Protein AF-0000000084641888 (afdb_homodimer)

InterPro domains:
  IPR027948 Protein of unknown function (DUF4436) [PF14494] (32-204)

Sequence (414 aa):
MSAVGQDLADEAGICRAGAFRRGLCRLDTAVRQRRQGPHELTQGRPTADGTTVTISLEEVQSSNTVLSANLAVTPGPGLLDPRTEGLSDDLSVVVTSSVTPTKRTWSKGMLPGVFPVPLAITGNVADWPFDHYRSGPITVELFSGAAKVPQRAKVRFVDSLAGWQIDIPTAGDGTGVTPYRLALQRSPSTAAFALLIIGVLAGLRRCMSAVGQDLADEAGICRAGAFRRGLCRLDTAVRQRRQGPHELTQGRPTADGTTVTISLEEVQSSNTVLSANLAVTPGPGLLDPRTEGLSDDLSVVVTSSVTPTKRTWSKGMLPGVFPVPLAITGNVADWPFDHYRSGPITVELFSGAAKVPQRAKVRFVDSLAGWQIDIPTAGDGTGVTPYRLALQRSPSTAAFALLIIGVLAGLRRC

Foldseek 3Di:
DPDDPPPPPVPPDPPCPPPVVPVVVVVVDCPVPPPVDDDDDDDDDQDPQRKDKDKAFDDQDPVNPDTDIDIDIDDGPVQADPPPRHGPDDDDDDDDDDDPDDDDDDDPPDDDDDDDDDFDKDWDPVPPPFIKIKGDFAFDWDADDPVRHTDDDDDDDDDPDPQKDKDWPDQPPDPDRRTIMIMIHGDPVSRVVVVVVVVVVVVVVVD/DCPPPPPPVVPPDPPCPPPVVPVPVVVPDPPPPPPVDDDDDDDPPQDPQRKDKDKAFDDQDPVNPDTDIDIDIDDGPVQADPPPRHGPDDDDDDDDDDDPDDDDDDDPPDDDDDDDDDFDKDWDPVPPPFIKIKGDFAFDWDADDPVRHTDDDDDDDDDPDPQKDKDWPDQPPDPDRRTIMIMIHGDPVNRVVVVVVVVVVVVVVVD

Secondary structure (DSSP, 8-state):
-----------------STHHHHHHTT-----------EE---PPPPTT--EEEEEEEEE-TTSSEEEEEEEEE--GGGB-TTT-SBSS-EEEEEEEBPPPEEEEE-TT----EEEEEEEEEE-GGGTTS-EEEE--EEEEEEETTTTEEE--EEEEEE--TTEEEE------SSS-PPB--EEEE-HHHHHHHHHHHHHHHHHHT-/-----------------STHHHHHHGGGS---------EE---PPPPTT--EEEEEEEEE-TTSSEEEEEEEEE--GGGB-TTT-SBSS-EEEEEEEBPPPEEEEE-TT----EEEEEEEEEE-GGGTTS-EEEE--EEEEEEETTTTEEE--EEEEEE--TTEEEE------SSS-PPB--EEEE-HHHHHHHHHHHHHHHHHHT-

pLDDT: mean 78.31, std 21.7, range [25.75, 96.62]

Radius of gyration: 30.93 Å; Cα contacts (8 Å, |Δi|>4): 829; chains: 2; bounding box: 108×73×50 Å

Structure (mmCIF, N/CA/C/O backbone):
data_AF-0000000084641888-model_v1
#
loop_
_entity.id
_entity.type
_entity.pdbx_description
1 polymer 'CONSERVED TRANSMEMBRANE domain protein'
#
loop_
_atom_site.group_PDB
_atom_site.id
_atom_site.type_symbol
_atom_site.label_atom_id
_atom_site.label_alt_id
_atom_site.label_comp_id
_atom_site.label_asym_id
_atom_site.label_entity_id
_atom_site.label_seq_id
_atom_site.pdbx_PDB_ins_code
_atom_site.Cartn_x
_atom_site.Cartn_y
_atom_site.Cartn_z
_atom_site.occupancy
_atom_site.B_iso_or_equiv
_atom_site.auth_seq_id
_atom_site.auth_comp_id
_atom_site.auth_asym_id
_atom_site.auth_atom_id
_atom_site.pdbx_PDB_model_num
ATOM 1 N N . MET A 1 1 ? 79.875 36 -16.406 1 26.12 1 MET A N 1
ATOM 2 C CA . MET A 1 1 ? 78.938 35.5 -17.453 1 26.12 1 MET A CA 1
ATOM 3 C C . MET A 1 1 ? 77.625 35.062 -16.844 1 26.12 1 MET A C 1
ATOM 5 O O . MET A 1 1 ? 77.5 33.969 -16.266 1 26.12 1 MET A O 1
ATOM 9 N N . SER A 1 2 ? 76.875 35.969 -16.125 1 28.52 2 SER A N 1
ATOM 10 C CA . SER A 1 2 ? 75.875 36.156 -15.125 1 28.52 2 SER A CA 1
ATOM 11 C C . SER A 1 2 ? 74.5 36.062 -15.734 1 28.52 2 SER A C 1
ATOM 13 O O . SER A 1 2 ? 73.875 37.062 -16.141 1 28.52 2 SER A O 1
ATOM 15 N N . ALA A 1 3 ? 74.375 35.062 -16.688 1 28.08 3 ALA A N 1
ATOM 16 C CA . ALA A 1 3 ? 73.188 35.094 -17.469 1 28.08 3 ALA A CA 1
ATOM 17 C C . ALA A 1 3 ? 71.938 35.125 -16.547 1 28.08 3 ALA A C 1
ATOM 19 O O . ALA A 1 3 ? 72 34.688 -15.398 1 28.08 3 ALA A O 1
ATOM 20 N N . VAL A 1 4 ? 70.875 35.906 -16.984 1 33.06 4 VAL A N 1
ATOM 21 C CA . VAL A 1 4 ? 69.562 36.562 -16.859 1 33.06 4 VAL A CA 1
ATOM 22 C C . VAL A 1 4 ? 68.5 35.5 -16.688 1 33.06 4 VAL A C 1
ATOM 24 O O . VAL A 1 4 ? 68.312 34.625 -17.547 1 33.06 4 VAL A O 1
ATOM 27 N N . GLY A 1 5 ? 68.438 34.906 -15.477 1 28.75 5 GLY A N 1
ATOM 28 C CA . GLY A 1 5 ? 67.375 33.969 -15.07 1 28.75 5 GLY A CA 1
ATOM 29 C C . GLY A 1 5 ? 66 34.469 -15.359 1 28.75 5 GLY A C 1
ATOM 30 O O . GLY A 1 5 ? 65.562 35.531 -14.891 1 28.75 5 GLY A O 1
ATOM 31 N N . GLN A 1 6 ? 65.562 34.344 -16.688 1 27.45 6 GLN A N 1
ATOM 32 C CA . GLN A 1 6 ? 64.25 34.75 -17.219 1 27.45 6 GLN A CA 1
ATOM 33 C C . GLN A 1 6 ? 63.094 34.188 -16.391 1 27.45 6 GLN A C 1
ATOM 35 O O . GLN A 1 6 ? 63.062 33 -16.094 1 27.45 6 GLN A O 1
ATOM 40 N N . ASP A 1 7 ? 62.594 35.031 -15.43 1 27.41 7 ASP A N 1
ATOM 41 C CA . ASP A 1 7 ? 61.406 34.906 -14.578 1 27.41 7 ASP A CA 1
ATOM 42 C C . ASP A 1 7 ? 60.156 34.656 -15.422 1 27.41 7 ASP A C 1
ATOM 44 O O . ASP A 1 7 ? 59.812 35.469 -16.281 1 27.41 7 ASP A O 1
ATOM 48 N N . LEU A 1 8 ? 59.938 33.469 -16.016 1 28.86 8 LEU A N 1
ATOM 49 C CA . LEU A 1 8 ? 58.719 33.094 -16.75 1 28.86 8 LEU A CA 1
ATOM 50 C C . LEU A 1 8 ? 57.469 33.25 -15.867 1 28.86 8 LEU A C 1
ATOM 52 O O . LEU A 1 8 ? 57.312 32.469 -14.922 1 28.86 8 LEU A O 1
ATOM 56 N N . ALA A 1 9 ? 57.156 34.531 -15.422 1 27.39 9 ALA A N 1
ATOM 57 C CA . ALA A 1 9 ? 55.906 34.812 -14.742 1 27.39 9 ALA A CA 1
ATOM 58 C C . ALA A 1 9 ? 54.719 34.344 -15.57 1 27.39 9 ALA A C 1
ATOM 60 O O . ALA A 1 9 ? 54.5 34.812 -16.688 1 27.39 9 ALA A O 1
ATOM 61 N N . ASP A 1 10 ? 54.531 33.031 -15.742 1 26.86 10 ASP A N 1
ATOM 62 C CA . ASP A 1 10 ? 53.344 32.562 -16.438 1 26.86 10 ASP A CA 1
ATOM 63 C C . ASP A 1 10 ? 52.062 33.125 -15.836 1 26.86 10 ASP A C 1
ATOM 65 O O . ASP A 1 10 ? 51.844 33.031 -14.625 1 26.86 10 ASP A O 1
ATOM 69 N N . GLU A 1 11 ? 51.594 34.344 -16.297 1 32.84 11 GLU A N 1
ATOM 70 C CA . GLU A 1 11 ? 50.312 35 -16.062 1 32.84 11 GLU A CA 1
ATOM 71 C C . GLU A 1 11 ? 49.156 34.031 -16.312 1 32.84 11 GLU A C 1
ATOM 73 O O . GLU A 1 11 ? 48.969 33.562 -17.438 1 32.84 11 GLU A O 1
ATOM 78 N N . ALA A 1 12 ? 49.031 32.969 -15.531 1 30.16 12 ALA A N 1
ATOM 79 C CA . ALA A 1 12 ? 47.844 32.094 -15.562 1 30.16 12 ALA A CA 1
ATOM 80 C C . ALA A 1 12 ? 46.562 32.906 -15.648 1 30.16 12 ALA A C 1
ATOM 82 O O . ALA A 1 12 ? 46.531 34.062 -15.234 1 30.16 12 ALA A O 1
ATOM 83 N N . GLY A 1 13 ? 45.656 32.562 -16.719 1 28.83 13 GLY A N 1
ATOM 84 C CA . GLY A 1 13 ? 44.344 32.906 -17.219 1 28.83 13 GLY A CA 1
ATOM 85 C C . GLY A 1 13 ? 43.281 33 -16.109 1 28.83 13 GLY A C 1
ATOM 86 O O . GLY A 1 13 ? 42.969 32.031 -15.453 1 28.83 13 GLY A O 1
ATOM 87 N N . ILE A 1 14 ? 43.281 34.094 -15.398 1 32.84 14 ILE A N 1
ATOM 88 C CA . ILE A 1 14 ? 42.094 34.438 -14.594 1 32.84 14 ILE A CA 1
ATOM 89 C C . ILE A 1 14 ? 40.844 34.219 -15.406 1 32.84 14 ILE A C 1
ATOM 91 O O . ILE A 1 14 ? 40.656 34.781 -16.5 1 32.84 14 ILE A O 1
ATOM 95 N N . CYS A 1 15 ? 40.25 32.938 -15.406 1 33.72 15 CYS A N 1
ATOM 96 C CA . CYS A 1 15 ? 38.875 32.688 -15.828 1 33.72 15 CYS A CA 1
ATOM 97 C C . CYS A 1 15 ? 37.969 33.844 -15.43 1 33.72 15 CYS A C 1
ATOM 99 O O . CYS A 1 15 ? 37.938 34.25 -14.266 1 33.72 15 CYS A O 1
ATOM 101 N N . ARG A 1 16 ? 37.75 34.844 -16.359 1 35.75 16 ARG A N 1
ATOM 102 C CA . ARG A 1 16 ? 36.75 35.906 -16.297 1 35.75 16 ARG A CA 1
ATOM 103 C C . ARG A 1 16 ? 35.438 35.375 -15.742 1 35.75 16 ARG A C 1
ATOM 105 O O . ARG A 1 16 ? 34.656 34.75 -16.453 1 35.75 16 ARG A O 1
ATOM 112 N N . ALA A 1 17 ? 35.375 34.969 -14.5 1 41.72 17 ALA A N 1
ATOM 113 C CA . ALA A 1 17 ? 34.156 34.656 -13.758 1 41.72 17 ALA A CA 1
ATOM 114 C C . ALA A 1 17 ? 33.188 35.844 -13.742 1 41.72 17 ALA A C 1
ATOM 116 O O . ALA A 1 17 ? 32.156 35.812 -13.094 1 41.72 17 ALA A O 1
ATOM 117 N N . GLY A 1 18 ? 33.562 37.062 -14.242 1 36.09 18 GLY A N 1
ATOM 118 C CA . GLY A 1 18 ? 32.781 38.219 -13.82 1 36.09 18 GLY A CA 1
ATOM 119 C C . GLY A 1 18 ? 31.406 38.312 -14.492 1 36.09 18 GLY A C 1
ATOM 120 O O . GLY A 1 18 ? 30.484 38.906 -13.945 1 36.09 18 GLY A O 1
ATOM 121 N N . ALA A 1 19 ? 31.375 38.031 -15.766 1 41.62 19 ALA A N 1
ATOM 122 C CA . ALA A 1 19 ? 30.156 38.406 -16.469 1 41.62 19 ALA A CA 1
ATOM 123 C C . ALA A 1 19 ? 29 37.469 -16.094 1 41.62 19 ALA A C 1
ATOM 125 O O . ALA A 1 19 ? 27.828 37.75 -16.391 1 41.62 19 ALA A O 1
ATOM 126 N N . PHE A 1 20 ? 29.297 36.281 -15.633 1 44.56 20 PHE A N 1
ATOM 127 C CA . PHE A 1 20 ? 28.203 35.344 -15.453 1 44.56 20 PHE A CA 1
ATOM 128 C C . PHE A 1 20 ? 27.422 35.688 -14.188 1 44.56 20 PHE A C 1
ATOM 130 O O . PHE A 1 20 ? 26.359 35.094 -13.938 1 44.56 20 PHE A O 1
ATOM 137 N N . ARG A 1 21 ? 27.844 36.688 -13.359 1 42.25 21 ARG A N 1
ATOM 138 C CA . ARG A 1 21 ? 27.125 36.969 -12.133 1 42.25 21 ARG A CA 1
ATOM 139 C C . ARG A 1 21 ? 25.875 37.812 -12.422 1 42.25 21 ARG A C 1
ATOM 141 O O . ARG A 1 21 ? 24.953 37.875 -11.609 1 42.25 21 ARG A O 1
ATOM 148 N N . ARG A 1 22 ? 25.906 38.656 -13.516 1 45.03 22 ARG A N 1
ATOM 149 C CA . ARG A 1 22 ? 24.781 39.594 -13.594 1 45.03 22 ARG A CA 1
ATOM 150 C C . ARG A 1 22 ? 23.516 38.906 -14.047 1 45.03 22 ARG A C 1
ATOM 152 O O . ARG A 1 22 ? 22.406 39.375 -13.812 1 45.03 22 ARG A O 1
ATOM 159 N N . GLY A 1 23 ? 23.656 37.906 -14.953 1 41.94 23 GLY A N 1
ATOM 160 C CA . GLY A 1 23 ? 22.453 37.344 -15.523 1 41.94 23 GLY A CA 1
ATOM 161 C C . GLY A 1 23 ? 21.688 36.438 -14.562 1 41.94 23 GLY A C 1
ATOM 162 O O . GLY A 1 23 ? 20.5 36.188 -14.766 1 41.94 23 GLY A O 1
ATOM 163 N N . LEU A 1 24 ? 22.422 35.906 -13.609 1 48.91 24 LEU A N 1
ATOM 164 C CA . LEU A 1 24 ? 2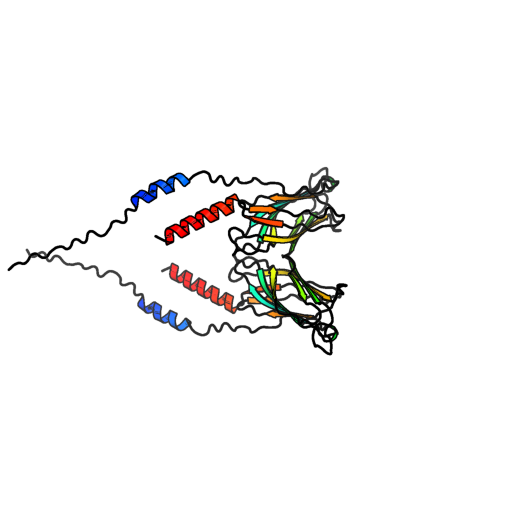1.75 34.906 -12.781 1 48.91 24 LEU A CA 1
ATOM 165 C C . LEU A 1 24 ? 20.953 35.594 -11.664 1 48.91 24 LEU A C 1
ATOM 167 O O . LEU A 1 24 ? 20.188 34.938 -10.961 1 48.91 24 LEU A O 1
ATOM 171 N N . CYS A 1 25 ? 21.312 36.906 -11.391 1 42.62 25 CYS A N 1
ATOM 172 C CA . CYS A 1 25 ? 20.703 37.469 -10.195 1 42.62 25 CYS A CA 1
ATOM 173 C C . CYS A 1 25 ? 19.219 37.719 -10.43 1 42.62 25 CYS A C 1
ATOM 175 O O . CYS A 1 25 ? 18.453 37.875 -9.469 1 42.62 25 CYS A O 1
ATOM 177 N N . ARG A 1 26 ? 18.938 38.188 -11.672 1 42.78 26 ARG A N 1
ATOM 178 C CA . ARG A 1 26 ? 17.562 38.656 -11.773 1 42.78 26 ARG A CA 1
ATOM 179 C C . ARG A 1 26 ? 16.578 37.469 -11.75 1 42.78 26 ARG A C 1
ATOM 181 O O . ARG A 1 26 ? 15.375 37.688 -11.859 1 42.78 26 ARG A O 1
ATOM 188 N N . LEU A 1 27 ? 17 36.312 -11.977 1 45.59 27 LEU A N 1
ATOM 189 C CA . LEU A 1 27 ? 15.984 35.25 -12.062 1 45.59 27 LEU A CA 1
ATOM 190 C C . LEU A 1 27 ? 15.438 34.906 -10.68 1 45.59 27 LEU A C 1
ATOM 192 O O . LEU A 1 27 ? 15.102 33.75 -10.414 1 45.59 27 LEU A O 1
ATOM 196 N N . ASP A 1 28 ? 15.812 35.781 -9.719 1 41.06 28 ASP A N 1
ATOM 197 C CA . ASP A 1 28 ? 15.141 35.438 -8.469 1 41.06 28 ASP A CA 1
ATOM 198 C C . ASP A 1 28 ? 13.625 35.5 -8.625 1 41.06 28 ASP A C 1
ATOM 200 O O . ASP A 1 28 ? 12.914 35.938 -7.707 1 41.06 28 ASP A O 1
ATOM 204 N N . THR A 1 29 ? 13.117 35.906 -9.812 1 40.56 29 THR A N 1
ATOM 205 C CA . THR A 1 29 ? 11.695 36.219 -9.742 1 40.56 29 THR A CA 1
ATOM 206 C C . THR A 1 29 ? 10.953 35.125 -8.977 1 40.56 29 THR A C 1
ATOM 208 O O . THR A 1 29 ? 11.422 34 -8.891 1 40.56 29 THR A O 1
ATOM 211 N N . ALA A 1 30 ? 9.648 35.469 -8.547 1 39.53 30 ALA A N 1
ATOM 212 C CA . ALA A 1 30 ? 8.461 35.062 -7.793 1 39.53 30 ALA A CA 1
ATOM 213 C C . ALA A 1 30 ? 7.949 33.719 -8.289 1 39.53 30 ALA A C 1
ATOM 215 O O . ALA A 1 30 ? 7.188 33.656 -9.25 1 39.53 30 ALA A O 1
ATOM 216 N N . VAL A 1 31 ? 8.766 32.75 -8.516 1 45.72 31 VAL A N 1
ATOM 217 C CA . VAL A 1 31 ? 8.016 31.516 -8.617 1 45.72 31 VAL A CA 1
ATOM 218 C C . VAL A 1 31 ? 7.031 31.406 -7.457 1 45.72 31 VAL A C 1
ATOM 220 O O . VAL A 1 31 ? 7.41 31.016 -6.352 1 45.72 31 VAL A O 1
ATOM 223 N N . ARG A 1 32 ? 6.121 32.344 -7.355 1 35.94 32 ARG A N 1
ATOM 224 C CA . ARG A 1 32 ? 4.996 32.094 -6.457 1 35.94 32 ARG A CA 1
ATOM 225 C C . ARG A 1 32 ? 4.473 30.672 -6.598 1 35.94 32 ARG A C 1
ATOM 227 O O . AR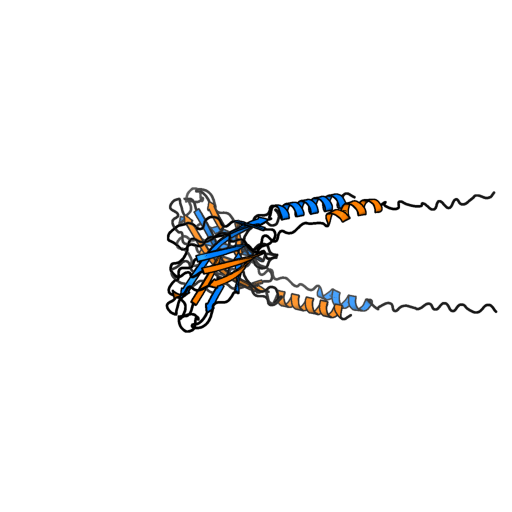G A 1 32 ? 3.842 30.328 -7.602 1 35.94 32 ARG A O 1
ATOM 234 N N . GLN A 1 33 ? 5.242 29.688 -6.004 1 45.38 33 GLN A N 1
ATOM 235 C CA . GLN A 1 33 ? 4.48 28.469 -5.773 1 45.38 33 GLN A CA 1
ATOM 236 C C . GLN A 1 33 ? 3.021 28.781 -5.453 1 45.38 33 GLN A C 1
ATOM 238 O O . GLN A 1 33 ? 2.707 29.234 -4.352 1 45.38 33 GLN A O 1
ATOM 243 N N . ARG A 1 34 ? 2.311 29.297 -6.359 1 45.09 34 ARG A N 1
ATOM 244 C CA . ARG A 1 34 ? 0.886 29.328 -6.043 1 45.09 34 ARG A CA 1
ATOM 245 C C . ARG A 1 34 ? 0.498 28.125 -5.195 1 45.09 34 ARG A C 1
ATOM 247 O O . ARG A 1 34 ? 0.488 26.984 -5.684 1 45.09 34 ARG A O 1
ATOM 254 N N . ARG A 1 35 ? 0.918 28.266 -3.93 1 49.12 35 ARG A N 1
ATOM 255 C CA . ARG A 1 35 ? 0.232 27.359 -3.027 1 49.12 35 ARG A CA 1
ATOM 256 C C . ARG A 1 35 ? -1.224 27.172 -3.439 1 49.12 35 ARG A C 1
ATOM 258 O O . ARG A 1 35 ? -2.043 28.078 -3.279 1 49.12 35 ARG A O 1
ATOM 265 N N . GLN A 1 36 ? -1.38 26.438 -4.621 1 55.31 36 GLN A N 1
ATOM 266 C CA . GLN A 1 36 ? -2.801 26.156 -4.785 1 55.31 36 GLN A CA 1
ATOM 267 C C . GLN A 1 36 ? -3.445 25.781 -3.451 1 55.31 36 GLN A C 1
ATOM 269 O O . GLN A 1 36 ? -2.99 24.859 -2.773 1 55.31 36 GLN A O 1
ATOM 274 N N . GLY A 1 37 ? -3.842 26.828 -2.812 1 61.31 37 GLY A N 1
ATOM 275 C CA . GLY A 1 37 ? -4.605 26.531 -1.612 1 61.31 37 GLY A CA 1
ATOM 276 C C . GLY A 1 37 ? -5.363 25.219 -1.702 1 61.31 37 GLY A C 1
ATOM 277 O O . GLY A 1 37 ? -5.406 24.594 -2.764 1 61.31 37 GLY A O 1
ATOM 278 N N . PRO A 1 38 ? -5.672 24.688 -0.586 1 73.12 38 PRO A N 1
ATOM 279 C CA . PRO A 1 38 ? -6.484 23.469 -0.592 1 73.12 38 PRO A CA 1
ATOM 280 C C . PRO A 1 38 ? -7.688 23.562 -1.529 1 73.12 38 PRO A C 1
ATOM 282 O O . PRO A 1 38 ? -8.406 24.562 -1.515 1 73.12 38 PRO A O 1
ATOM 285 N N . HIS A 1 39 ? -7.629 22.766 -2.588 1 78.88 39 HIS A N 1
ATOM 286 C CA . HIS A 1 39 ? -8.789 22.734 -3.475 1 78.88 39 HIS A CA 1
ATOM 287 C C . HIS A 1 39 ? -9.531 21.406 -3.346 1 78.88 39 HIS A C 1
ATOM 289 O O . HIS A 1 39 ? -8.914 20.359 -3.182 1 78.88 39 HIS A O 1
ATOM 295 N N . GLU A 1 40 ? -10.82 21.562 -3.24 1 77.38 40 GLU A N 1
ATOM 296 C CA . GLU A 1 40 ? -11.68 20.391 -3.123 1 77.38 40 GLU A CA 1
ATOM 297 C C . GLU A 1 40 ? -11.711 19.594 -4.426 1 77.38 40 GLU A C 1
ATOM 299 O O . GLU A 1 40 ? -11.945 20.156 -5.496 1 77.38 40 GLU A O 1
ATOM 304 N N . LEU A 1 41 ? -11.383 18.359 -4.285 1 77.56 41 LEU A N 1
ATOM 305 C CA . LEU A 1 41 ? -11.273 17.516 -5.469 1 77.56 41 LEU A CA 1
ATOM 306 C C . LEU A 1 41 ? -12.578 16.766 -5.73 1 77.56 41 LEU A C 1
ATOM 308 O O . LEU A 1 41 ? -12.859 16.391 -6.867 1 77.56 41 LEU A O 1
ATOM 312 N N . THR A 1 42 ? -13.25 16.453 -4.684 1 74.19 42 THR A N 1
ATOM 313 C CA . THR A 1 42 ? -14.5 15.727 -4.867 1 74.19 42 THR A CA 1
ATOM 314 C C . THR A 1 42 ? -15.633 16.406 -4.113 1 74.19 42 THR A C 1
ATOM 316 O O . THR A 1 42 ? -15.414 17.031 -3.078 1 74.19 42 THR A O 1
ATOM 319 N N . GLN A 1 43 ? -16.812 16.391 -4.82 1 64.31 43 GLN A N 1
ATOM 320 C CA . GLN A 1 43 ? -18.047 16.75 -4.113 1 64.31 43 GLN A CA 1
ATOM 321 C C . GLN A 1 43 ? -18.781 15.508 -3.639 1 64.31 43 GLN A C 1
ATOM 323 O O . GLN A 1 43 ? -19.203 14.68 -4.453 1 64.31 43 GLN A O 1
ATOM 328 N N . GLY A 1 44 ? -18.344 15.055 -2.461 1 60.88 44 GLY A N 1
ATOM 329 C CA . GLY A 1 44 ? -19 13.852 -1.97 1 60.88 44 GLY A CA 1
ATOM 330 C C . GLY A 1 44 ? -20.5 13.93 -2.014 1 60.88 44 GLY A C 1
ATOM 331 O O . GLY A 1 44 ? -21.078 15.023 -2.139 1 60.88 44 GLY A O 1
ATOM 332 N N . ARG A 1 45 ? -21.203 12.844 -2.178 1 61.41 45 ARG A N 1
ATOM 333 C CA . ARG A 1 45 ? -22.656 12.781 -2.148 1 61.41 45 ARG A CA 1
ATOM 334 C C . ARG A 1 45 ? -23.188 13.18 -0.777 1 61.41 45 ARG A C 1
ATOM 336 O O . ARG A 1 45 ? -22.734 12.672 0.247 1 61.41 45 ARG A O 1
ATOM 343 N N . PRO A 1 46 ? -24 14.234 -0.893 1 62.78 46 PRO A N 1
ATOM 344 C CA . PRO A 1 46 ? -24.547 14.648 0.401 1 62.78 46 PRO A CA 1
ATOM 345 C C . PRO A 1 46 ? -25.281 13.516 1.12 1 62.78 46 PRO A C 1
ATOM 347 O O . PRO A 1 46 ? -25.891 12.664 0.473 1 62.78 46 PRO A O 1
ATOM 350 N N . THR A 1 47 ? -24.812 13.266 2.326 1 67.69 47 THR A N 1
ATOM 351 C CA . THR A 1 47 ? -25.547 12.297 3.115 1 67.69 47 THR A CA 1
ATOM 352 C C . THR A 1 47 ? -26.703 12.961 3.852 1 67.69 47 THR A C 1
ATOM 354 O O . THR A 1 47 ? -26.734 14.188 3.984 1 67.69 47 THR A O 1
ATOM 357 N N . ALA A 1 48 ? -27.797 12.203 4.098 1 68.06 48 ALA A N 1
ATOM 358 C CA . ALA A 1 48 ? -29.016 12.68 4.734 1 68.06 48 ALA A CA 1
ATOM 359 C C . ALA A 1 48 ? -28.703 13.445 6.016 1 68.06 48 ALA A C 1
ATOM 361 O O . ALA A 1 48 ? -29.359 14.453 6.32 1 68.06 48 ALA A O 1
ATOM 362 N N . ASP A 1 49 ? -27.688 13.047 6.781 1 78.25 49 ASP A N 1
ATOM 363 C CA . ASP A 1 49 ? -27.484 13.688 8.078 1 78.25 49 ASP A CA 1
ATOM 364 C C . ASP A 1 49 ? -26.281 14.625 8.047 1 78.25 49 ASP A C 1
ATOM 366 O O . ASP A 1 49 ? -25.906 15.188 9.078 1 78.25 49 ASP A O 1
ATOM 370 N N . GLY A 1 50 ? -25.609 14.844 6.945 1 84.44 50 GLY A N 1
ATOM 371 C CA . GLY A 1 50 ? -24.547 15.828 6.812 1 84.44 50 GLY A CA 1
ATOM 372 C C . GLY A 1 50 ? -23.188 15.312 7.258 1 84.44 50 GLY A C 1
ATOM 373 O O . GLY A 1 50 ? -22.234 16.078 7.359 1 84.44 50 GLY A O 1
ATOM 374 N N . THR A 1 51 ? -23.047 14.055 7.664 1 89.94 51 THR A N 1
ATOM 375 C CA . THR A 1 51 ? -21.75 13.484 8.055 1 89.94 51 THR A CA 1
ATOM 376 C C . THR A 1 51 ? -20.766 13.531 6.895 1 89.94 51 THR A C 1
ATOM 378 O O . THR A 1 51 ? -21.094 13.117 5.781 1 89.94 51 THR A O 1
ATOM 381 N N . THR A 1 52 ? -19.562 14.117 7.184 1 91.25 52 THR A N 1
ATOM 382 C CA . THR A 1 52 ? -18.547 14.242 6.137 1 91.25 52 THR A CA 1
ATOM 383 C C . THR A 1 52 ? -17.203 13.703 6.609 1 91.25 52 THR A C 1
ATOM 385 O O . THR A 1 52 ? -16.844 13.836 7.785 1 91.25 52 THR A O 1
ATOM 388 N N . VAL A 1 53 ? -16.562 13.039 5.766 1 92.38 53 VAL A N 1
ATOM 389 C CA . VAL A 1 53 ? -15.172 12.633 5.953 1 92.38 53 VAL A CA 1
ATOM 390 C C . VAL A 1 53 ? -14.273 13.406 4.992 1 92.38 53 VAL A C 1
ATOM 392 O O . VAL A 1 53 ? -14.43 13.305 3.773 1 92.38 53 VAL A O 1
ATOM 395 N N . THR A 1 54 ? -13.375 14.195 5.562 1 92.75 54 THR A N 1
ATOM 396 C CA . THR A 1 54 ? -12.461 15 4.75 1 92.75 54 THR A CA 1
ATOM 397 C C . THR A 1 54 ? -11.062 14.398 4.77 1 92.75 54 THR A C 1
ATOM 399 O O . THR A 1 54 ? -10.477 14.203 5.836 1 92.75 54 THR A O 1
ATOM 402 N N . ILE A 1 55 ? -10.555 14.062 3.611 1 93.62 55 ILE A N 1
ATOM 403 C CA . ILE A 1 55 ? -9.188 13.578 3.443 1 93.62 55 ILE A CA 1
ATOM 404 C C . ILE A 1 55 ? -8.336 14.672 2.795 1 93.62 55 ILE A C 1
ATOM 406 O O . ILE A 1 55 ? -8.523 15 1.622 1 93.62 55 ILE A O 1
ATOM 410 N N . SER A 1 56 ? -7.461 15.242 3.539 1 94.62 56 SER A N 1
ATOM 411 C CA . SER A 1 56 ? -6.535 16.25 3.043 1 94.62 56 SER A CA 1
ATOM 412 C C . SER A 1 56 ? -5.215 15.625 2.604 1 94.62 56 SER A C 1
ATOM 414 O O . SER A 1 56 ? -4.488 15.062 3.424 1 94.62 56 SER A O 1
ATOM 416 N N . LEU A 1 57 ? -4.918 15.742 1.338 1 95.62 57 LEU A N 1
ATOM 417 C CA . LEU A 1 57 ? -3.678 15.203 0.791 1 95.62 57 LEU A CA 1
ATOM 418 C C . LEU A 1 57 ? -2.504 16.125 1.094 1 95.62 57 LEU A C 1
ATOM 420 O O . LEU A 1 57 ? -2.475 17.266 0.635 1 95.62 57 LEU A O 1
ATOM 424 N N . GLU A 1 58 ? -1.572 15.641 1.882 1 93.62 58 GLU A N 1
ATOM 425 C CA . GLU A 1 58 ? -0.592 16.531 2.496 1 93.62 58 GLU A CA 1
ATOM 426 C C . GLU A 1 58 ? 0.766 16.422 1.812 1 93.62 58 GLU A C 1
ATOM 428 O O . GLU A 1 58 ? 1.382 17.422 1.465 1 93.62 58 GLU A O 1
ATOM 433 N N . GLU A 1 59 ? 1.21 15.211 1.666 1 92.44 59 GLU A N 1
ATOM 434 C CA . GLU A 1 59 ? 2.592 15.07 1.215 1 92.44 59 GLU A CA 1
ATOM 435 C C . GLU A 1 59 ? 2.832 13.703 0.587 1 92.44 59 GLU A C 1
ATOM 437 O O . GLU A 1 59 ? 2.381 12.688 1.113 1 92.44 59 GLU A O 1
ATOM 442 N N . VAL A 1 60 ? 3.529 13.719 -0.552 1 90.38 60 VAL A N 1
ATOM 443 C CA . VAL A 1 60 ? 4.117 12.477 -1.056 1 90.38 60 VAL A CA 1
ATOM 444 C C . VAL A 1 60 ? 5.426 12.195 -0.321 1 90.38 60 VAL A C 1
ATOM 446 O O . VAL A 1 60 ? 6.367 12.984 -0.387 1 90.38 60 VAL A O 1
ATOM 449 N N . GLN A 1 61 ? 5.457 11.102 0.367 1 84.75 61 GLN A N 1
ATOM 450 C CA . GLN A 1 61 ? 6.656 10.758 1.12 1 84.75 61 GLN A CA 1
ATOM 451 C C . GLN A 1 61 ? 7.848 10.547 0.189 1 84.75 61 GLN A C 1
ATOM 453 O O . GLN A 1 61 ? 7.672 10.344 -1.014 1 84.75 61 GLN A O 1
ATOM 458 N N . SER A 1 62 ? 9.008 10.633 0.721 1 80.06 62 SER A N 1
ATOM 459 C CA . SER A 1 62 ? 10.25 10.633 -0.048 1 80.06 62 SER A CA 1
ATOM 460 C C . SER A 1 62 ? 10.391 9.344 -0.86 1 80.06 62 SER A C 1
ATOM 462 O O . SER A 1 62 ? 11.094 9.32 -1.875 1 80.06 62 SER A O 1
ATOM 464 N N . SER A 1 63 ? 9.789 8.305 -0.443 1 77.62 63 SER A N 1
ATOM 465 C CA . SER A 1 63 ? 9.828 7.027 -1.153 1 77.62 63 SER A CA 1
ATOM 466 C C . SER A 1 63 ? 9.023 7.082 -2.443 1 77.62 63 SER A C 1
ATOM 468 O O . SER A 1 63 ? 9.195 6.246 -3.33 1 77.62 63 SER A O 1
ATOM 470 N N . ASN A 1 64 ? 8.078 8.078 -2.619 1 84.25 64 ASN A N 1
ATOM 471 C CA . ASN A 1 64 ? 7.152 8.234 -3.736 1 84.25 64 ASN A CA 1
ATOM 472 C C . ASN A 1 64 ? 6.219 7.031 -3.865 1 84.25 64 ASN A C 1
ATOM 474 O O . ASN A 1 64 ? 5.805 6.68 -4.973 1 84.25 64 ASN A O 1
ATOM 478 N N . THR A 1 65 ? 6.055 6.312 -2.754 1 83.5 65 THR A N 1
ATOM 479 C CA . THR A 1 65 ? 5.164 5.156 -2.768 1 83.5 65 THR A CA 1
ATOM 480 C C . THR A 1 65 ? 4.039 5.324 -1.75 1 83.5 65 THR A C 1
ATOM 482 O O . THR A 1 65 ? 3.172 4.461 -1.626 1 83.5 65 THR A O 1
ATOM 485 N N . VAL A 1 66 ? 4.168 6.367 -0.97 1 86.19 66 VAL A N 1
ATOM 486 C CA . VAL A 1 66 ? 3.156 6.668 0.038 1 86.19 66 VAL A CA 1
ATOM 487 C C . VAL A 1 66 ? 2.775 8.141 -0.035 1 86.19 66 VAL A C 1
ATOM 489 O O . VAL A 1 66 ? 3.646 9.016 -0.057 1 86.19 66 VAL A O 1
ATOM 492 N N . LEU A 1 67 ? 1.517 8.375 -0.136 1 90.69 67 LEU A N 1
ATOM 493 C CA . LEU A 1 67 ? 0.938 9.703 0.023 1 90.69 67 LEU A CA 1
ATOM 494 C C . LEU A 1 67 ? 0.375 9.891 1.429 1 90.69 67 LEU A C 1
ATOM 496 O O . LEU A 1 67 ? -0.556 9.188 1.827 1 90.69 67 LEU A O 1
ATOM 500 N N . SER A 1 68 ? 0.978 10.773 2.174 1 91.12 68 SER A N 1
ATOM 501 C CA . SER A 1 68 ? 0.466 11.078 3.508 1 91.12 68 SER A CA 1
ATOM 502 C C . SER A 1 68 ? -0.751 11.992 3.438 1 91.12 68 SER A C 1
ATOM 504 O O . SER A 1 68 ? -0.71 13.039 2.793 1 91.12 68 SER A O 1
ATOM 506 N N . ALA A 1 69 ? -1.821 11.5 4.094 1 94.5 69 ALA A N 1
ATOM 507 C CA . ALA A 1 69 ? -3.045 12.297 4.152 1 94.5 69 ALA A CA 1
ATOM 508 C C . ALA A 1 69 ? -3.527 12.453 5.594 1 94.5 69 ALA A C 1
ATOM 510 O O . ALA A 1 69 ? -3.125 11.695 6.477 1 94.5 69 ALA A O 1
ATOM 511 N N . ASN A 1 70 ? -4.215 13.516 5.832 1 95.44 70 ASN A N 1
ATOM 512 C CA . ASN A 1 70 ? -4.918 13.711 7.094 1 95.44 70 ASN A CA 1
ATOM 513 C C . ASN A 1 70 ? -6.426 13.516 6.938 1 95.44 70 ASN A C 1
ATOM 515 O O . ASN A 1 70 ? -7.027 14.055 6.008 1 95.44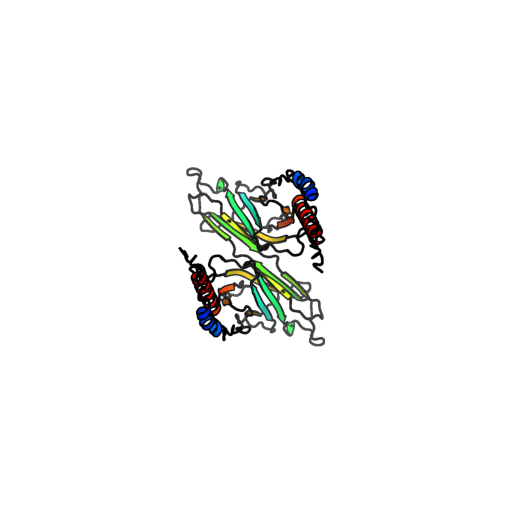 70 ASN A O 1
ATOM 519 N N . LEU A 1 71 ? -6.988 12.703 7.844 1 95.69 71 LEU A N 1
ATOM 520 C CA . LEU A 1 71 ? -8.422 12.438 7.781 1 95.69 71 LEU A CA 1
ATOM 521 C C . LEU A 1 71 ? -9.141 13.062 8.969 1 95.69 71 LEU A C 1
ATOM 523 O O . LEU A 1 71 ? -8.703 12.93 10.109 1 95.69 71 LEU A O 1
ATOM 527 N N . ALA A 1 72 ? -10.164 13.812 8.617 1 95.56 72 ALA A N 1
ATOM 528 C CA . ALA A 1 72 ? -11.047 14.422 9.602 1 95.56 72 ALA A CA 1
ATOM 529 C C . ALA A 1 72 ? -12.492 13.977 9.391 1 95.56 72 ALA A C 1
ATOM 531 O O . ALA A 1 72 ? -13 14.016 8.266 1 95.56 72 ALA A O 1
ATOM 532 N N . VAL A 1 73 ? -13.141 13.531 10.492 1 94.5 73 VAL A N 1
ATOM 533 C CA . VAL A 1 73 ? -14.555 13.188 10.43 1 94.5 73 VAL A CA 1
ATOM 534 C C . VAL A 1 73 ? -15.391 14.289 11.078 1 94.5 73 VAL A C 1
ATOM 536 O O . VAL A 1 73 ? -15.109 14.711 12.195 1 94.5 73 VAL A O 1
ATOM 539 N N . THR A 1 74 ? -16.328 14.766 10.383 1 93.31 74 THR A N 1
ATOM 540 C CA . THR A 1 74 ? -17.328 15.711 10.891 1 93.31 74 THR A CA 1
ATOM 541 C C . THR A 1 74 ? -18.703 15.055 10.977 1 93.31 74 THR A C 1
ATOM 543 O O . THR A 1 74 ? -19.422 14.977 9.984 1 93.31 74 THR A O 1
ATOM 546 N N . PRO A 1 75 ? -19.078 14.695 12.141 1 93.19 75 PRO A N 1
ATOM 547 C CA . PRO A 1 75 ? -20.359 14.008 12.297 1 93.19 75 PRO A CA 1
ATOM 548 C C . PRO A 1 75 ? -21.562 14.938 12.078 1 93.19 75 PRO A C 1
ATOM 550 O O . PRO A 1 75 ? -21.5 16.109 12.453 1 93.19 75 PRO A O 1
ATOM 553 N N . GLY A 1 76 ? -22.547 14.375 11.398 1 91.44 76 GLY A N 1
ATOM 554 C CA . GLY A 1 76 ? -23.812 15.086 11.297 1 91.44 76 GLY A CA 1
ATOM 555 C C . GLY A 1 76 ? -24.609 15.078 12.586 1 91.44 76 GLY A C 1
ATOM 556 O O . GLY A 1 76 ? -24.219 14.422 13.555 1 91.44 76 GLY A O 1
ATOM 557 N N . PRO A 1 77 ? -25.688 15.836 12.586 1 90.69 77 PRO A N 1
ATOM 558 C CA . PRO A 1 77 ? -26.5 15.938 13.805 1 90.69 77 PRO A CA 1
ATOM 559 C C . PRO A 1 77 ? -27.062 14.594 14.25 1 90.69 77 PRO A C 1
ATOM 561 O O . PRO A 1 77 ? -27.297 14.383 15.438 1 90.69 77 PRO A O 1
ATOM 564 N N . GLY A 1 78 ? -27.281 13.688 13.258 1 89.69 78 GLY A N 1
ATOM 565 C CA . GLY A 1 78 ? -27.828 12.383 13.602 1 89.69 78 GLY A CA 1
ATOM 566 C C . GLY A 1 78 ? -26.891 11.531 14.422 1 89.69 78 GLY A C 1
ATOM 567 O O . GLY A 1 78 ? -27.297 10.555 15.055 1 89.69 78 GLY A O 1
ATOM 568 N N . LEU A 1 79 ? -25.688 11.906 14.438 1 92.25 79 LEU A N 1
ATOM 569 C CA . LEU A 1 79 ? -24.688 11.133 15.164 1 92.25 79 LEU A CA 1
ATOM 570 C C . LEU A 1 79 ? -24.266 11.852 16.453 1 92.25 79 LEU A C 1
ATOM 572 O O . LEU A 1 79 ? -23.453 11.336 17.219 1 92.25 79 LEU A O 1
ATOM 576 N N . LEU A 1 80 ? -24.844 12.977 16.703 1 93.06 80 LEU A N 1
ATOM 577 C CA . LEU A 1 80 ? -24.484 13.781 17.875 1 93.06 80 LEU A CA 1
ATOM 578 C C . LEU A 1 80 ? -25.609 13.82 18.891 1 93.06 80 LEU A C 1
ATOM 580 O 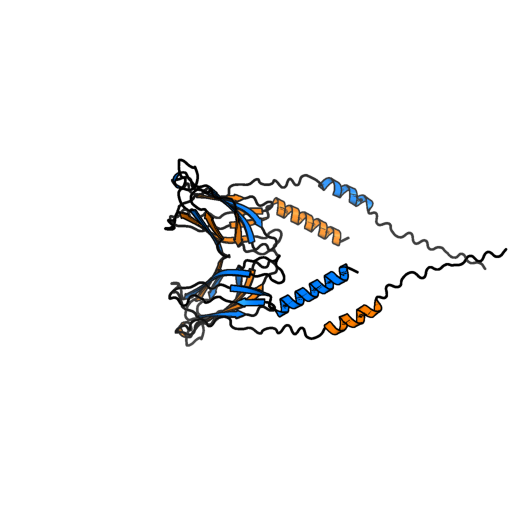O . LEU A 1 80 ? -26.797 13.828 18.5 1 93.06 80 LEU A O 1
ATOM 584 N N . ASP A 1 81 ? -25.203 13.82 20.109 1 92.44 81 ASP A N 1
ATOM 585 C CA . ASP A 1 81 ? -26.172 14.086 21.172 1 92.44 81 ASP A CA 1
ATOM 586 C C . ASP A 1 81 ? -26.594 15.555 21.172 1 92.44 81 ASP A C 1
ATOM 588 O O . ASP A 1 81 ? -25.766 16.453 21.266 1 92.44 81 ASP A O 1
ATOM 592 N N . PRO A 1 82 ? -27.844 15.836 21.062 1 89.12 82 PRO A N 1
ATOM 593 C CA . PRO A 1 82 ? -28.297 17.234 20.969 1 89.12 82 PRO A CA 1
ATOM 594 C C . PRO A 1 82 ? -27.969 18.047 22.219 1 89.12 82 PRO A C 1
ATOM 596 O O . PRO A 1 82 ? -27.875 19.266 22.156 1 89.12 82 PRO A O 1
ATOM 599 N N . ARG A 1 83 ? -27.781 17.453 23.359 1 91.25 83 ARG A N 1
ATOM 600 C CA . ARG A 1 83 ? -27.531 18.172 2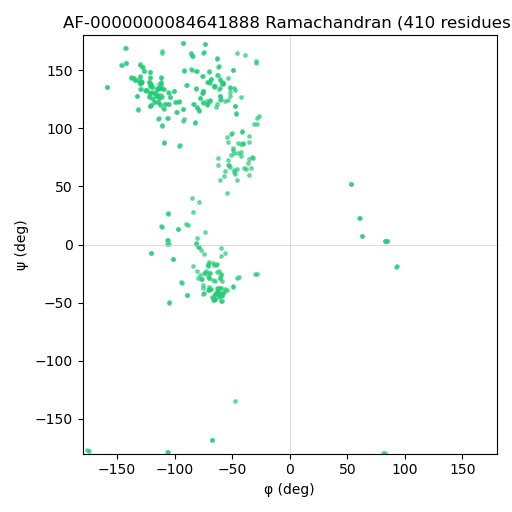4.609 1 91.25 83 ARG A CA 1
ATOM 601 C C . ARG A 1 83 ? -26.047 18.422 24.812 1 91.25 83 ARG A C 1
ATOM 603 O O . ARG A 1 83 ? -25.641 19.531 25.156 1 91.25 83 ARG A O 1
ATOM 610 N N . THR A 1 84 ? -25.172 17.438 24.547 1 90.81 84 THR A N 1
ATOM 611 C CA . THR A 1 84 ? -23.75 17.531 24.859 1 90.81 84 THR A CA 1
ATOM 612 C C . THR A 1 84 ? -22.938 17.859 23.609 1 90.81 84 THR A C 1
ATOM 614 O O . THR A 1 84 ? -21.766 18.234 23.719 1 90.81 84 THR A O 1
ATOM 617 N N . GLU A 1 85 ? -23.469 17.781 22.422 1 89.69 85 GLU A N 1
ATOM 618 C CA . GLU A 1 85 ? -22.828 18.047 21.141 1 89.69 85 GLU A CA 1
ATOM 619 C C . GLU A 1 85 ? -21.688 17.078 20.875 1 89.69 85 GLU A C 1
ATOM 621 O O . GLU A 1 85 ? -20.828 17.328 20.031 1 89.69 85 GLU A O 1
ATOM 626 N N . GLY A 1 86 ? -21.578 16.094 21.766 1 92.31 86 GLY A N 1
ATOM 627 C CA . GLY A 1 86 ? -20.656 14.984 21.516 1 92.31 86 GLY A CA 1
ATOM 628 C C . GLY A 1 86 ? -21.312 13.805 20.828 1 92.31 86 GLY A C 1
ATOM 629 O O . GLY A 1 86 ? -22.516 13.828 20.562 1 92.31 86 GLY A O 1
ATOM 630 N N . LEU A 1 87 ? -20.516 12.844 20.453 1 94.94 87 LEU A N 1
ATOM 631 C CA . LEU A 1 87 ? -21.062 11.672 19.781 1 94.94 87 LEU A CA 1
ATOM 632 C C . LEU A 1 87 ? -22.109 10.977 20.641 1 94.94 87 LEU A C 1
ATOM 634 O O . LEU A 1 87 ? -21.938 10.836 21.844 1 94.94 87 LEU A O 1
ATOM 638 N N . SER A 1 88 ? -23.188 10.531 20.047 1 94.25 88 SER A N 1
ATOM 639 C CA . SER A 1 88 ? -24.234 9.805 20.75 1 94.25 88 SER A CA 1
ATOM 640 C C . SER A 1 88 ? -23.844 8.367 21.031 1 94.25 88 SER A C 1
ATOM 642 O O . SER A 1 88 ? -24.312 7.754 21.984 1 94.25 88 SER A O 1
ATOM 644 N N . ASP A 1 89 ? -23.047 7.883 20.172 1 94.06 89 ASP A N 1
ATOM 645 C CA . ASP A 1 89 ? -22.516 6.535 20.281 1 94.06 89 ASP A CA 1
ATOM 646 C C . ASP A 1 89 ? -21.062 6.484 19.797 1 94.06 89 ASP A C 1
ATOM 648 O O . ASP A 1 89 ? -20.562 7.453 19.219 1 94.06 89 ASP A O 1
ATOM 652 N N . ASP A 1 90 ? -20.453 5.336 20.094 1 94.81 90 ASP A N 1
ATOM 653 C CA . ASP A 1 90 ? -19.109 5.168 19.547 1 94.81 90 ASP A CA 1
ATOM 654 C C . ASP A 1 90 ? -19.125 5.285 18.016 1 94.81 90 ASP A C 1
ATOM 656 O O . ASP A 1 90 ? -20.078 4.871 17.359 1 94.81 90 ASP A O 1
ATOM 660 N N . LEU A 1 91 ? -18.141 5.961 17.5 1 94.44 91 LEU A N 1
ATOM 661 C CA . LEU A 1 91 ? -17.969 6.102 16.062 1 94.44 91 LEU A CA 1
ATOM 662 C C . LEU A 1 91 ? -16.609 5.57 15.625 1 94.44 91 LEU A C 1
ATOM 664 O O . LEU A 1 91 ? -15.586 5.887 16.234 1 94.44 91 LEU A O 1
ATOM 668 N N . SER A 1 92 ? -16.641 4.703 14.672 1 94.88 92 SER A N 1
ATOM 669 C CA . SER A 1 92 ? -15.391 4.145 14.148 1 94.88 92 SER A CA 1
ATOM 670 C C . SER A 1 92 ? -15.258 4.402 12.648 1 94.88 92 SER A C 1
ATOM 672 O O . SER A 1 92 ? -16.25 4.371 11.914 1 94.88 92 SER A O 1
ATOM 674 N N . VAL A 1 93 ? -14.047 4.723 12.258 1 93.56 93 VAL A N 1
ATOM 675 C CA . VAL A 1 93 ? -13.75 4.863 10.836 1 93.56 93 VAL A CA 1
ATOM 676 C C . VAL A 1 93 ? -12.648 3.891 10.438 1 93.56 93 VAL A C 1
ATOM 678 O O . VAL A 1 93 ? -11.703 3.662 11.203 1 93.56 93 VAL A O 1
ATOM 681 N N . VAL A 1 94 ? -12.773 3.244 9.359 1 90.31 94 VAL A N 1
ATOM 682 C CA . VAL A 1 94 ? -11.773 2.361 8.781 1 90.31 94 VAL A CA 1
ATOM 683 C C . VAL A 1 94 ? -11.406 2.846 7.375 1 90.31 94 VAL A C 1
ATOM 685 O O . VAL A 1 94 ? -12.281 2.984 6.516 1 90.31 94 VAL A O 1
ATOM 688 N N . VAL A 1 95 ? -10.133 3.188 7.164 1 90.75 95 VAL A N 1
ATOM 689 C CA . VAL A 1 95 ? -9.625 3.572 5.852 1 90.75 95 VAL A CA 1
ATOM 690 C C . VAL A 1 95 ? -8.727 2.473 5.301 1 90.75 95 VAL A C 1
ATOM 692 O O . VAL A 1 95 ? -7.77 2.055 5.965 1 90.75 95 VAL A O 1
ATOM 695 N N . THR A 1 96 ? -9.078 1.963 4.18 1 86.5 96 THR A N 1
ATOM 696 C CA . THR A 1 96 ? -8.273 0.949 3.506 1 86.5 96 THR A CA 1
ATOM 697 C C . THR A 1 96 ? -7.684 1.5 2.213 1 86.5 96 THR A C 1
ATOM 699 O O . THR A 1 96 ? -8.398 2.1 1.404 1 86.5 96 THR A O 1
ATOM 702 N N . SER A 1 97 ? -6.43 1.49 2.146 1 88.75 97 SER A N 1
ATOM 703 C CA . SER A 1 97 ? -5.695 1.836 0.933 1 88.75 97 SER A CA 1
ATOM 704 C C . SER A 1 97 ? -4.883 0.65 0.42 1 88.75 97 SER A C 1
ATOM 706 O O . SER A 1 97 ? -4.242 -0.054 1.201 1 88.75 97 SER A O 1
ATOM 708 N N . SER A 1 98 ? -5.027 0.37 -0.833 1 84.12 98 SER A N 1
ATOM 709 C CA . SER A 1 98 ? -4.285 -0.747 -1.411 1 84.12 98 SER A CA 1
ATOM 710 C C . SER A 1 98 ? -3.402 -0.285 -2.564 1 84.12 98 SER A C 1
ATOM 712 O O . SER A 1 98 ? -3.629 0.782 -3.139 1 84.12 98 SER A O 1
ATOM 714 N N . VAL A 1 99 ? -2.279 -0.981 -2.705 1 80.06 99 VAL A N 1
ATOM 715 C CA . VAL A 1 99 ? -1.549 -0.819 -3.959 1 80.06 99 VAL A CA 1
ATOM 716 C C . VAL A 1 99 ? -2.41 -1.3 -5.125 1 80.06 99 VAL A C 1
ATOM 718 O O . VAL A 1 99 ? -3.334 -2.094 -4.934 1 80.06 99 VAL A O 1
ATOM 721 N N . THR A 1 100 ? -2.26 -0.636 -6.266 1 77.06 100 THR A N 1
ATOM 722 C CA . THR A 1 100 ? -2.947 -1.139 -7.449 1 77.06 100 THR A CA 1
ATOM 723 C C . THR A 1 100 ? -2.721 -2.639 -7.609 1 77.06 100 THR A C 1
ATOM 725 O O . THR A 1 100 ? -1.579 -3.104 -7.613 1 77.06 100 THR A O 1
ATOM 728 N N . PRO A 1 101 ? -3.828 -3.336 -7.574 1 83.81 101 PRO A N 1
ATOM 729 C CA . PRO A 1 101 ? -3.656 -4.781 -7.754 1 83.81 101 PRO A CA 1
ATOM 730 C C . PRO A 1 101 ? -2.842 -5.129 -9 1 83.81 101 PRO A C 1
ATOM 732 O O . PRO A 1 101 ? -2.982 -4.473 -10.031 1 83.81 101 PRO A O 1
ATOM 735 N N . THR A 1 102 ? -1.93 -6.031 -8.828 1 87.56 102 THR A N 1
ATOM 736 C CA . THR A 1 102 ? -1.182 -6.547 -9.969 1 87.56 102 THR A CA 1
ATOM 737 C C . THR A 1 102 ? -1.961 -7.656 -10.664 1 87.56 102 THR A C 1
ATOM 739 O O . THR A 1 102 ? -2.354 -8.641 -10.039 1 87.56 102 THR A O 1
ATOM 742 N N . LYS A 1 103 ? -2.256 -7.445 -11.977 1 90.12 103 LYS A N 1
ATOM 743 C CA . LYS A 1 103 ? -2.959 -8.445 -12.781 1 90.12 103 LYS A CA 1
ATOM 744 C C . LYS A 1 103 ? -2.076 -8.961 -13.914 1 90.12 103 LYS A C 1
ATOM 746 O O . LYS A 1 103 ? -1.401 -8.172 -14.586 1 90.12 103 LYS A O 1
ATOM 751 N N . ARG A 1 104 ? -1.987 -10.273 -13.953 1 93.56 104 ARG A N 1
ATOM 752 C CA . ARG A 1 104 ? -1.292 -10.93 -15.062 1 93.56 104 ARG A CA 1
ATOM 753 C C . ARG A 1 104 ? -2.15 -12.023 -15.672 1 93.56 104 ARG A C 1
ATOM 755 O O . ARG A 1 104 ? -2.795 -12.789 -14.953 1 93.56 104 ARG A O 1
ATOM 762 N N . THR A 1 105 ? -2.225 -12.047 -17.047 1 94.5 105 THR A N 1
ATOM 763 C CA . THR A 1 105 ? -2.973 -13.07 -17.781 1 94.5 105 THR A CA 1
ATOM 764 C C . THR A 1 105 ? -2.08 -13.766 -18.797 1 94.5 105 THR A C 1
ATOM 766 O O . THR A 1 105 ? -1.285 -13.117 -19.484 1 94.5 105 THR A O 1
ATOM 769 N N . TRP A 1 106 ? -2.166 -14.984 -18.75 1 95.31 106 TRP A N 1
ATOM 770 C CA . TRP A 1 106 ? -1.522 -15.805 -19.766 1 95.31 106 TRP A CA 1
ATOM 771 C C . TRP A 1 106 ? -2.562 -16.5 -20.641 1 95.31 106 TRP A C 1
ATOM 773 O O . TRP A 1 106 ? -3.551 -17.031 -20.141 1 95.31 106 TRP A O 1
ATOM 783 N N . SER A 1 107 ? -2.33 -16.516 -21.891 1 94.69 107 SER A N 1
ATOM 784 C CA . SER A 1 107 ? -3.285 -17.094 -22.828 1 94.69 107 SER A CA 1
ATOM 785 C C . SER A 1 107 ? -3.107 -18.594 -22.938 1 94.69 107 SER A C 1
ATOM 787 O O . SER A 1 107 ? -2.068 -19.141 -22.562 1 94.69 107 SER A O 1
ATOM 789 N N . LYS A 1 108 ? -4.184 -19.203 -23.469 1 93.62 108 LYS A N 1
ATOM 790 C CA . LYS A 1 108 ? -4.137 -20.625 -23.766 1 93.62 108 LYS A CA 1
ATOM 791 C C . LYS A 1 108 ? -2.861 -21 -24.531 1 93.62 108 LYS A C 1
ATOM 793 O O . LYS A 1 108 ? -2.449 -20.281 -25.438 1 93.62 108 LYS A O 1
ATOM 798 N N . GLY A 1 109 ? -2.221 -22.047 -24.094 1 93.44 109 GLY A N 1
ATOM 799 C CA . GLY A 1 109 ? -1.031 -22.547 -24.766 1 93.44 109 GLY A CA 1
ATOM 800 C C . GLY A 1 109 ? 0.256 -21.984 -24.188 1 93.44 109 GLY A C 1
ATOM 801 O O . GLY A 1 109 ? 1.338 -22.516 -24.438 1 93.44 109 GLY A O 1
ATOM 802 N N . MET A 1 110 ? 0.161 -20.922 -23.484 1 93.31 110 MET A N 1
ATOM 803 C CA . MET A 1 110 ? 1.331 -20.297 -22.875 1 93.31 110 MET A CA 1
ATOM 804 C C . MET A 1 110 ? 1.625 -20.938 -21.516 1 93.31 110 MET A C 1
ATOM 806 O O . MET A 1 110 ? 0.8 -21.672 -20.969 1 93.31 110 MET A O 1
ATOM 810 N N . LEU A 1 111 ? 2.824 -20.688 -21.016 1 93.06 111 LEU A N 1
ATOM 811 C CA . LEU A 1 111 ? 3.162 -21.031 -19.625 1 93.06 111 LEU A CA 1
ATOM 812 C C . LEU A 1 111 ? 3.385 -19.766 -18.797 1 93.06 111 LEU A C 1
ATOM 814 O O . LEU A 1 111 ? 4.016 -18.812 -19.266 1 93.06 111 LEU A O 1
ATOM 818 N N . PRO A 1 112 ? 2.807 -19.812 -17.641 1 92.38 112 PRO A N 1
ATOM 819 C CA . PRO A 1 112 ? 3.018 -18.641 -16.781 1 92.38 112 PRO A CA 1
ATOM 820 C C . PRO A 1 112 ? 4.492 -18.391 -16.484 1 92.38 112 PRO A C 1
ATOM 822 O O . PRO A 1 112 ? 5.262 -19.344 -16.312 1 92.38 112 PRO A O 1
ATOM 825 N N . GLY A 1 113 ? 4.926 -17.172 -16.484 1 88.75 113 GLY A N 1
ATOM 826 C CA . GLY A 1 113 ? 6.266 -16.75 -16.109 1 88.75 113 GLY A CA 1
ATOM 827 C C . GLY A 1 113 ? 6.324 -16.062 -14.758 1 88.75 113 GLY A C 1
ATOM 828 O O . GLY A 1 113 ? 5.363 -16.125 -13.992 1 88.75 113 GLY A O 1
ATOM 829 N N . VAL A 1 114 ? 7.539 -15.641 -14.398 1 93.81 114 VAL A N 1
ATOM 830 C CA . VAL A 1 114 ? 7.781 -14.914 -13.156 1 93.81 114 VAL A CA 1
ATOM 831 C C . VAL A 1 114 ? 7.648 -13.414 -13.406 1 93.81 114 VAL A C 1
ATOM 833 O O . VAL A 1 114 ? 8.117 -12.898 -14.43 1 93.81 114 VAL A O 1
ATOM 836 N N . PHE A 1 115 ? 7.02 -12.742 -12.531 1 92.25 115 PHE A N 1
ATOM 837 C CA . PHE A 1 115 ? 6.883 -11.297 -12.664 1 92.25 115 PHE A CA 1
ATOM 838 C C . PHE A 1 115 ? 6.898 -10.625 -11.297 1 92.25 115 PHE A C 1
ATOM 840 O O . PHE A 1 115 ? 6.57 -11.25 -10.289 1 92.25 115 PHE A O 1
ATOM 847 N N . PRO A 1 116 ? 7.301 -9.359 -11.227 1 91.94 116 PRO A N 1
ATOM 848 C CA . PRO A 1 116 ? 7.398 -8.648 -9.945 1 91.94 116 PRO A CA 1
ATOM 849 C C . PRO A 1 116 ? 6.035 -8.219 -9.406 1 91.94 116 PRO A C 1
ATOM 851 O O . PRO A 1 116 ? 5.148 -7.844 -10.172 1 91.94 116 PRO A O 1
ATOM 854 N N . VAL A 1 117 ? 5.871 -8.25 -8.125 1 91.56 117 VAL A N 1
ATOM 855 C CA . VAL A 1 117 ? 4.691 -7.801 -7.387 1 91.56 117 VAL A CA 1
ATOM 856 C C . VAL A 1 117 ? 5.117 -6.902 -6.227 1 91.56 117 VAL A C 1
ATOM 858 O O . VAL A 1 117 ? 5.84 -7.336 -5.328 1 91.56 117 VAL A O 1
ATOM 861 N N . PRO A 1 118 ? 4.711 -5.68 -6.285 1 87.94 118 PRO A N 1
ATOM 862 C CA . PRO A 1 118 ? 4.961 -4.832 -5.117 1 87.94 118 PRO A CA 1
ATOM 863 C C . PRO A 1 118 ? 4.008 -5.125 -3.961 1 87.94 118 PRO A C 1
ATOM 865 O O . PRO A 1 118 ? 2.799 -5.258 -4.172 1 87.94 118 PRO A O 1
ATOM 868 N N . LEU A 1 119 ? 4.516 -5.305 -2.762 1 90.12 119 LEU A N 1
ATOM 869 C CA . LEU A 1 119 ? 3.736 -5.512 -1.546 1 90.12 119 LEU A CA 1
ATOM 870 C C . LEU A 1 119 ? 3.898 -4.336 -0.59 1 90.12 119 LEU A C 1
ATOM 872 O O . LEU A 1 119 ? 5.02 -3.939 -0.268 1 90.12 119 LEU A O 1
ATOM 876 N N . ALA A 1 120 ? 2.791 -3.812 -0.205 1 88.19 120 ALA A N 1
ATOM 877 C CA . ALA A 1 120 ? 2.832 -2.666 0.701 1 88.19 120 ALA A CA 1
ATOM 878 C C . ALA A 1 120 ? 3.174 -3.104 2.123 1 88.19 120 ALA A C 1
ATOM 880 O O . ALA A 1 120 ? 2.551 -4.023 2.662 1 88.19 120 ALA A O 1
ATOM 881 N N . ILE A 1 121 ? 4.109 -2.42 2.723 1 88.19 121 ILE A N 1
ATOM 882 C CA . ILE A 1 121 ? 4.445 -2.65 4.125 1 88.19 121 ILE A CA 1
ATOM 883 C C . ILE A 1 121 ? 4.469 -1.322 4.875 1 88.19 121 ILE A C 1
ATOM 885 O O . ILE A 1 121 ? 4.625 -0.261 4.266 1 88.19 121 ILE A O 1
ATOM 889 N N . THR A 1 122 ? 4.27 -1.362 6.117 1 85.25 122 THR A N 1
ATOM 890 C CA . THR A 1 122 ? 4.316 -0.184 6.977 1 85.25 122 THR A CA 1
ATOM 891 C C . THR A 1 122 ? 5.168 -0.451 8.219 1 85.25 122 THR A C 1
ATOM 893 O O . THR A 1 122 ? 5.18 -1.566 8.742 1 85.25 122 THR A O 1
ATOM 896 N N . GLY A 1 123 ? 5.879 0.535 8.57 1 84.62 123 GLY A N 1
ATOM 897 C CA . GLY A 1 123 ? 6.734 0.494 9.742 1 84.62 123 GLY A CA 1
ATOM 898 C C . GLY A 1 123 ? 7.422 1.816 10.031 1 84.62 123 GLY A C 1
ATOM 899 O O . GLY A 1 123 ? 7.102 2.834 9.414 1 84.62 123 GLY A O 1
ATOM 900 N N . ASN A 1 124 ? 8.273 1.75 11.102 1 86.5 124 ASN A N 1
ATOM 901 C CA . ASN A 1 124 ? 9.008 2.941 11.516 1 86.5 124 ASN A CA 1
ATOM 902 C C . ASN A 1 124 ? 10.508 2.771 11.312 1 86.5 124 ASN A C 1
ATOM 904 O O . ASN A 1 124 ? 11.188 2.131 12.117 1 86.5 124 ASN A O 1
ATOM 908 N N . VAL A 1 125 ? 10.992 3.5 10.305 1 85.88 125 VAL A N 1
ATOM 909 C CA . VAL A 1 125 ? 12.406 3.391 9.961 1 85.88 125 VAL A CA 1
ATOM 910 C C . VAL A 1 125 ? 13.258 4.016 11.07 1 85.88 125 VAL A C 1
ATOM 912 O O . VAL A 1 125 ? 14.406 3.629 11.266 1 85.88 125 VAL A O 1
ATOM 915 N N . ALA A 1 126 ? 12.727 4.926 11.828 1 86.56 126 ALA A N 1
ATOM 916 C CA . ALA A 1 126 ? 13.445 5.617 12.891 1 86.56 126 ALA A CA 1
ATOM 917 C C . ALA A 1 126 ? 13.867 4.645 13.984 1 86.56 126 ALA A C 1
ATOM 919 O O . ALA A 1 126 ? 14.781 4.934 14.766 1 86.56 126 ALA A O 1
ATOM 920 N N . ASP A 1 127 ? 13.297 3.525 14.047 1 92.19 127 ASP A N 1
ATOM 921 C CA . ASP A 1 127 ? 13.602 2.527 15.07 1 92.19 127 ASP A CA 1
ATOM 922 C C . ASP A 1 127 ? 14.742 1.617 14.617 1 92.19 127 ASP A C 1
ATOM 924 O O . ASP A 1 127 ? 14.992 0.578 15.234 1 92.19 127 ASP A O 1
ATOM 928 N N . TRP A 1 128 ? 15.461 2.07 13.609 1 91.56 128 TRP A N 1
ATOM 929 C CA . TRP A 1 128 ? 16.578 1.274 13.125 1 91.56 128 TRP A CA 1
ATOM 930 C C . TRP A 1 128 ? 17.672 1.157 14.18 1 91.56 128 TRP A C 1
ATOM 932 O O . TRP A 1 128 ? 18 2.137 14.859 1 91.56 128 TRP A O 1
ATOM 942 N N . PRO A 1 129 ? 18.25 -0.038 14.391 1 93.56 129 PRO A N 1
ATOM 943 C CA . PRO A 1 129 ? 18.188 -1.294 13.641 1 93.56 129 PRO A CA 1
ATOM 944 C C . PRO A 1 129 ? 17.156 -2.271 14.211 1 93.56 129 PRO A C 1
ATOM 946 O O . PRO A 1 129 ? 17.172 -3.459 13.867 1 93.56 129 PRO A O 1
ATOM 949 N N . PHE A 1 130 ? 16.172 -1.831 15.172 1 95.5 130 PHE A N 1
ATOM 950 C CA . PHE A 1 130 ? 15.156 -2.689 15.758 1 95.5 130 PHE A CA 1
ATOM 951 C C . PHE A 1 130 ? 13.789 -2.385 15.148 1 95.5 130 PHE A C 1
ATOM 953 O O . PHE A 1 130 ? 12.766 -2.455 15.844 1 95.5 130 PHE A O 1
ATOM 960 N N . ASP A 1 131 ? 13.906 -1.889 13.906 1 93.75 131 ASP A N 1
ATOM 961 C CA . ASP A 1 131 ? 12.68 -1.535 13.195 1 93.75 131 ASP A CA 1
ATOM 962 C C . ASP A 1 131 ? 11.891 -2.783 12.805 1 93.75 131 ASP A C 1
ATOM 964 O O . ASP A 1 131 ? 12.469 -3.861 12.633 1 93.75 131 ASP A O 1
ATOM 968 N N . HIS A 1 132 ? 10.609 -2.602 12.773 1 93.62 132 HIS A N 1
ATOM 969 C CA . HIS A 1 132 ? 9.656 -3.645 12.406 1 93.62 132 HIS A CA 1
ATOM 970 C C . HIS A 1 132 ? 8.695 -3.16 11.336 1 93.62 132 HIS A C 1
ATOM 972 O O . HIS A 1 132 ? 8.273 -2.002 11.352 1 93.62 132 HIS A O 1
ATOM 978 N N . TYR A 1 133 ? 8.438 -4.039 10.438 1 91 133 TYR A N 1
ATOM 979 C CA . TYR A 1 133 ? 7.5 -3.723 9.367 1 91 133 TYR A CA 1
ATOM 980 C C . TYR A 1 133 ? 6.406 -4.781 9.273 1 91 133 TYR A C 1
ATOM 982 O O . TYR A 1 133 ? 6.629 -5.945 9.617 1 91 133 TYR A O 1
ATOM 990 N N . ARG A 1 134 ? 5.266 -4.32 8.844 1 90 134 ARG A N 1
ATOM 991 C CA . ARG A 1 134 ? 4.125 -5.207 8.648 1 90 134 ARG A CA 1
ATOM 992 C C . ARG A 1 134 ? 3.416 -4.906 7.332 1 90 134 ARG A C 1
ATOM 994 O O . ARG A 1 134 ? 3.35 -3.754 6.902 1 90 134 ARG A O 1
ATOM 1001 N N . SER A 1 135 ? 2.977 -5.973 6.75 1 89.44 135 SER A N 1
ATOM 1002 C CA . SER A 1 135 ? 2.133 -5.766 5.578 1 89.44 135 SER A CA 1
ATOM 1003 C C . SER A 1 135 ? 0.657 -5.715 5.961 1 89.44 135 SER A C 1
ATOM 1005 O O . SER A 1 135 ? 0.27 -6.199 7.027 1 89.44 135 SER A O 1
ATOM 1007 N N . GLY A 1 136 ? -0.162 -4.965 5.223 1 84 136 GLY A N 1
ATOM 1008 C CA . GLY A 1 136 ? -1.586 -5.254 5.27 1 84 136 GLY A CA 1
ATOM 1009 C C . GLY A 1 136 ? -1.945 -6.594 4.656 1 84 136 GLY A C 1
ATOM 1010 O O . GLY A 1 136 ? -1.072 -7.438 4.441 1 84 136 GLY A O 1
ATOM 1011 N N . PRO A 1 137 ? -3.215 -6.789 4.457 1 86.5 137 PRO A N 1
ATOM 1012 C CA . PRO A 1 137 ? -3.637 -8.062 3.873 1 86.5 137 PRO A CA 1
ATOM 1013 C C . PRO A 1 137 ? -3.145 -8.25 2.438 1 86.5 137 PRO A C 1
ATOM 1015 O O . PRO A 1 137 ? -3.133 -7.289 1.659 1 86.5 137 PRO A O 1
ATOM 1018 N N . ILE A 1 138 ? -2.678 -9.391 2.15 1 88.88 138 ILE A N 1
ATOM 1019 C CA . ILE A 1 138 ? -2.279 -9.82 0.814 1 88.88 138 ILE A CA 1
ATOM 1020 C C . ILE A 1 138 ? -3.195 -10.945 0.337 1 88.88 138 ILE A C 1
ATOM 1022 O O . ILE A 1 138 ? -3.363 -11.953 1.026 1 88.88 138 ILE A O 1
ATOM 1026 N N . THR A 1 139 ? -3.832 -10.766 -0.759 1 88 139 THR A N 1
ATOM 1027 C CA . THR A 1 139 ? -4.691 -11.797 -1.333 1 88 139 THR A CA 1
ATOM 1028 C C . THR A 1 139 ? -4.227 -12.172 -2.738 1 88 139 THR A C 1
ATOM 1030 O O . THR A 1 139 ? -3.783 -11.305 -3.5 1 88 139 THR A O 1
ATOM 1033 N N . VAL A 1 140 ? -4.273 -13.414 -2.965 1 89.81 140 VAL A N 1
ATOM 1034 C CA . VAL A 1 140 ? -3.928 -13.953 -4.273 1 89.81 140 VAL A CA 1
ATOM 1035 C C . VAL A 1 140 ? -5.125 -14.711 -4.852 1 89.81 140 VAL A C 1
ATOM 1037 O O . VAL A 1 140 ? -5.621 -15.664 -4.242 1 89.81 140 VAL A O 1
ATOM 1040 N N . GLU A 1 141 ? -5.574 -14.227 -6.027 1 90.81 141 GLU A N 1
ATOM 1041 C CA . GLU A 1 141 ? -6.703 -14.867 -6.691 1 90.81 141 GLU A CA 1
ATOM 1042 C C . GLU A 1 141 ? -6.32 -15.359 -8.086 1 90.81 141 GLU A C 1
ATOM 1044 O O . GLU A 1 141 ? -5.691 -14.633 -8.852 1 90.81 141 GLU A O 1
ATOM 1049 N N . LEU A 1 142 ? -6.66 -16.594 -8.312 1 91.44 142 LEU A N 1
ATOM 1050 C CA . LEU A 1 142 ? -6.402 -17.203 -9.609 1 91.44 142 LEU A CA 1
ATOM 1051 C C . LEU A 1 142 ? -7.707 -17.516 -10.336 1 91.44 142 LEU A C 1
ATOM 1053 O O . LEU A 1 142 ? -8.656 -18.016 -9.719 1 91.44 142 LEU A O 1
ATOM 1057 N N . PHE A 1 143 ? -7.746 -17.172 -11.641 1 93.5 143 PHE A N 1
ATOM 1058 C CA . PHE A 1 143 ? -8.93 -17.422 -12.453 1 93.5 143 PHE A CA 1
ATOM 1059 C C . PHE A 1 143 ? -8.555 -18.125 -13.75 1 93.5 143 PHE A C 1
ATOM 1061 O O . PHE A 1 143 ? -7.496 -17.859 -14.32 1 93.5 143 PHE A O 1
ATOM 1068 N N . SER A 1 144 ? -9.461 -18.984 -14.102 1 92.31 144 SER A N 1
ATOM 1069 C CA . SER A 1 144 ? -9.234 -19.672 -15.367 1 92.31 144 SER A CA 1
ATOM 1070 C C . SER A 1 144 ? -10.352 -19.391 -16.359 1 92.31 144 SER A C 1
ATOM 1072 O O . SER A 1 144 ? -11.531 -19.328 -15.992 1 92.31 144 SER A O 1
ATOM 1074 N N . GLY A 1 145 ? -9.914 -19.109 -17.641 1 90.94 145 GLY A N 1
ATOM 1075 C CA . GLY A 1 145 ? -10.852 -19.016 -18.75 1 90.94 145 GLY A CA 1
ATOM 1076 C C . GLY A 1 145 ? -11.523 -17.656 -18.844 1 90.94 145 GLY A C 1
ATOM 1077 O O . GLY A 1 145 ? -11.281 -16.781 -18.016 1 90.94 145 GLY A O 1
ATOM 1078 N N . ALA A 1 146 ? -12.391 -17.578 -19.859 1 86.94 146 ALA A N 1
ATOM 1079 C CA . ALA A 1 146 ? -13.102 -16.344 -20.125 1 86.94 146 ALA A CA 1
ATOM 1080 C C . ALA A 1 146 ? -14.141 -16.062 -19.031 1 86.94 146 ALA A C 1
ATOM 1082 O O . ALA A 1 146 ? -14.445 -14.906 -18.734 1 86.94 146 ALA A O 1
ATOM 1083 N N . ALA A 1 147 ? -14.633 -17.156 -18.438 1 89.31 147 ALA A N 1
ATOM 1084 C CA . ALA A 1 147 ? -15.656 -17.031 -17.406 1 89.31 147 ALA A CA 1
ATOM 1085 C C . ALA A 1 147 ? -15.039 -16.656 -16.062 1 89.31 147 ALA A C 1
ATOM 1087 O O . ALA A 1 147 ? -15.758 -16.438 -15.086 1 89.31 147 ALA A O 1
ATOM 1088 N N . LYS A 1 148 ? -13.797 -16.562 -16.062 1 89.31 148 LYS A N 1
ATOM 1089 C CA . LYS A 1 148 ? -13.086 -16.203 -14.844 1 89.31 148 LYS A CA 1
ATOM 1090 C C . LYS A 1 148 ? -13.469 -17.125 -13.688 1 89.31 148 LYS A C 1
ATOM 1092 O O . LYS A 1 148 ? -13.844 -16.656 -12.609 1 89.31 148 LYS A O 1
ATOM 1097 N N . VAL A 1 149 ? -13.391 -18.438 -13.875 1 90.75 149 VAL A N 1
ATOM 1098 C CA . VAL A 1 149 ? -13.68 -19.453 -12.852 1 90.75 149 VAL A CA 1
ATOM 1099 C C . VAL A 1 149 ? -12.562 -19.453 -11.805 1 90.75 149 VAL A C 1
ATOM 1101 O O . VAL A 1 149 ? -11.398 -19.672 -12.141 1 90.75 149 VAL A O 1
ATOM 1104 N N . PRO A 1 150 ? -12.953 -19.188 -10.594 1 91 150 PRO A N 1
ATOM 1105 C CA . PRO A 1 150 ? -11.922 -19.188 -9.555 1 91 150 PRO A CA 1
ATOM 1106 C C . PRO A 1 150 ? -11.227 -20.531 -9.406 1 91 150 PRO A C 1
ATOM 1108 O O . PRO A 1 150 ? -11.875 -21.578 -9.469 1 91 150 PRO A O 1
ATOM 1111 N N . GLN A 1 151 ? -9.922 -20.438 -9.312 1 88.88 151 GLN A N 1
ATOM 1112 C CA . GLN A 1 151 ? -9.094 -21.625 -9.125 1 88.88 151 GLN A CA 1
ATOM 1113 C C . GLN A 1 151 ? -8.406 -21.609 -7.762 1 88.88 151 GLN A C 1
ATOM 1115 O O . GLN A 1 151 ? -7.906 -20.578 -7.328 1 88.88 151 GLN A O 1
ATOM 1120 N N . ARG A 1 152 ? -8.445 -22.703 -7.109 1 86 152 ARG A N 1
ATOM 1121 C CA . ARG A 1 152 ? -7.727 -22.812 -5.844 1 86 152 ARG A CA 1
ATOM 1122 C C . ARG A 1 152 ? -6.25 -23.109 -6.078 1 86 152 ARG A C 1
ATOM 1124 O O . ARG A 1 152 ? -5.906 -23.891 -6.965 1 86 152 ARG A O 1
ATOM 1131 N N . ALA A 1 153 ? -5.391 -22.422 -5.414 1 87.44 153 ALA A N 1
ATOM 1132 C CA . ALA A 1 153 ? -3.949 -22.641 -5.508 1 87.44 153 ALA A CA 1
ATOM 1133 C C . ALA A 1 153 ? -3.293 -22.578 -4.129 1 87.44 153 ALA A C 1
ATOM 1135 O O . ALA A 1 153 ? -3.764 -21.859 -3.242 1 87.44 153 ALA A O 1
ATOM 1136 N N . LYS A 1 154 ? -2.309 -23.438 -3.975 1 86.56 154 LYS A N 1
ATOM 1137 C CA . LYS A 1 154 ? -1.458 -23.312 -2.793 1 86.56 154 LYS A CA 1
ATOM 1138 C C . LYS A 1 154 ? -0.494 -22.141 -2.922 1 86.56 154 LYS A C 1
ATOM 1140 O O . LYS A 1 154 ? 0.243 -22.047 -3.904 1 86.56 154 LYS A O 1
ATOM 1145 N N . VAL A 1 155 ? -0.561 -21.234 -1.968 1 88.88 155 VAL A N 1
ATOM 1146 C CA . VAL A 1 155 ? 0.341 -20.078 -1.996 1 88.88 155 VAL A CA 1
ATOM 1147 C C . VAL A 1 155 ? 1.552 -20.359 -1.107 1 88.88 155 VAL A C 1
ATOM 1149 O O . VAL A 1 155 ? 1.403 -20.703 0.065 1 88.88 155 VAL A O 1
ATOM 1152 N N . ARG A 1 156 ? 2.705 -20.266 -1.703 1 89.75 156 ARG A N 1
ATOM 1153 C CA . ARG A 1 156 ? 3.971 -20.469 -1.008 1 89.75 156 ARG A CA 1
ATOM 1154 C C . ARG A 1 156 ? 4.797 -19.188 -0.976 1 89.75 156 ARG A C 1
ATOM 1156 O O . ARG A 1 156 ? 5.008 -18.562 -2.014 1 89.75 156 ARG A O 1
ATOM 1163 N N . PHE A 1 157 ? 5.188 -18.891 0.25 1 92.06 157 PHE A N 1
ATOM 1164 C CA . PHE A 1 157 ? 6.109 -17.781 0.399 1 92.06 157 PHE A CA 1
ATOM 1165 C C . PHE A 1 157 ? 7.539 -18.266 0.577 1 92.06 157 PHE A C 1
ATOM 1167 O O . PHE A 1 157 ? 7.789 -19.188 1.358 1 92.06 157 PHE A O 1
ATOM 1174 N N . VAL A 1 158 ? 8.406 -17.656 -0.188 1 92 158 VAL A N 1
ATOM 1175 C CA . VAL A 1 158 ? 9.828 -17.969 -0.093 1 92 158 VAL A CA 1
ATOM 1176 C C . VAL A 1 158 ? 10.602 -16.719 0.341 1 92 158 VAL A C 1
ATOM 1178 O O . VAL A 1 158 ? 10.469 -15.664 -0.273 1 92 158 VAL A O 1
ATOM 1181 N N . ASP A 1 159 ? 11.289 -16.875 1.411 1 92.94 159 ASP A N 1
ATOM 1182 C CA . ASP A 1 159 ? 12.109 -15.781 1.915 1 92.94 159 ASP A CA 1
ATOM 1183 C C . ASP A 1 159 ? 13.453 -15.719 1.187 1 92.94 159 ASP A C 1
ATOM 1185 O O . ASP A 1 159 ? 14.328 -16.547 1.415 1 92.94 159 ASP A O 1
ATOM 1189 N N . SER A 1 160 ? 13.602 -14.789 0.325 1 91.38 160 SER A N 1
ATOM 1190 C CA . SER A 1 160 ? 14.867 -14.516 -0.345 1 91.38 160 SER A CA 1
ATOM 1191 C C . SER A 1 160 ? 15.445 -13.172 0.092 1 91.38 160 SER A C 1
ATOM 1193 O O . SER A 1 160 ? 16.266 -12.578 -0.611 1 91.38 160 SER A O 1
ATOM 1195 N N . LEU A 1 161 ? 14.977 -12.633 1.146 1 90.94 161 LEU A N 1
ATOM 1196 C CA . LEU A 1 161 ? 15.344 -11.32 1.659 1 90.94 161 LEU A CA 1
ATOM 1197 C C . LEU A 1 161 ? 16.484 -11.43 2.66 1 90.94 161 LEU A C 1
ATOM 1199 O O . LEU A 1 161 ? 16.281 -11.812 3.811 1 90.94 161 LEU A O 1
ATOM 1203 N N . ALA A 1 162 ? 17.688 -11.016 2.248 1 89.12 162 ALA A N 1
ATOM 1204 C CA . ALA A 1 162 ? 18.859 -11.07 3.119 1 89.12 162 ALA A CA 1
ATOM 1205 C C . ALA A 1 162 ? 18.734 -10.055 4.258 1 89.12 162 ALA A C 1
ATOM 1207 O O . ALA A 1 162 ? 18.266 -8.938 4.051 1 89.12 162 ALA A O 1
ATOM 1208 N N . GLY A 1 163 ? 19.141 -10.484 5.438 1 92.31 163 GLY A N 1
ATOM 1209 C CA . GLY A 1 163 ? 19.266 -9.57 6.559 1 92.31 163 GLY A CA 1
ATOM 1210 C C . GLY A 1 163 ? 17.953 -9.32 7.273 1 92.31 163 GLY A C 1
ATOM 1211 O O . GLY A 1 163 ? 17.875 -8.484 8.18 1 92.31 163 GLY A O 1
ATOM 1212 N N . TRP A 1 164 ? 16.984 -9.945 6.867 1 93.88 164 TRP A N 1
ATOM 1213 C CA . TRP A 1 164 ? 15.664 -9.766 7.469 1 93.88 164 TRP A CA 1
ATOM 1214 C C . TRP A 1 164 ? 15.133 -11.086 8.023 1 93.88 164 TRP A C 1
ATOM 1216 O O . TRP A 1 164 ? 15.484 -12.156 7.539 1 93.88 164 TRP A O 1
ATOM 1226 N N . GLN A 1 165 ? 14.469 -10.984 9.094 1 93.56 165 GLN A N 1
ATOM 1227 C CA . GLN A 1 165 ? 13.625 -12.07 9.586 1 93.56 165 GLN A CA 1
ATOM 1228 C C . GLN A 1 165 ? 12.156 -11.836 9.227 1 93.56 165 GLN A C 1
ATOM 1230 O O . GLN A 1 165 ? 11.617 -10.758 9.484 1 93.56 165 GLN A O 1
ATOM 1235 N N . ILE A 1 166 ? 11.586 -12.773 8.539 1 93.75 166 ILE A N 1
ATOM 1236 C CA . ILE A 1 166 ? 10.211 -12.633 8.078 1 93.75 166 ILE A CA 1
ATOM 1237 C C . ILE A 1 166 ? 9.328 -13.672 8.75 1 93.75 166 ILE A C 1
ATOM 1239 O O . ILE A 1 166 ? 9.703 -14.852 8.852 1 93.75 166 ILE A O 1
ATOM 1243 N N . ASP A 1 167 ? 8.195 -13.25 9.234 1 90.94 167 ASP A N 1
ATOM 1244 C CA . ASP A 1 167 ? 7.176 -14.117 9.812 1 90.94 167 ASP A CA 1
ATOM 1245 C C . ASP A 1 167 ? 5.832 -13.914 9.117 1 90.94 167 ASP A C 1
ATOM 1247 O O . ASP A 1 167 ? 5.445 -12.789 8.805 1 90.94 167 ASP A O 1
ATOM 1251 N N . ILE A 1 168 ? 5.18 -14.938 8.758 1 88.44 168 ILE A N 1
ATOM 1252 C CA . ILE A 1 168 ? 3.842 -14.891 8.18 1 88.44 168 ILE A CA 1
ATOM 1253 C C . ILE A 1 168 ? 2.828 -15.445 9.18 1 88.44 168 ILE A C 1
ATOM 1255 O O . ILE A 1 168 ? 2.67 -16.656 9.305 1 88.44 168 ILE A O 1
ATOM 1259 N N . PRO A 1 169 ?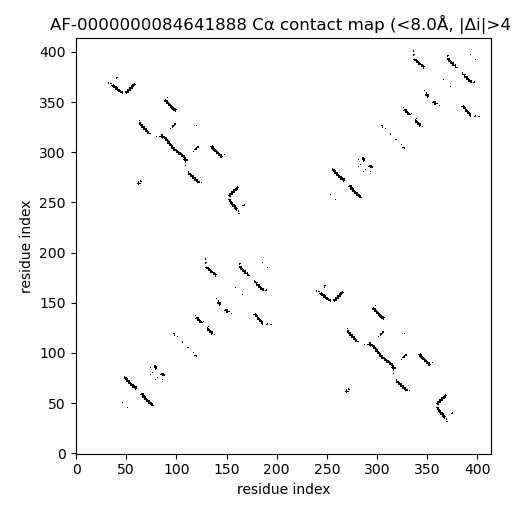 2.35 -14.609 9.969 1 74.69 169 PRO A N 1
ATOM 1260 C CA . PRO A 1 169 ? 1.374 -15.109 10.938 1 74.69 169 PRO A CA 1
ATOM 1261 C C . PRO A 1 169 ? 0.239 -15.898 10.281 1 74.69 169 PRO A C 1
ATOM 1263 O O . PRO A 1 169 ? -0.111 -15.641 9.125 1 74.69 169 PRO A O 1
ATOM 1266 N N . THR A 1 170 ? -0.089 -17.141 10.828 1 60.5 170 THR A N 1
ATOM 1267 C CA . THR A 1 170 ? -0.931 -18.234 10.359 1 60.5 170 THR A CA 1
ATOM 1268 C C . THR A 1 170 ? -2.086 -17.703 9.516 1 60.5 170 THR A C 1
ATOM 1270 O O . THR A 1 170 ? -2.777 -16.766 9.914 1 60.5 170 THR A O 1
ATOM 1273 N N . ALA A 1 171 ? -1.914 -17.891 8.266 1 53.69 171 ALA A N 1
ATOM 1274 C CA . ALA A 1 171 ? -3.043 -17.781 7.348 1 53.69 171 ALA A CA 1
ATOM 1275 C C . ALA A 1 171 ? -4.297 -18.422 7.934 1 53.69 171 ALA A C 1
ATOM 1277 O O . ALA A 1 171 ? -4.215 -19.438 8.609 1 53.69 171 ALA A O 1
ATOM 1278 N N . GLY A 1 172 ? -5.262 -17.766 8.57 1 44.72 172 GLY A N 1
ATOM 1279 C CA . GLY A 1 172 ? -6.438 -18.484 9.047 1 44.72 172 GLY A CA 1
ATOM 1280 C C . GLY A 1 172 ? -6.742 -19.734 8.25 1 44.72 172 GLY A C 1
ATOM 1281 O O . GLY A 1 172 ? -6.387 -19.828 7.07 1 44.72 172 GLY A O 1
ATOM 1282 N N . ASP A 1 173 ? -6.551 -20.953 8.891 1 42.88 173 ASP A N 1
ATOM 1283 C CA . ASP A 1 173 ? -7.023 -22.266 8.461 1 42.88 173 ASP A CA 1
ATOM 1284 C C . ASP A 1 173 ? -8.328 -22.141 7.676 1 42.88 173 ASP A C 1
ATOM 1286 O O . ASP A 1 173 ? -8.883 -23.156 7.23 1 42.88 173 ASP A O 1
ATOM 1290 N N . GLY A 1 174 ? -9.141 -21.125 7.859 1 38.81 174 GLY A N 1
ATOM 1291 C CA . GLY A 1 174 ? -10.555 -21.281 7.578 1 38.81 174 GLY A CA 1
ATOM 1292 C C . GLY A 1 174 ? -10.875 -21.312 6.094 1 38.81 174 GLY A C 1
ATOM 1293 O O . GLY A 1 174 ? -9.984 -21.125 5.262 1 38.81 174 GLY A O 1
ATOM 1294 N N . THR A 1 175 ? -12.062 -21.734 5.719 1 44.25 175 THR A N 1
ATOM 1295 C CA . THR A 1 175 ? -12.82 -22.094 4.523 1 44.25 175 THR A CA 1
ATOM 1296 C C . THR A 1 175 ? -12.617 -21.047 3.43 1 44.25 175 THR A C 1
ATOM 1298 O O . THR A 1 175 ? -12.828 -21.328 2.248 1 44.25 175 THR A O 1
ATOM 1301 N N . GLY A 1 176 ? -12.328 -19.641 3.789 1 49.25 176 GLY A N 1
ATOM 1302 C CA . GLY A 1 176 ? -12.344 -18.609 2.775 1 49.25 176 GLY A CA 1
ATOM 1303 C C . GLY A 1 176 ? -10.961 -18.047 2.471 1 49.25 176 GLY A C 1
ATOM 1304 O O . GLY A 1 176 ? -9.953 -18.594 2.924 1 49.25 176 GLY A O 1
ATOM 1305 N N . VAL A 1 177 ? -10.734 -17.266 1.363 1 58.44 177 VAL A N 1
ATOM 1306 C CA . VAL A 1 177 ? -9.492 -16.625 0.958 1 58.44 177 VAL A CA 1
ATOM 1307 C C . VAL A 1 177 ? -8.945 -15.789 2.115 1 58.44 177 VAL A C 1
ATOM 1309 O O . VAL A 1 177 ? -9.461 -14.703 2.406 1 58.44 177 VAL A O 1
ATOM 1312 N N . THR A 1 178 ? -8.508 -16.344 3.145 1 69.88 178 THR A N 1
ATOM 1313 C CA . THR A 1 178 ? -7.879 -15.617 4.238 1 69.88 178 THR A CA 1
ATOM 1314 C C . THR A 1 178 ? -6.637 -14.883 3.748 1 69.88 178 THR A C 1
ATOM 1316 O O . THR A 1 178 ? -5.773 -15.477 3.098 1 69.88 178 THR A O 1
ATOM 1319 N N . PRO A 1 179 ? -6.598 -13.617 3.961 1 85.38 179 PRO A N 1
ATOM 1320 C CA . PRO A 1 179 ? -5.449 -12.844 3.482 1 85.38 179 PRO A CA 1
ATOM 1321 C C . PRO A 1 179 ? -4.16 -13.172 4.234 1 85.38 179 PRO A C 1
ATOM 1323 O O . PRO A 1 179 ? -4.211 -13.633 5.375 1 85.38 179 PRO A O 1
ATOM 1326 N N . TYR A 1 180 ? -3.105 -13.188 3.529 1 89 180 TYR A N 1
ATOM 1327 C CA . TYR A 1 180 ? -1.789 -13.344 4.137 1 89 180 TYR A CA 1
ATOM 1328 C C . TYR A 1 180 ? -1.281 -12.023 4.695 1 89 180 TYR A C 1
ATOM 1330 O O . TYR A 1 180 ? -1.68 -10.953 4.23 1 89 180 TYR A O 1
ATOM 1338 N N . ARG A 1 181 ? -0.49 -12.18 5.762 1 89.56 181 ARG A N 1
ATOM 1339 C CA . ARG A 1 181 ? 0.175 -11.016 6.332 1 89.56 181 ARG A CA 1
ATOM 1340 C C . ARG A 1 181 ? 1.641 -11.312 6.633 1 89.56 181 ARG A C 1
ATOM 1342 O O . ARG A 1 181 ? 1.977 -12.406 7.09 1 89.56 181 ARG A O 1
ATOM 1349 N N . LEU A 1 182 ? 2.436 -10.289 6.375 1 92.38 182 LEU A N 1
ATOM 1350 C CA . LEU A 1 182 ? 3.867 -10.438 6.617 1 92.38 182 LEU A CA 1
ATOM 1351 C C . LEU A 1 182 ? 4.316 -9.562 7.777 1 92.38 182 LEU A C 1
ATOM 1353 O O . LEU A 1 182 ? 3.846 -8.43 7.926 1 92.38 182 LEU A O 1
ATOM 1357 N N . ALA A 1 183 ? 5.16 -10.102 8.555 1 93.12 183 ALA A N 1
ATOM 1358 C CA . ALA A 1 183 ? 5.914 -9.344 9.547 1 93.12 183 ALA A CA 1
ATOM 1359 C C . ALA A 1 183 ? 7.414 -9.453 9.297 1 93.12 183 ALA A C 1
ATOM 1361 O O . ALA A 1 183 ? 7.949 -10.555 9.148 1 93.12 183 ALA A O 1
ATOM 1362 N N . LEU A 1 184 ? 8.016 -8.273 9.203 1 94.94 184 LEU A N 1
ATOM 1363 C CA . LEU A 1 184 ? 9.445 -8.242 8.898 1 94.94 184 LEU A CA 1
ATOM 1364 C C . LEU A 1 184 ? 10.219 -7.535 10 1 94.94 184 LEU A C 1
ATOM 1366 O O . LEU A 1 184 ? 9.766 -6.52 10.531 1 94.94 184 LEU A O 1
ATOM 1370 N N . GLN A 1 185 ? 11.289 -8.016 10.383 1 95.75 185 GLN A N 1
ATOM 1371 C CA . GLN A 1 185 ? 12.281 -7.375 11.242 1 95.75 185 GLN A CA 1
ATOM 1372 C C . GLN A 1 185 ? 13.695 -7.727 10.805 1 95.75 185 GLN A C 1
ATOM 1374 O O . GLN A 1 185 ? 13.906 -8.711 10.094 1 95.75 185 GLN A O 1
ATOM 1379 N N . ARG A 1 186 ? 14.617 -6.848 11.172 1 93.81 186 ARG A N 1
ATOM 1380 C CA . ARG A 1 186 ? 16 -7.184 10.859 1 93.81 186 ARG A CA 1
ATOM 1381 C C . ARG A 1 186 ? 16.422 -8.477 11.547 1 93.81 186 ARG A C 1
ATOM 1383 O O . ARG A 1 186 ? 16.047 -8.727 12.695 1 93.81 186 ARG A O 1
ATOM 1390 N N . SER A 1 187 ? 17.203 -9.227 10.812 1 94.88 187 SER A N 1
ATOM 1391 C CA . SER A 1 187 ? 17.75 -10.414 11.453 1 94.88 187 SER A CA 1
ATOM 1392 C C . SER A 1 187 ? 18.641 -10.047 12.641 1 94.88 187 SER A C 1
ATOM 1394 O O . SER A 1 187 ? 19.188 -8.945 12.703 1 94.88 187 SER A O 1
ATOM 1396 N N . PRO A 1 188 ? 18.75 -10.953 13.633 1 94.25 188 PRO A N 1
ATOM 1397 C CA . PRO A 1 188 ? 19.625 -10.688 14.766 1 94.25 188 PRO A CA 1
ATOM 1398 C C . PRO A 1 188 ? 21.062 -10.367 14.344 1 94.25 188 PRO A C 1
ATOM 1400 O O . PRO A 1 188 ? 21.703 -9.5 14.93 1 94.25 188 PRO A O 1
ATOM 1403 N N . SER A 1 189 ? 21.484 -11.078 13.359 1 94.06 189 SER A N 1
ATOM 1404 C CA . SER A 1 189 ? 22.844 -10.836 12.875 1 94.06 189 SER A CA 1
ATOM 1405 C C . SER A 1 189 ? 22.969 -9.438 12.273 1 94.06 189 SER A C 1
ATOM 1407 O O . SER A 1 189 ? 23.969 -8.742 12.508 1 94.06 189 SER A O 1
ATOM 1409 N N . THR A 1 190 ? 22.016 -9.055 11.531 1 94.25 190 THR A N 1
ATOM 1410 C CA . THR A 1 190 ? 22.031 -7.734 10.906 1 94.25 190 THR A CA 1
ATOM 1411 C C . THR A 1 190 ? 21.922 -6.641 11.969 1 94.25 190 THR A C 1
ATOM 1413 O O . THR A 1 190 ? 22.609 -5.629 11.898 1 94.25 190 THR A O 1
ATOM 1416 N N . ALA A 1 191 ? 21 -6.805 12.945 1 95.31 191 ALA A N 1
ATOM 1417 C CA . ALA A 1 191 ? 20.844 -5.832 14.023 1 95.31 191 ALA A CA 1
ATOM 1418 C C . ALA A 1 191 ? 22.141 -5.707 14.828 1 95.31 191 ALA A C 1
ATOM 1420 O O . ALA A 1 191 ? 22.562 -4.598 15.18 1 95.31 191 ALA A O 1
ATOM 1421 N N . ALA A 1 192 ? 22.766 -6.754 15.008 1 94.94 192 ALA A N 1
ATOM 1422 C CA . ALA A 1 192 ? 24.031 -6.754 15.75 1 94.94 192 ALA A CA 1
ATOM 1423 C C . ALA A 1 192 ? 25.109 -5.992 14.992 1 94.94 192 ALA A C 1
ATOM 1425 O O . ALA A 1 192 ? 25.859 -5.223 15.594 1 94.94 192 ALA A O 1
ATOM 1426 N N . PHE A 1 193 ? 25.234 -6.285 13.734 1 96.44 193 PHE A N 1
ATOM 1427 C CA . PHE A 1 193 ? 26.219 -5.594 12.898 1 96.44 193 PHE A CA 1
ATOM 1428 C C . PHE A 1 193 ? 25.969 -4.086 12.922 1 96.44 193 PHE A C 1
ATOM 1430 O O . PHE A 1 193 ? 26.922 -3.305 13.008 1 96.44 193 PHE A O 1
ATOM 1437 N N . ALA A 1 194 ? 24.703 -3.721 12.859 1 94.5 194 ALA A N 1
ATOM 1438 C CA . ALA A 1 194 ? 24.359 -2.303 12.906 1 94.5 194 ALA A CA 1
ATOM 1439 C C . ALA A 1 194 ? 24.797 -1.676 14.227 1 94.5 194 ALA A C 1
ATOM 1441 O O . ALA A 1 194 ? 25.344 -0.572 14.242 1 94.5 194 ALA A O 1
ATOM 1442 N N . LEU A 1 195 ? 24.625 -2.346 15.305 1 96 195 LEU A N 1
ATOM 1443 C CA . LEU A 1 195 ? 25.031 -1.864 16.625 1 96 195 LEU A CA 1
ATOM 1444 C C . LEU A 1 195 ? 26.547 -1.696 16.688 1 96 195 LEU A C 1
ATOM 1446 O O . LEU A 1 195 ? 27.047 -0.745 17.297 1 96 195 LEU A O 1
ATOM 1450 N N . LEU A 1 196 ? 27.188 -2.637 16.141 1 96.56 196 LEU A N 1
ATOM 1451 C CA . LEU A 1 196 ? 28.641 -2.541 16.109 1 96.56 196 LEU A CA 1
ATOM 1452 C C . LEU A 1 196 ? 29.078 -1.285 15.367 1 96.56 196 LEU A C 1
ATOM 1454 O O . LEU A 1 196 ? 29.953 -0.558 15.836 1 96.56 196 LEU A O 1
ATOM 1458 N N . ILE A 1 197 ? 28.484 -1.105 14.188 1 96.31 197 ILE A N 1
ATOM 1459 C CA . ILE A 1 197 ? 28.828 0.067 13.383 1 96.31 197 ILE A CA 1
ATOM 1460 C C . ILE A 1 197 ? 28.531 1.336 14.18 1 96.31 197 ILE A C 1
ATOM 1462 O O . ILE A 1 197 ? 29.344 2.262 14.211 1 96.31 197 ILE A O 1
ATOM 1466 N N . ILE A 1 198 ? 27.375 1.437 14.883 1 94.5 198 ILE A N 1
ATOM 1467 C CA . ILE A 1 198 ? 26.984 2.596 15.672 1 94.5 198 ILE A CA 1
ATOM 1468 C C . ILE A 1 198 ? 28.016 2.822 16.797 1 94.5 198 ILE A C 1
ATOM 1470 O O . ILE A 1 198 ? 28.406 3.961 17.062 1 94.5 198 ILE A O 1
ATOM 1474 N N . GLY A 1 199 ? 28.406 1.752 17.391 1 94.69 199 GLY A N 1
ATOM 1475 C CA . GLY A 1 199 ? 29.422 1.829 18.422 1 94.69 199 GLY A CA 1
ATOM 1476 C C . GLY A 1 199 ? 30.75 2.377 17.922 1 94.69 199 GLY A C 1
ATOM 1477 O O . GLY A 1 199 ? 31.344 3.25 18.562 1 94.69 199 GLY A O 1
ATOM 1478 N N . VAL A 1 200 ? 31.188 1.883 16.781 1 95.81 200 VAL A N 1
ATOM 1479 C CA . VAL A 1 200 ? 32.469 2.312 16.203 1 95.81 200 VAL A CA 1
ATOM 1480 C C . VAL A 1 200 ? 32.375 3.793 15.836 1 95.81 200 VAL A C 1
ATOM 1482 O O . VAL A 1 200 ? 33.281 4.562 16.141 1 95.81 200 VAL A O 1
ATOM 1485 N N . LEU A 1 201 ? 31.266 4.203 15.156 1 94.44 201 LEU A N 1
ATOM 1486 C CA . LEU A 1 201 ? 31.109 5.59 14.742 1 94.44 201 LEU A CA 1
ATOM 1487 C C . LEU A 1 201 ? 31.047 6.52 15.945 1 94.44 201 LEU A C 1
ATOM 1489 O O . LEU A 1 201 ? 31.594 7.617 15.922 1 94.44 201 LEU A O 1
ATOM 1493 N N . ALA A 1 202 ? 30.359 6.125 17.031 1 93.25 202 ALA A N 1
ATOM 1494 C CA . ALA A 1 202 ? 30.281 6.902 18.266 1 93.25 202 ALA A CA 1
ATOM 1495 C C . ALA A 1 202 ? 31.656 7.062 18.906 1 93.25 202 ALA A C 1
ATOM 1497 O O . ALA A 1 202 ? 31.969 8.117 19.453 1 93.25 202 ALA A O 1
ATOM 1498 N N . GLY A 1 203 ? 32.406 6.059 18.812 1 91.62 203 GLY A N 1
ATOM 1499 C CA . GLY A 1 203 ? 33.781 6.105 19.328 1 91.62 203 GLY A CA 1
ATOM 1500 C C . GLY A 1 203 ? 34.688 7.031 18.547 1 91.62 203 GLY A C 1
ATOM 1501 O O . GLY A 1 203 ? 35.5 7.75 19.125 1 91.62 203 GLY A O 1
ATOM 1502 N N . LEU A 1 204 ? 34.531 7.055 17.219 1 92.06 204 LEU A N 1
ATOM 1503 C CA . LEU A 1 204 ? 35.344 7.891 16.344 1 92.06 204 LEU A CA 1
ATOM 1504 C C . LEU A 1 204 ? 35 9.367 16.531 1 92.06 204 LEU A C 1
ATOM 1506 O O . LEU A 1 204 ? 35.875 10.227 16.422 1 92.06 204 LEU A O 1
ATOM 1510 N N . ARG A 1 205 ? 33.812 9.656 16.703 1 82.62 205 ARG A N 1
ATOM 1511 C CA . ARG A 1 205 ? 33.406 11.039 16.922 1 82.62 205 ARG A CA 1
ATOM 1512 C C . ARG A 1 205 ? 33.969 11.594 18.219 1 82.62 205 ARG A C 1
ATOM 1514 O O . ARG A 1 205 ? 34.188 12.805 18.344 1 82.62 205 ARG A O 1
ATOM 1521 N N . ARG A 1 206 ? 34.156 10.828 19.172 1 75 206 ARG A N 1
ATOM 1522 C CA . ARG A 1 206 ? 34.656 11.25 20.484 1 75 206 ARG A CA 1
ATOM 1523 C C . ARG A 1 206 ? 36.188 11.398 20.453 1 75 206 ARG A C 1
ATOM 1525 O O . ARG A 1 206 ? 36.781 11.977 21.359 1 75 206 ARG A O 1
ATOM 1532 N N . CYS A 1 207 ? 36.75 11.18 19.375 1 58.25 207 CYS A N 1
ATOM 1533 C CA . CYS A 1 207 ? 38.156 11.453 19.25 1 58.25 207 CYS A CA 1
ATOM 1534 C C . CYS A 1 207 ? 38.406 12.719 18.438 1 58.25 207 CYS A C 1
ATOM 1536 O O . CYS A 1 207 ? 37.688 13.008 17.5 1 58.25 207 CYS A O 1
ATOM 1538 N N . MET B 1 1 ? 77.875 39.594 21.641 1 26.3 1 MET B N 1
ATOM 1539 C CA . MET B 1 1 ? 77.062 38.75 22.5 1 26.3 1 MET B CA 1
ATOM 1540 C C . MET B 1 1 ? 76 38.062 21.672 1 26.3 1 MET B C 1
ATOM 1542 O O . MET B 1 1 ? 75.25 38.688 20.922 1 26.3 1 MET B O 1
ATOM 1546 N N . SER B 1 2 ? 76.188 36.719 21.344 1 26.47 2 SER B N 1
ATOM 1547 C CA . SER B 1 2 ? 75.938 35.625 20.391 1 26.47 2 SER B CA 1
ATOM 1548 C C . SER B 1 2 ? 74.5 35.062 20.578 1 26.47 2 SER B C 1
ATOM 1550 O O . SER B 1 2 ? 74.312 34.156 21.375 1 26.47 2 SER B O 1
ATOM 1552 N N . ALA B 1 3 ? 73.625 35.938 20.859 1 29.86 3 ALA B N 1
ATOM 1553 C CA . ALA B 1 3 ? 72.312 35.469 21.297 1 29.86 3 ALA B CA 1
ATOM 1554 C C . ALA B 1 3 ? 71.75 34.5 20.266 1 29.86 3 ALA B C 1
ATOM 1556 O O . ALA B 1 3 ? 71.625 34.844 19.078 1 29.86 3 ALA B O 1
ATOM 1557 N N . VAL B 1 4 ? 72 33.188 20.469 1 31.62 4 VAL B N 1
ATOM 1558 C CA . VAL B 1 4 ? 71.625 31.906 19.891 1 31.62 4 VAL B CA 1
ATOM 1559 C C . VAL B 1 4 ? 70.125 31.797 19.719 1 31.62 4 VAL B C 1
ATOM 1561 O O . VAL B 1 4 ? 69.375 32.031 20.672 1 31.62 4 VAL B O 1
ATOM 1564 N N . GLY B 1 5 ? 69.625 32.375 18.641 1 28.16 5 GLY B N 1
ATOM 1565 C CA . GLY B 1 5 ? 68.25 32.312 18.109 1 28.16 5 GLY B CA 1
ATOM 1566 C C . GLY B 1 5 ? 67.688 30.906 18.078 1 28.16 5 GLY B C 1
ATOM 1567 O O . GLY B 1 5 ? 68.188 30.047 17.344 1 28.16 5 GLY B O 1
ATOM 1568 N N . GLN B 1 6 ? 67.5 30.312 19.328 1 26.52 6 GLN B N 1
ATOM 1569 C CA . GLN B 1 6 ? 67 28.938 19.484 1 26.52 6 GLN B CA 1
ATOM 1570 C C . GLN B 1 6 ? 65.75 28.688 18.672 1 26.52 6 GLN B C 1
ATOM 1572 O O . GLN B 1 6 ? 64.812 29.516 18.688 1 26.52 6 GLN B O 1
ATOM 1577 N N . ASP B 1 7 ? 65.938 28.141 17.516 1 27.39 7 ASP B N 1
ATOM 1578 C CA . ASP B 1 7 ? 65 27.547 16.531 1 27.39 7 ASP B CA 1
ATOM 1579 C C . ASP B 1 7 ? 64.062 26.594 17.188 1 27.39 7 ASP B C 1
ATOM 1581 O O . ASP B 1 7 ? 64.438 25.562 17.719 1 27.39 7 ASP B O 1
ATOM 1585 N N . LEU B 1 8 ? 63.219 27.016 18.125 1 28.69 8 LEU B N 1
ATOM 1586 C CA . LEU B 1 8 ? 62.281 26.109 18.781 1 28.69 8 LEU B CA 1
ATOM 1587 C C . LEU B 1 8 ? 61.312 25.484 17.766 1 28.69 8 LEU B C 1
ATOM 1589 O O . LEU B 1 8 ? 60.438 26.188 17.234 1 28.69 8 LEU B O 1
ATOM 1593 N N . ALA B 1 9 ? 61.938 24.828 16.734 1 27.33 9 ALA B N 1
ATOM 1594 C CA . ALA B 1 9 ? 61.094 24.062 15.844 1 27.33 9 ALA B CA 1
ATOM 1595 C C . ALA B 1 9 ? 60.156 23.156 16.625 1 27.33 9 ALA B C 1
ATOM 1597 O O . ALA B 1 9 ? 60.594 22.344 17.453 1 27.33 9 ALA B O 1
ATOM 1598 N N . ASP B 1 10 ? 59.062 23.75 17.062 1 25.75 10 ASP B N 1
ATOM 1599 C CA . ASP B 1 10 ? 57.969 23.047 17.75 1 25.75 10 ASP B CA 1
ATOM 1600 C C . ASP B 1 10 ? 57.531 21.828 16.953 1 25.75 10 ASP B C 1
ATOM 1602 O O . ASP B 1 10 ? 57.156 21.938 15.781 1 25.75 10 ASP B O 1
ATOM 1606 N N . GLU B 1 11 ? 58.312 20.703 17 1 33.44 11 GLU B N 1
ATOM 1607 C CA . GLU B 1 11 ? 57.875 19.375 16.516 1 33.44 11 GLU B CA 1
ATOM 1608 C C . GLU B 1 11 ? 56.469 19.047 17 1 33.44 11 GLU B C 1
ATOM 1610 O O . GLU B 1 11 ? 56.25 18.797 18.188 1 33.44 11 GLU B O 1
ATOM 1615 N N . ALA B 1 12 ? 55.531 19.859 16.734 1 30.56 12 ALA B N 1
ATOM 1616 C CA . ALA B 1 12 ? 54.125 19.531 17.094 1 30.56 12 ALA B CA 1
ATOM 1617 C C . ALA B 1 12 ? 53.844 18.062 16.844 1 30.56 12 ALA B C 1
ATOM 1619 O O . ALA B 1 12 ? 54.562 17.391 16.125 1 30.56 12 ALA B O 1
ATOM 1620 N N . GLY B 1 13 ? 52.688 17.469 17.453 1 27.81 13 GLY B N 1
ATOM 1621 C CA . GLY B 1 13 ? 51.969 16.281 17.891 1 27.81 13 GLY B CA 1
ATOM 1622 C C . GLY B 1 13 ? 51.625 15.336 16.75 1 27.81 13 GLY B C 1
ATOM 1623 O O . GLY B 1 13 ? 50.75 15.648 15.922 1 27.81 13 GLY B O 1
ATOM 1624 N N . ILE B 1 14 ? 52.594 14.711 16.156 1 34.75 14 ILE B N 1
ATOM 1625 C CA . ILE B 1 14 ? 52.281 13.547 15.336 1 34.75 14 ILE B CA 1
ATOM 1626 C C . ILE B 1 14 ? 51.219 12.711 16.031 1 34.75 14 ILE B C 1
ATOM 1628 O O . ILE B 1 14 ? 51.375 12.289 17.172 1 34.75 14 ILE B O 1
ATOM 1632 N N . CYS B 1 15 ? 49.875 13.031 15.812 1 34.88 15 CYS B N 1
ATOM 1633 C CA . CYS B 1 15 ? 48.75 12.148 16.109 1 34.88 15 CYS B CA 1
ATOM 1634 C C . CYS B 1 15 ? 49.125 10.688 15.852 1 34.88 15 CYS B C 1
ATOM 1636 O O . CYS B 1 15 ? 49.594 10.352 14.766 1 34.88 15 CYS B O 1
ATOM 1638 N N . ARG B 1 16 ? 49.688 9.969 16.812 1 36.97 16 ARG B N 1
ATOM 1639 C CA . ARG B 1 16 ? 49.875 8.523 16.891 1 36.97 16 ARG B CA 1
ATOM 1640 C C . ARG B 1 16 ? 48.688 7.781 16.266 1 36.97 16 ARG B C 1
ATOM 1642 O O . ARG B 1 16 ? 47.688 7.547 16.922 1 36.97 16 ARG B O 1
ATOM 1649 N N . ALA B 1 17 ? 48.406 7.996 15.023 1 44.16 17 ALA B N 1
ATOM 1650 C CA . ALA B 1 17 ? 47.438 7.234 14.211 1 44.16 17 ALA B CA 1
ATOM 1651 C C . ALA B 1 17 ? 47.844 5.758 14.156 1 44.16 17 ALA B C 1
ATOM 1653 O O . ALA B 1 17 ? 47.188 4.961 13.484 1 44.16 17 ALA B O 1
ATOM 1654 N N . GLY B 1 18 ? 49.031 5.328 14.617 1 37.28 18 GLY B N 1
ATOM 1655 C CA . GLY B 1 18 ? 49.531 4.039 14.156 1 37.28 18 GLY B CA 1
ATOM 1656 C C . GLY B 1 18 ? 48.812 2.863 14.805 1 37.28 18 GLY B C 1
ATOM 1657 O O . GLY B 1 18 ? 48.812 1.763 14.25 1 37.28 18 GLY B O 1
ATOM 1658 N N . ALA B 1 19 ? 48.594 2.965 16.078 1 41.69 19 ALA B N 1
ATOM 1659 C CA . ALA B 1 19 ? 48.188 1.74 16.75 1 41.69 19 ALA B CA 1
ATOM 1660 C C . ALA B 1 19 ? 46.75 1.392 16.391 1 41.69 19 ALA B C 1
ATOM 1662 O O . ALA B 1 19 ? 46.281 0.28 16.656 1 41.69 19 ALA B O 1
ATOM 1663 N N . PHE B 1 20 ? 45.938 2.363 16 1 44.22 20 PHE B N 1
ATOM 1664 C CA . PHE B 1 20 ? 44.531 2.078 15.766 1 44.22 20 PHE B CA 1
ATOM 1665 C C . PHE B 1 20 ? 44.344 1.313 14.461 1 44.22 20 PHE B C 1
ATOM 1667 O O . PHE B 1 20 ? 43.25 0.837 14.172 1 44.22 20 PHE B O 1
ATOM 1674 N N . ARG B 1 21 ? 45.469 1.17 13.648 1 41.94 21 ARG B N 1
ATOM 1675 C CA . ARG B 1 21 ? 45.281 0.414 12.414 1 41.94 21 ARG B CA 1
ATOM 1676 C C . ARG B 1 21 ? 45.25 -1.086 12.688 1 41.94 21 ARG B C 1
ATOM 1678 O O . ARG B 1 21 ? 44.969 -1.881 11.781 1 41.94 21 ARG B O 1
ATOM 1685 N N . ARG B 1 22 ? 45.906 -1.555 13.781 1 43.5 22 ARG B N 1
ATOM 1686 C CA . ARG B 1 22 ? 46.031 -3.006 13.867 1 43.5 22 ARG B CA 1
ATOM 1687 C C . ARG B 1 22 ? 44.688 -3.641 14.281 1 43.5 22 ARG B C 1
ATOM 1689 O O . ARG B 1 22 ? 44.469 -4.828 14.031 1 43.5 22 ARG B O 1
ATOM 1696 N N . GLY B 1 23 ? 43.969 -2.963 15.18 1 41.91 23 GLY B N 1
ATOM 1697 C CA . GLY B 1 23 ? 42.781 -3.611 15.703 1 41.91 23 GLY B CA 1
ATOM 1698 C C . GLY B 1 23 ? 41.656 -3.711 14.695 1 41.91 23 GLY B C 1
ATOM 1699 O O . GLY B 1 23 ? 40.719 -4.5 14.867 1 41.91 23 GLY B O 1
ATOM 1700 N N . LEU B 1 24 ? 41.656 -2.734 13.711 1 49.56 24 LEU B N 1
ATOM 1701 C CA . LEU B 1 24 ? 40.531 -2.688 12.812 1 49.56 24 LEU B CA 1
ATOM 1702 C C . LEU B 1 24 ? 40.656 -3.721 11.695 1 49.56 24 LEU B C 1
ATOM 1704 O O . LEU B 1 24 ? 39.719 -3.996 10.977 1 49.56 24 LEU B O 1
ATOM 1708 N N . CYS B 1 25 ? 41.938 -4.125 11.445 1 43.56 25 CYS B N 1
ATOM 1709 C CA . CYS B 1 25 ? 42.062 -4.961 10.258 1 43.56 25 CYS B CA 1
ATOM 1710 C C . CYS B 1 25 ? 41.438 -6.332 10.477 1 43.56 25 CYS B C 1
ATOM 1712 O O . CYS B 1 25 ? 41.125 -7.039 9.516 1 43.56 25 CYS B O 1
ATOM 1714 N N . ARG B 1 26 ? 41.656 -6.828 11.719 1 43.19 26 ARG B N 1
ATOM 1715 C CA . ARG B 1 26 ? 41.219 -8.219 11.828 1 43.19 26 ARG B CA 1
ATOM 1716 C C . ARG B 1 26 ? 39.719 -8.344 11.781 1 43.19 26 ARG B C 1
ATOM 1718 O O . ARG B 1 26 ? 39.156 -9.445 11.859 1 43.19 26 ARG B O 1
ATOM 1725 N N . LEU B 1 27 ? 39 -7.305 11.945 1 45.5 27 LEU B N 1
ATOM 1726 C CA . LEU B 1 27 ? 37.562 -7.508 12.008 1 45.5 27 LEU B CA 1
ATOM 1727 C C . LEU B 1 27 ? 36.969 -7.656 10.609 1 45.5 27 LEU B C 1
ATOM 1729 O O . LEU B 1 27 ? 35.781 -7.469 10.414 1 45.5 27 LEU B O 1
ATOM 1733 N N . ASP B 1 28 ? 37.844 -7.684 9.633 1 41.38 28 ASP B N 1
ATOM 1734 C CA . ASP B 1 28 ? 37.25 -7.891 8.328 1 41.38 28 ASP B CA 1
ATOM 1735 C C . ASP B 1 28 ? 36.469 -9.203 8.289 1 41.38 28 ASP B C 1
ATOM 1737 O O . ASP B 1 28 ? 36.031 -9.641 7.223 1 41.38 28 ASP B O 1
ATOM 1741 N N . THR B 1 29 ? 37 -10.188 9.125 1 40.28 29 THR B N 1
ATOM 1742 C CA . THR B 1 29 ? 36.656 -11.516 8.641 1 40.28 29 THR B CA 1
ATOM 1743 C C . THR B 1 29 ? 35.188 -11.617 8.305 1 40.28 29 THR B C 1
ATOM 1745 O O . THR B 1 29 ? 34.406 -10.727 8.648 1 40.28 29 THR B O 1
ATOM 1748 N N . ALA B 1 30 ? 34.469 -12.859 8.805 1 37.84 30 ALA B N 1
ATOM 1749 C CA . ALA B 1 30 ? 33.469 -13.828 8.359 1 37.84 30 ALA B CA 1
ATOM 1750 C C . ALA B 1 30 ? 32.062 -13.312 8.602 1 37.84 30 ALA B C 1
ATOM 1752 O O . ALA B 1 30 ? 31.406 -13.695 9.578 1 37.84 30 ALA B O 1
ATOM 1753 N N . VAL B 1 31 ? 31.859 -12.023 8.609 1 45.31 31 VAL B N 1
ATOM 1754 C CA . VAL B 1 31 ? 30.406 -11.883 8.656 1 45.31 31 VAL B CA 1
ATOM 1755 C C . VAL B 1 31 ? 29.781 -12.609 7.465 1 45.31 31 VAL B C 1
ATOM 1757 O O . VAL B 1 31 ? 29.719 -12.062 6.359 1 45.31 31 VAL B O 1
ATOM 1760 N N . ARG B 1 32 ? 30.016 -13.883 7.352 1 38.59 32 ARG B N 1
ATOM 1761 C CA . ARG B 1 32 ? 29.188 -14.672 6.434 1 38.59 32 ARG B CA 1
ATOM 1762 C C . ARG B 1 32 ? 27.719 -14.273 6.547 1 38.59 32 ARG B C 1
ATOM 1764 O O . ARG B 1 32 ? 27.062 -14.586 7.543 1 38.59 32 ARG B O 1
ATOM 1771 N N . GLN B 1 33 ? 27.391 -13.125 5.859 1 44.75 33 GLN B N 1
ATOM 1772 C CA . GLN B 1 33 ? 25.953 -13.031 5.605 1 44.75 33 GLN B CA 1
ATOM 1773 C C . GLN B 1 33 ? 25.359 -14.398 5.266 1 44.75 33 GLN B C 1
ATOM 1775 O O . GLN B 1 33 ? 25.578 -14.922 4.172 1 44.75 33 GLN B O 1
ATOM 1780 N N . ARG B 1 34 ? 25.359 -15.328 6.164 1 41.19 34 ARG B N 1
ATOM 1781 C CA . ARG B 1 34 ? 24.547 -16.5 5.855 1 41.19 34 ARG B CA 1
ATOM 1782 C C . ARG B 1 34 ? 23.328 -16.109 5.023 1 41.19 34 ARG B C 1
ATOM 1784 O O . ARG B 1 34 ? 22.391 -15.484 5.535 1 41.19 34 ARG B O 1
ATOM 1791 N N . ARG B 1 35 ? 23.703 -15.844 3.768 1 50.38 35 ARG B N 1
ATOM 1792 C CA . ARG B 1 35 ? 22.562 -15.875 2.871 1 50.38 35 ARG B CA 1
ATOM 1793 C C . ARG B 1 35 ? 21.562 -16.953 3.299 1 50.38 35 ARG B C 1
ATOM 1795 O O . ARG B 1 35 ? 21.812 -18.141 3.121 1 50.38 35 ARG B O 1
ATOM 1802 N N . GLN B 1 36 ? 20.812 -16.656 4.422 1 55.78 36 GLN B N 1
ATOM 1803 C CA . GLN B 1 36 ? 19.734 -17.625 4.605 1 55.78 36 GLN B CA 1
ATOM 1804 C C . GLN B 1 36 ? 19.062 -17.953 3.277 1 55.78 36 GLN B C 1
ATOM 1806 O O . GLN B 1 36 ? 18.578 -17.078 2.578 1 55.78 36 GLN B O 1
ATOM 1811 N N . GLY B 1 37 ? 19.641 -18.906 2.617 1 61.34 37 GLY B N 1
ATOM 1812 C CA . GLY B 1 37 ? 18.969 -19.375 1.413 1 61.34 37 GLY B CA 1
ATOM 1813 C C . GLY B 1 37 ? 17.453 -19.219 1.479 1 61.34 37 GLY B C 1
ATOM 1814 O O . GLY B 1 37 ? 16.906 -18.875 2.525 1 61.34 37 GLY B O 1
ATOM 1815 N N . PRO B 1 38 ? 16.859 -19.156 0.355 1 73.38 38 PRO B N 1
ATOM 1816 C CA . PRO B 1 38 ? 15.398 -19.109 0.337 1 73.38 38 PRO B CA 1
ATOM 1817 C C . PRO B 1 38 ? 14.758 -20.141 1.259 1 73.38 38 PRO B C 1
ATOM 1819 O O . PRO B 1 38 ? 15.164 -21.312 1.256 1 73.38 38 PRO B O 1
ATOM 1822 N N . HIS B 1 39 ? 14.109 -19.625 2.281 1 78.62 39 HIS B N 1
ATOM 1823 C CA . HIS B 1 39 ? 13.383 -20.547 3.148 1 78.62 39 HIS B CA 1
ATOM 1824 C C . HIS B 1 39 ? 11.875 -20.375 2.988 1 78.62 39 HIS B C 1
ATOM 1826 O O . HIS B 1 39 ? 11.383 -19.266 2.814 1 78.62 39 HIS B O 1
ATOM 1832 N N . GLU B 1 40 ? 11.258 -21.531 2.873 1 77.38 40 GLU B N 1
ATOM 1833 C CA . GLU B 1 40 ? 9.812 -21.547 2.729 1 77.38 40 GLU B CA 1
ATOM 1834 C C . GLU B 1 40 ? 9.117 -21.109 4.016 1 77.38 40 GLU B C 1
ATOM 1836 O O . GLU B 1 40 ? 9.414 -21.625 5.094 1 77.38 40 GLU B O 1
ATOM 1841 N N . LEU B 1 41 ? 8.312 -20.109 3.859 1 77.44 41 LEU B N 1
ATOM 1842 C CA . LEU B 1 41 ? 7.664 -19.531 5.035 1 77.44 41 LEU B CA 1
ATOM 1843 C C . LEU B 1 41 ? 6.293 -20.172 5.262 1 77.44 41 LEU B C 1
ATOM 1845 O O . LEU B 1 41 ? 5.785 -20.172 6.387 1 77.44 41 LEU B O 1
ATOM 1849 N N . THR B 1 42 ? 5.664 -20.516 4.207 1 74.12 42 THR B N 1
ATOM 1850 C CA . THR B 1 42 ? 4.34 -21.109 4.363 1 74.12 42 THR B CA 1
ATOM 1851 C C . THR B 1 42 ? 4.238 -22.422 3.584 1 74.12 42 THR B C 1
ATOM 1853 O O . THR B 1 42 ? 4.906 -22.594 2.561 1 74.12 42 THR B O 1
ATOM 1856 N N . GLN B 1 43 ? 3.555 -23.375 4.285 1 64.12 43 GLN B N 1
ATOM 1857 C CA . GLN B 1 43 ? 3.139 -24.562 3.551 1 64.12 43 GLN B CA 1
ATOM 1858 C C . GLN B 1 43 ? 1.701 -24.438 3.057 1 64.12 43 GLN B C 1
ATOM 1860 O O . GLN B 1 43 ? 0.773 -24.297 3.857 1 64.12 43 GLN B O 1
ATOM 1865 N N . GLY B 1 44 ? 1.606 -23.797 1.878 1 61.66 44 GLY B N 1
ATOM 1866 C CA . GLY B 1 44 ? 0.257 -23.625 1.363 1 61.66 44 GLY B CA 1
ATOM 1867 C C . GLY B 1 44 ? -0.553 -24.906 1.378 1 61.66 44 GLY B C 1
ATOM 1868 O O . GLY B 1 44 ? 0.003 -26 1.527 1 61.66 44 GLY B O 1
ATOM 1869 N N . ARG B 1 45 ? -1.896 -24.859 1.517 1 61.09 45 ARG B N 1
ATOM 1870 C CA . ARG B 1 45 ? -2.791 -26.016 1.462 1 61.09 45 ARG B CA 1
ATOM 1871 C C . ARG B 1 45 ? -2.76 -26.656 0.085 1 61.09 45 ARG B C 1
ATOM 1873 O O . ARG B 1 45 ? -2.902 -25.984 -0.934 1 61.09 45 ARG B O 1
ATOM 1880 N N . PRO B 1 46 ? -2.312 -27.922 0.204 1 63.12 46 PRO B N 1
ATOM 1881 C CA . PRO B 1 46 ? -2.277 -28.594 -1.095 1 63.12 46 PRO B CA 1
ATOM 1882 C C . PRO B 1 46 ? -3.615 -28.531 -1.826 1 63.12 46 PRO B C 1
ATOM 1884 O O . PRO B 1 46 ? -4.672 -28.562 -1.19 1 63.12 46 PRO B O 1
ATOM 1887 N N . THR B 1 47 ? -3.529 -28 -3.047 1 67.75 47 THR B N 1
ATOM 1888 C CA . THR B 1 47 ? -4.746 -28.031 -3.848 1 67.75 47 THR B CA 1
ATOM 1889 C C . THR B 1 47 ? -4.867 -29.359 -4.598 1 67.75 47 THR B C 1
ATOM 1891 O O . THR B 1 47 ? -3.891 -30.094 -4.727 1 67.75 47 THR B O 1
ATOM 1894 N N . ALA B 1 48 ? -6.105 -29.797 -4.879 1 67.69 48 ALA B N 1
ATOM 1895 C CA . ALA B 1 48 ? -6.422 -31.062 -5.531 1 67.69 48 ALA B CA 1
ATOM 1896 C C . ALA B 1 48 ? -5.594 -31.25 -6.801 1 67.69 48 ALA B C 1
ATOM 1898 O O . ALA B 1 48 ? -5.148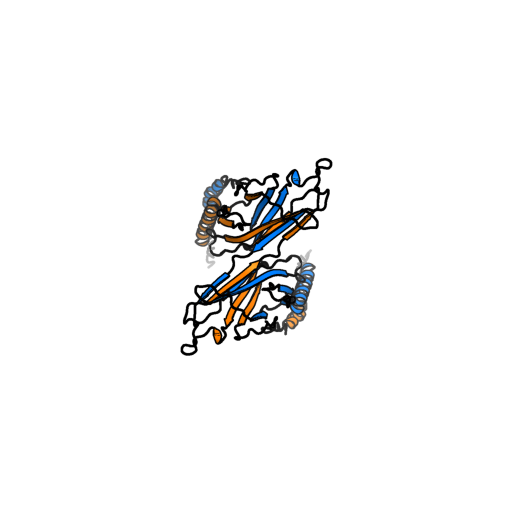 -32.344 -7.098 1 67.69 48 ALA B O 1
ATOM 1899 N N . ASP B 1 49 ? -5.32 -30.188 -7.555 1 78.5 49 ASP B N 1
ATOM 1900 C CA . ASP B 1 49 ? -4.66 -30.391 -8.836 1 78.5 49 ASP B CA 1
ATOM 1901 C C . ASP B 1 49 ? -3.195 -29.969 -8.781 1 78.5 49 ASP B C 1
ATOM 1903 O O . ASP B 1 49 ? -2.5 -29.984 -9.797 1 78.5 49 ASP B O 1
ATOM 1907 N N . GLY B 1 50 ? -2.654 -29.562 -7.652 1 84.69 50 GLY B N 1
ATOM 1908 C CA . GLY B 1 50 ? -1.237 -29.281 -7.484 1 84.69 50 GLY B CA 1
ATOM 1909 C C . GLY B 1 50 ? -0.857 -27.875 -7.918 1 84.69 50 GLY B C 1
ATOM 1910 O O . GLY B 1 50 ? 0.327 -27.547 -8 1 84.69 50 GLY B O 1
ATOM 1911 N N . THR B 1 51 ? -1.794 -27.016 -8.336 1 90 51 THR B N 1
ATOM 1912 C CA . THR B 1 51 ? -1.497 -25.641 -8.719 1 90 51 THR B CA 1
ATOM 1913 C C . THR B 1 51 ? -0.901 -24.875 -7.543 1 90 51 THR B C 1
ATOM 1915 O O . THR B 1 51 ? -1.449 -24.891 -6.438 1 90 51 THR B O 1
ATOM 1918 N N . THR B 1 52 ? 0.284 -24.219 -7.801 1 91.31 52 THR B N 1
ATOM 1919 C CA . THR B 1 52 ? 0.96 -23.484 -6.738 1 91.31 52 THR B CA 1
ATOM 1920 C C . THR B 1 52 ? 1.317 -22.062 -7.195 1 91.31 52 THR B C 1
ATOM 1922 O O . THR B 1 52 ? 1.657 -21.859 -8.359 1 91.31 52 THR B O 1
ATOM 1925 N N . VAL B 1 53 ? 1.122 -21.172 -6.352 1 92.44 53 VAL B N 1
ATOM 1926 C CA . VAL B 1 53 ? 1.609 -19.797 -6.52 1 92.44 53 VAL B CA 1
ATOM 1927 C C . VAL B 1 53 ? 2.746 -19.531 -5.539 1 92.44 53 VAL B C 1
ATOM 1929 O O . VAL B 1 53 ? 2.555 -19.609 -4.32 1 92.44 53 VAL B O 1
ATOM 1932 N N . THR B 1 54 ? 3.918 -19.266 -6.086 1 92.75 54 THR B N 1
ATOM 1933 C CA . THR B 1 54 ? 5.086 -19 -5.254 1 92.75 54 THR B CA 1
ATOM 1934 C C . THR B 1 54 ? 5.426 -17.516 -5.254 1 92.75 54 THR B C 1
ATOM 1936 O O . THR B 1 54 ? 5.621 -16.922 -6.312 1 92.75 54 THR B O 1
ATOM 1939 N N . ILE B 1 55 ? 5.422 -16.906 -4.09 1 93.69 55 ILE B N 1
ATOM 1940 C CA . ILE B 1 55 ? 5.832 -15.516 -3.904 1 93.69 55 ILE B CA 1
ATOM 1941 C C . ILE B 1 55 ? 7.203 -15.469 -3.234 1 93.69 55 ILE B C 1
ATOM 1943 O O . ILE B 1 55 ? 7.34 -15.828 -2.061 1 93.69 55 ILE B O 1
ATOM 1947 N N . SER B 1 56 ? 8.188 -15.094 -3.955 1 94.69 56 SER B N 1
ATOM 1948 C CA . SER B 1 56 ? 9.539 -14.93 -3.436 1 94.69 56 SER B CA 1
ATOM 1949 C C . SER B 1 56 ? 9.797 -13.5 -2.984 1 94.69 56 SER B C 1
ATOM 1951 O O . SER B 1 56 ? 9.781 -12.57 -3.801 1 94.69 56 SER B O 1
ATOM 1953 N N . LEU B 1 57 ? 10.039 -13.336 -1.708 1 95.69 57 LEU B N 1
ATOM 1954 C CA . LEU B 1 57 ? 10.32 -12.016 -1.148 1 95.69 57 LEU B CA 1
ATOM 1955 C C . LEU B 1 57 ? 11.758 -11.602 -1.427 1 95.69 57 LEU B C 1
ATOM 1957 O O . LEU B 1 57 ? 12.695 -12.258 -0.964 1 95.69 57 LEU B O 1
ATOM 1961 N N . GLU B 1 58 ? 11.906 -10.539 -2.203 1 93.62 58 GLU B N 1
ATOM 1962 C CA . GLU B 1 58 ? 13.211 -10.258 -2.791 1 93.62 58 GLU B CA 1
ATOM 1963 C C . GLU B 1 58 ? 13.898 -9.094 -2.084 1 93.62 58 GLU B C 1
ATOM 1965 O O . GLU B 1 58 ? 15.07 -9.188 -1.712 1 93.62 58 GLU B O 1
ATOM 1970 N N . GLU B 1 59 ? 13.18 -8.039 -1.938 1 92.38 59 GLU B N 1
ATOM 1971 C CA . GLU B 1 59 ? 13.867 -6.844 -1.463 1 92.38 59 GLU B CA 1
ATOM 1972 C C . GLU B 1 59 ? 12.891 -5.852 -0.843 1 92.38 59 GLU B C 1
ATOM 1974 O O . GLU B 1 59 ? 11.805 -5.621 -1.385 1 92.38 59 GLU B O 1
ATOM 1979 N N . VAL B 1 60 ? 13.289 -5.305 0.307 1 90.31 60 VAL B N 1
ATOM 1980 C CA . VAL B 1 60 ? 12.625 -4.105 0.81 1 90.31 60 VAL B CA 1
ATOM 1981 C C . VAL B 1 60 ? 13.164 -2.873 0.092 1 90.31 60 VAL B C 1
ATOM 1983 O O . VAL B 1 60 ? 14.359 -2.572 0.176 1 90.31 60 VAL B O 1
ATOM 1986 N N . GLN B 1 61 ? 12.305 -2.209 -0.603 1 84.56 61 GLN B N 1
ATOM 1987 C CA . GLN B 1 61 ? 12.742 -1.028 -1.341 1 84.56 61 GLN B CA 1
ATOM 1988 C C . GLN B 1 61 ? 13.25 0.056 -0.393 1 84.56 61 GLN B C 1
ATOM 1990 O O . GLN B 1 61 ? 12.961 0.024 0.805 1 84.56 61 GLN B O 1
ATOM 1995 N N . SER B 1 62 ? 13.992 0.948 -0.9 1 79.81 62 SER B N 1
ATOM 1996 C CA . SER B 1 62 ? 14.703 1.948 -0.111 1 79.81 62 SER B CA 1
ATOM 1997 C C . SER B 1 62 ? 13.734 2.807 0.696 1 79.81 62 SER B C 1
ATOM 1999 O O . SER B 1 62 ? 14.117 3.385 1.718 1 79.81 62 SER B O 1
ATOM 2001 N N . SER B 1 63 ? 12.547 2.934 0.258 1 77.44 63 SER B N 1
ATOM 2002 C CA . SER B 1 63 ? 11.531 3.711 0.963 1 77.44 63 SER B CA 1
ATOM 2003 C C . SER B 1 63 ? 11.078 3.004 2.236 1 77.44 63 SER B C 1
ATOM 2005 O O . SER B 1 63 ? 10.492 3.627 3.123 1 77.44 63 SER B O 1
ATOM 2007 N N . ASN B 1 64 ? 11.336 1.659 2.398 1 84 64 ASN B N 1
ATOM 2008 C CA . ASN B 1 64 ? 10.906 0.804 3.498 1 84 64 ASN B CA 1
ATOM 2009 C C . ASN B 1 64 ? 9.391 0.751 3.607 1 84 64 ASN B C 1
ATOM 2011 O O . ASN B 1 64 ? 8.844 0.612 4.703 1 84 64 ASN B O 1
ATOM 2015 N N . THR B 1 65 ? 8.711 1.042 2.482 1 83.31 65 THR B N 1
ATOM 2016 C CA . THR B 1 65 ? 7.258 0.997 2.473 1 83.31 65 THR B CA 1
ATOM 2017 C C . THR B 1 65 ? 6.754 -0.005 1.436 1 83.31 65 THR B C 1
ATOM 2019 O O . THR B 1 65 ? 5.547 -0.199 1.288 1 83.31 65 THR B O 1
ATOM 2022 N N . VAL B 1 66 ? 7.684 -0.506 0.667 1 86.06 66 VAL B N 1
ATOM 2023 C CA . VAL B 1 66 ? 7.355 -1.493 -0.357 1 86.06 66 VAL B CA 1
ATOM 2024 C C . VAL B 1 66 ? 8.328 -2.664 -0.279 1 86.06 66 VAL B C 1
ATOM 2026 O O . VAL B 1 66 ? 9.547 -2.465 -0.235 1 86.06 66 VAL B O 1
ATOM 2029 N N . LEU B 1 67 ? 7.785 -3.812 -0.2 1 90.75 67 LEU B N 1
ATOM 2030 C CA . LEU B 1 67 ? 8.523 -5.059 -0.356 1 90.75 67 LEU B CA 1
ATOM 2031 C C . LEU B 1 67 ? 8.375 -5.609 -1.77 1 90.75 67 LEU B C 1
ATOM 2033 O O . LEU B 1 67 ? 7.262 -5.945 -2.191 1 90.75 67 LEU B O 1
ATOM 2037 N N . SER B 1 68 ? 9.469 -5.629 -2.486 1 91.06 68 SER B N 1
ATOM 2038 C CA . SER B 1 68 ? 9.438 -6.211 -3.824 1 91.06 68 SER B CA 1
ATOM 2039 C C . SER B 1 68 ? 9.469 -7.734 -3.766 1 91.06 68 SER B C 1
ATOM 2041 O O . SER B 1 68 ? 10.32 -8.32 -3.102 1 91.06 68 SER B O 1
ATOM 2043 N N . ALA B 1 69 ? 8.453 -8.312 -4.449 1 94.44 69 ALA B N 1
ATOM 2044 C CA . ALA B 1 69 ? 8.383 -9.766 -4.52 1 94.44 69 ALA B CA 1
ATOM 2045 C C . ALA B 1 69 ? 8.242 -10.242 -5.965 1 94.44 69 ALA B C 1
ATOM 2047 O O . ALA B 1 69 ? 7.863 -9.461 -6.844 1 94.44 69 ALA B O 1
ATOM 2048 N N . ASN B 1 70 ? 8.711 -11.422 -6.199 1 95.44 70 ASN B N 1
ATOM 2049 C CA . ASN B 1 70 ? 8.484 -12.086 -7.473 1 95.44 70 ASN B CA 1
ATOM 2050 C C . ASN B 1 70 ? 7.441 -13.203 -7.34 1 95.44 70 ASN B C 1
ATOM 2052 O O . ASN B 1 70 ? 7.512 -14.008 -6.414 1 95.44 70 ASN B O 1
ATOM 2056 N N . LEU B 1 71 ? 6.465 -13.172 -8.266 1 95.69 71 LEU B N 1
ATOM 2057 C CA . LEU B 1 71 ? 5.414 -14.18 -8.234 1 95.69 71 LEU B CA 1
ATOM 2058 C C . LEU B 1 71 ? 5.523 -15.117 -9.422 1 95.69 71 LEU B C 1
ATOM 2060 O O . LEU B 1 71 ? 5.684 -14.672 -10.562 1 95.69 71 LEU B O 1
ATOM 2064 N N . ALA B 1 72 ? 5.555 -16.391 -9.086 1 95.62 72 ALA B N 1
ATOM 2065 C CA . ALA B 1 72 ? 5.539 -17.469 -10.086 1 95.62 72 ALA B CA 1
ATOM 2066 C C . ALA B 1 72 ? 4.332 -18.375 -9.898 1 95.62 72 ALA B C 1
ATOM 2068 O O . ALA B 1 72 ? 4.047 -18.812 -8.781 1 95.62 72 ALA B O 1
ATOM 2069 N N . VAL B 1 73 ? 3.613 -18.641 -11.016 1 94.62 73 VAL B N 1
ATOM 2070 C CA . VAL B 1 73 ? 2.504 -19.594 -10.977 1 94.62 73 VAL B CA 1
ATOM 2071 C C . VAL B 1 73 ? 2.924 -20.906 -11.625 1 94.62 73 VAL B C 1
ATOM 2073 O O . VAL B 1 73 ? 3.445 -20.922 -12.742 1 94.62 73 VAL B O 1
ATOM 2076 N N . THR B 1 74 ? 2.756 -21.969 -10.938 1 93.38 74 THR B N 1
ATOM 2077 C CA . THR B 1 74 ? 2.951 -23.312 -11.453 1 93.38 74 THR B CA 1
ATOM 2078 C C . THR B 1 74 ? 1.617 -24.047 -11.562 1 93.38 74 THR B C 1
ATOM 2080 O O . THR B 1 74 ? 1.118 -24.594 -10.578 1 93.38 74 THR B O 1
ATOM 2083 N N . PRO B 1 75 ? 1.123 -24.141 -12.734 1 93.19 75 PRO B N 1
ATOM 2084 C CA . PRO B 1 75 ? -0.183 -24.781 -12.914 1 93.19 75 PRO B CA 1
ATOM 2085 C C . PRO B 1 75 ? -0.132 -26.297 -12.719 1 93.19 75 PRO B C 1
ATOM 2087 O O . PRO B 1 75 ? 0.854 -26.938 -13.086 1 93.19 75 PRO B O 1
ATOM 2090 N N . GLY B 1 76 ? -1.174 -26.766 -12.055 1 91.5 76 GLY B N 1
ATOM 2091 C CA . GLY B 1 76 ? -1.336 -28.219 -11.969 1 91.5 76 GLY B CA 1
ATOM 2092 C C . GLY B 1 76 ? -1.789 -28.844 -13.273 1 91.5 76 GLY B C 1
ATOM 2093 O O . GLY B 1 76 ? -2.082 -28.141 -14.242 1 91.5 76 GLY B O 1
ATOM 2094 N N . PRO B 1 77 ? -1.793 -30.172 -13.281 1 90.69 77 PRO B N 1
ATOM 2095 C CA . PRO B 1 77 ? -2.162 -30.875 -14.508 1 90.69 77 PRO B CA 1
ATOM 2096 C C . PRO B 1 77 ? -3.578 -30.547 -14.977 1 90.69 77 PRO B C 1
ATOM 2098 O O . PRO B 1 77 ? -3.861 -30.594 -16.172 1 90.69 77 PRO B O 1
ATOM 2101 N N . GLY B 1 78 ? -4.457 -30.219 -14.008 1 89.75 78 GLY B N 1
ATOM 2102 C CA . GLY B 1 78 ? -5.824 -29.891 -14.367 1 89.75 78 GLY B CA 1
ATOM 2103 C C . GLY B 1 78 ? -5.941 -28.625 -15.188 1 89.75 78 GLY B C 1
ATOM 2104 O O . GLY B 1 78 ? -6.961 -28.391 -15.836 1 89.75 78 GLY B O 1
ATOM 2105 N N . LEU B 1 79 ? -4.945 -27.844 -15.172 1 92.31 79 LEU B N 1
ATOM 2106 C CA . LEU B 1 79 ? -4.969 -26.578 -15.883 1 92.31 79 LEU B CA 1
ATOM 2107 C C . LEU B 1 79 ? -4.129 -26.656 -17.156 1 92.31 79 LEU B C 1
ATOM 2109 O O . LEU B 1 79 ? -4.055 -25.688 -17.906 1 92.31 79 LEU B O 1
ATOM 2113 N N . LEU B 1 80 ? -3.543 -27.781 -17.422 1 93.06 80 LEU B N 1
ATOM 2114 C CA . LEU B 1 80 ? -2.654 -27.953 -18.578 1 93.06 80 LEU B CA 1
ATOM 2115 C C . LEU B 1 80 ? -3.268 -28.891 -19.609 1 93.06 80 LEU B C 1
ATOM 2117 O O . LEU B 1 80 ? -3.955 -29.844 -19.25 1 93.06 80 LEU B O 1
ATOM 2121 N N . ASP B 1 81 ? -3.01 -28.531 -20.844 1 92.44 81 ASP B N 1
ATOM 2122 C CA . ASP B 1 81 ? -3.332 -29.469 -21.906 1 92.44 81 ASP B CA 1
ATOM 2123 C C . ASP B 1 81 ? -2.389 -30.656 -21.906 1 92.44 81 ASP B C 1
ATOM 2125 O O . ASP B 1 81 ? -1.168 -30.5 -21.984 1 92.44 81 ASP B O 1
ATOM 2129 N N . PRO B 1 82 ? -2.895 -31.828 -21.781 1 89.38 82 PRO B N 1
ATOM 2130 C CA . PRO B 1 82 ? -2.029 -33 -21.688 1 89.38 82 PRO B CA 1
ATOM 2131 C C . PRO B 1 82 ? -1.165 -33.219 -22.922 1 89.38 82 PRO B C 1
ATOM 2133 O O . PRO B 1 82 ? -0.114 -33.875 -22.844 1 89.38 82 PRO B O 1
ATOM 2136 N N . ARG B 1 83 ? -1.499 -32.719 -24.094 1 91.62 83 ARG B N 1
ATOM 2137 C CA . ARG B 1 83 ? -0.752 -32.938 -25.328 1 91.62 83 ARG B CA 1
ATOM 2138 C C . ARG B 1 83 ? 0.332 -31.859 -25.5 1 91.62 83 ARG B C 1
ATOM 2140 O O . ARG B 1 83 ? 1.473 -32.188 -25.844 1 91.62 83 ARG B O 1
ATOM 2147 N N . THR B 1 84 ? 0.029 -30.578 -25.234 1 91 84 THR B N 1
ATOM 2148 C CA . THR B 1 84 ? 0.942 -29.484 -25.531 1 91 84 THR B CA 1
ATOM 2149 C C . THR B 1 84 ? 1.668 -29.031 -24.266 1 91 84 THR B C 1
ATOM 2151 O O . THR B 1 84 ? 2.652 -28.297 -24.344 1 91 84 THR B O 1
ATOM 2154 N N . GLU B 1 85 ? 1.262 -29.438 -23.078 1 89.69 85 GLU B N 1
ATOM 2155 C CA . GLU B 1 85 ? 1.831 -29.078 -21.781 1 89.69 85 GLU B CA 1
ATOM 2156 C C . GLU B 1 85 ? 1.704 -27.578 -21.516 1 89.69 85 GLU B C 1
ATOM 2158 O O . GLU B 1 85 ? 2.391 -27.047 -20.641 1 89.69 85 GLU B O 1
ATOM 2163 N N . GLY B 1 86 ? 0.98 -26.906 -22.406 1 92.44 86 GLY B N 1
ATOM 2164 C CA . GLY B 1 86 ? 0.618 -25.516 -22.156 1 92.44 86 GLY B CA 1
ATOM 2165 C C . GLY B 1 86 ? -0.734 -25.359 -21.484 1 92.44 86 GLY B C 1
ATOM 2166 O O . GLY B 1 86 ? -1.423 -26.359 -21.234 1 92.44 86 GLY B O 1
ATOM 2167 N N . LEU B 1 87 ? -1.056 -24.156 -21.109 1 94.94 87 LEU B N 1
ATOM 2168 C CA . LEU B 1 87 ? -2.332 -23.906 -20.438 1 94.94 87 LEU B CA 1
ATOM 2169 C C . LEU B 1 87 ? -3.496 -24.344 -21.328 1 94.94 87 LEU B C 1
ATOM 2171 O O . LEU B 1 87 ? -3.49 -24.109 -22.531 1 94.94 87 LEU B O 1
ATOM 2175 N N . SER B 1 88 ? -4.504 -24.984 -20.75 1 94.25 88 SER B N 1
ATOM 2176 C CA . SER B 1 88 ? -5.691 -25.422 -21.484 1 94.25 88 SER B CA 1
ATOM 2177 C C . SER B 1 88 ? -6.625 -24.25 -21.766 1 94.25 88 SER B C 1
ATOM 2179 O O . SER B 1 88 ? -7.391 -24.266 -22.719 1 94.25 88 SER B O 1
ATOM 2181 N N . ASP B 1 89 ? -6.582 -23.328 -20.906 1 94.12 89 ASP B N 1
ATOM 2182 C CA . ASP B 1 89 ? -7.359 -22.094 -21.016 1 94.12 89 ASP B CA 1
ATOM 2183 C C . ASP B 1 89 ? -6.566 -20.891 -20.516 1 94.12 89 ASP B C 1
ATOM 2185 O O . ASP B 1 89 ? -5.496 -21.062 -19.922 1 94.12 89 ASP B O 1
ATOM 2189 N N . ASP B 1 90 ? -7.133 -19.719 -20.797 1 94.88 90 ASP B N 1
ATOM 2190 C CA . ASP B 1 90 ? -6.496 -18.531 -20.234 1 94.88 90 ASP B CA 1
ATOM 2191 C C . ASP B 1 90 ? -6.434 -18.625 -18.719 1 94.88 90 ASP B C 1
ATOM 2193 O O . ASP B 1 90 ? -7.344 -19.156 -18.078 1 94.88 90 ASP B O 1
ATOM 2197 N N . LEU B 1 91 ? -5.328 -18.219 -18.188 1 94.5 91 LEU B N 1
ATOM 2198 C CA . LEU B 1 91 ? -5.141 -18.172 -16.734 1 94.5 91 LEU B CA 1
ATOM 2199 C C . LEU B 1 91 ? -4.785 -16.766 -16.281 1 94.5 91 LEU B C 1
ATOM 2201 O O . LEU B 1 91 ? -3.92 -16.109 -16.875 1 94.5 91 LEU B O 1
ATOM 2205 N N . SER B 1 92 ? -5.523 -16.281 -15.328 1 94.94 92 SER B N 1
ATOM 2206 C CA . SER B 1 92 ? -5.262 -14.953 -14.781 1 94.94 92 SER B CA 1
ATOM 2207 C C . SER B 1 92 ? -5 -15.008 -13.281 1 94.94 92 SER B C 1
ATOM 2209 O O . SER B 1 92 ? -5.613 -15.805 -12.57 1 94.94 92 SER B O 1
ATOM 2211 N N . VAL B 1 93 ? -4.043 -14.227 -12.867 1 93.62 93 VAL B N 1
ATOM 2212 C CA . VAL B 1 93 ? -3.777 -14.078 -11.445 1 93.62 93 VAL B CA 1
ATOM 2213 C C . VAL B 1 93 ? -3.932 -12.617 -11.031 1 93.62 93 VAL B C 1
ATOM 2215 O O . VAL B 1 93 ? -3.561 -11.711 -11.789 1 93.62 93 VAL B O 1
ATOM 2218 N N . VAL B 1 94 ? -4.555 -12.352 -9.961 1 90.38 94 VAL B N 1
ATOM 2219 C CA . VAL B 1 94 ? -4.699 -11.023 -9.367 1 90.38 94 VAL B CA 1
ATOM 2220 C C . VAL B 1 94 ? -4.117 -11.023 -7.957 1 90.38 94 VAL B C 1
ATOM 2222 O O . VAL B 1 94 ? -4.531 -11.812 -7.105 1 90.38 94 VAL B O 1
ATOM 2225 N N . VAL B 1 95 ? -3.105 -10.188 -7.734 1 90.69 95 VAL B N 1
ATOM 2226 C CA . VAL B 1 95 ? -2.518 -10.016 -6.41 1 90.69 95 VAL B CA 1
ATOM 2227 C C . VAL B 1 95 ? -2.898 -8.641 -5.852 1 90.69 95 VAL B C 1
ATOM 2229 O O . VAL B 1 95 ? -2.67 -7.617 -6.496 1 90.69 95 VAL B O 1
ATOM 2232 N N . THR B 1 96 ? -3.537 -8.656 -4.746 1 86.38 96 THR B N 1
ATOM 2233 C CA . THR B 1 96 ? -3.908 -7.422 -4.062 1 86.38 96 THR B CA 1
ATOM 2234 C C . THR B 1 96 ? -3.139 -7.273 -2.754 1 86.38 96 THR B C 1
ATOM 2236 O O . THR B 1 96 ? -3.074 -8.211 -1.956 1 86.38 96 THR B O 1
ATOM 2239 N N . SER B 1 97 ? -2.414 -6.234 -2.666 1 88.75 97 SER B N 1
ATOM 2240 C CA . SER B 1 97 ? -1.724 -5.859 -1.437 1 88.75 97 SER B CA 1
ATOM 2241 C C . SER B 1 97 ? -2.217 -4.516 -0.916 1 88.75 97 SER B C 1
ATOM 2243 O O . SER B 1 97 ? -2.408 -3.574 -1.69 1 88.75 97 SER B O 1
ATOM 2245 N N . SER B 1 98 ? -2.553 -4.477 0.331 1 83.94 98 SER B N 1
ATOM 2246 C CA . SER B 1 98 ? -3.035 -3.227 0.914 1 83.94 98 SER B CA 1
ATOM 2247 C C . SER B 1 98 ? -2.166 -2.795 2.09 1 83.94 98 SER B C 1
ATOM 2249 O O . SER B 1 98 ? -1.459 -3.613 2.682 1 83.94 98 SER B O 1
ATOM 2251 N N . VAL B 1 99 ? -2.076 -1.486 2.246 1 80.38 99 VAL B N 1
ATOM 2252 C CA . VAL B 1 99 ? -1.536 -0.998 3.51 1 80.38 99 VAL B CA 1
ATOM 2253 C C . VAL B 1 99 ? -2.449 -1.418 4.66 1 80.38 99 VAL B C 1
ATOM 2255 O O . VAL B 1 99 ? -3.633 -1.692 4.449 1 80.38 99 VAL B O 1
ATOM 2258 N N . THR B 1 100 ? -1.861 -1.698 5.801 1 77 100 THR B N 1
ATOM 2259 C CA . THR B 1 100 ? -2.689 -1.968 6.973 1 77 100 THR B CA 1
ATOM 2260 C C . THR B 1 100 ? -3.773 -0.904 7.125 1 77 100 THR B C 1
ATOM 2262 O O . THR B 1 100 ? -3.477 0.293 7.141 1 77 100 THR B O 1
ATOM 2265 N N . PRO B 1 101 ? -4.98 -1.395 7.074 1 83.75 101 PRO B N 1
ATOM 2266 C CA . PRO B 1 101 ? -6.055 -0.409 7.242 1 83.75 101 PRO B CA 1
ATOM 2267 C C . PRO B 1 101 ? -5.879 0.445 8.492 1 83.75 101 PRO B C 1
ATOM 2269 O O . PRO B 1 101 ? -5.445 -0.059 9.531 1 83.75 101 PRO B O 1
ATOM 2272 N N . THR B 1 102 ? -6.094 1.709 8.328 1 87.44 102 THR B N 1
ATOM 2273 C CA . THR B 1 102 ? -6.098 2.609 9.477 1 87.44 102 THR B CA 1
ATOM 2274 C C . THR B 1 102 ? -7.465 2.617 10.156 1 87.44 102 THR B C 1
ATOM 2276 O O . THR B 1 102 ? -8.484 2.877 9.508 1 87.44 102 THR B O 1
ATOM 2279 N N . LYS B 1 103 ? -7.484 2.244 11.453 1 90.19 103 LYS B N 1
ATOM 2280 C CA . LYS B 1 103 ? -8.719 2.248 12.234 1 90.19 103 LYS B CA 1
ATOM 2281 C C . LYS B 1 103 ? -8.641 3.256 13.383 1 90.19 103 LYS B C 1
ATOM 2283 O O . LYS B 1 103 ? -7.629 3.34 14.078 1 90.19 103 LYS B O 1
ATOM 2288 N N . ARG B 1 104 ? -9.664 4.086 13.422 1 93.56 104 ARG B N 1
ATOM 2289 C CA . ARG B 1 104 ? -9.812 5.02 14.531 1 93.56 104 ARG B CA 1
ATOM 2290 C C . ARG B 1 104 ? -11.219 4.953 15.125 1 93.56 104 ARG B C 1
ATOM 2292 O O . ARG B 1 104 ? -12.203 4.883 14.383 1 93.56 104 ARG B O 1
ATOM 2299 N N . THR B 1 105 ? -11.281 4.898 16.484 1 94.56 105 THR B N 1
ATOM 2300 C CA . THR B 1 105 ? -12.555 4.875 17.188 1 94.56 105 THR B CA 1
ATOM 2301 C C . THR B 1 105 ? -12.617 6 18.219 1 94.56 105 THR B C 1
ATOM 2303 O O . THR B 1 105 ? -11.633 6.262 18.922 1 94.56 105 THR B O 1
ATOM 2306 N N . TRP B 1 106 ? -13.672 6.621 18.172 1 95.31 106 TRP B N 1
ATOM 2307 C CA . TRP B 1 106 ? -13.984 7.609 19.203 1 95.31 106 TRP B CA 1
ATOM 2308 C C . TRP B 1 106 ? -15.164 7.16 20.047 1 95.31 106 TRP B C 1
ATOM 2310 O O . TRP B 1 106 ? -16.172 6.676 19.516 1 95.31 106 TRP B O 1
ATOM 2320 N N . SER B 1 107 ? -15.07 7.348 21.281 1 94.56 107 SER B N 1
ATOM 2321 C CA . SER B 1 107 ? -16.109 6.898 22.203 1 94.56 107 SER B CA 1
ATOM 2322 C C . SER B 1 107 ? -17.234 7.93 22.312 1 94.56 107 SER B C 1
ATOM 2324 O O . SER B 1 107 ? -17.047 9.086 21.938 1 94.56 107 SER B O 1
ATOM 2326 N N . LYS B 1 108 ? -18.344 7.402 22.828 1 93.56 108 LYS B N 1
ATOM 2327 C CA . LYS B 1 108 ? -19.484 8.273 23.109 1 93.56 108 LYS B CA 1
ATOM 2328 C C . LYS B 1 108 ? -19.047 9.516 23.875 1 93.56 108 LYS B C 1
ATOM 2330 O O . LYS B 1 108 ? -18.234 9.43 24.812 1 93.56 108 LYS B O 1
ATOM 2335 N N . GLY B 1 109 ? -19.547 10.656 23.438 1 93.44 109 GLY B N 1
ATOM 2336 C CA . GLY B 1 109 ? -19.25 11.906 24.125 1 93.44 109 GLY B CA 1
ATOM 2337 C C . GLY B 1 109 ? -18.047 12.625 23.578 1 93.44 109 GLY B C 1
ATOM 2338 O O . GLY B 1 109 ? -17.859 13.82 23.828 1 93.44 109 GLY B O 1
ATOM 2339 N N . MET B 1 110 ? -17.203 11.945 22.875 1 93.25 110 MET B N 1
ATOM 2340 C CA . MET B 1 110 ? -16.016 12.539 22.281 1 93.25 110 MET B CA 1
ATOM 2341 C C . MET B 1 110 ? -16.328 13.164 20.922 1 93.25 110 MET B C 1
ATOM 2343 O O . MET B 1 110 ? -17.406 12.938 20.375 1 93.25 110 MET B O 1
ATOM 2347 N N . LEU B 1 111 ? -15.438 14 20.453 1 93.12 111 LEU B N 1
ATOM 2348 C CA . LEU B 1 111 ? -15.484 14.484 19.078 1 93.12 111 LEU B CA 1
ATOM 2349 C C . LEU B 1 111 ? -14.312 13.938 18.266 1 93.12 111 LEU B C 1
ATOM 2351 O O . LEU B 1 111 ? -13.18 13.891 18.75 1 93.12 111 LEU B O 1
ATOM 2355 N N . PRO B 1 112 ? -14.664 13.5 17.109 1 92.25 112 PRO B N 1
ATOM 2356 C CA . PRO B 1 112 ? -13.57 12.992 16.266 1 92.25 112 PRO B CA 1
ATOM 2357 C C . PRO B 1 112 ? -12.508 14.039 15.984 1 92.25 112 PRO B C 1
ATOM 2359 O O . PRO B 1 112 ? -12.828 15.219 15.812 1 92.25 112 PRO B O 1
ATOM 2362 N N . GLY B 1 113 ? -11.266 13.68 16.016 1 88.81 113 GLY B N 1
ATOM 2363 C CA . GLY B 1 113 ? -10.148 14.539 15.664 1 88.81 113 GLY B CA 1
ATOM 2364 C C . GLY B 1 113 ? -9.531 14.195 14.32 1 88.81 113 GLY B C 1
ATOM 2365 O O . GLY B 1 113 ? -10.109 13.438 13.539 1 88.81 113 GLY B O 1
ATOM 2366 N N . VAL B 1 114 ? -8.477 14.953 13.969 1 93.88 114 VAL B N 1
ATOM 2367 C CA . VAL B 1 114 ? -7.727 14.734 12.742 1 93.88 114 VAL B CA 1
ATOM 2368 C C . VAL B 1 114 ? -6.586 13.75 12.992 1 93.88 114 VAL B C 1
ATOM 2370 O O . VAL B 1 114 ? -5.91 13.828 14.023 1 93.88 114 VAL B O 1
ATOM 2373 N N . PHE B 1 115 ? -6.383 12.859 12.117 1 92.5 115 PHE B N 1
ATOM 2374 C CA . PHE B 1 115 ? -5.293 11.898 12.258 1 92.5 115 PHE B CA 1
ATOM 2375 C C . PHE B 1 115 ? -4.715 11.531 10.898 1 92.5 115 PHE B C 1
ATOM 2377 O O . PHE B 1 115 ? -5.395 11.633 9.875 1 92.5 115 PHE B O 1
ATOM 2384 N N . PRO B 1 116 ? -3.445 11.117 10.844 1 92 116 PRO B N 1
ATOM 2385 C CA . PRO B 1 116 ? -2.787 10.789 9.578 1 92 116 PRO B CA 1
ATOM 2386 C C . PRO B 1 116 ? -3.229 9.445 9.016 1 92 116 PRO B C 1
ATOM 2388 O O . PRO B 1 116 ? -3.463 8.5 9.773 1 92 116 PRO B O 1
ATOM 2391 N N . VAL B 1 117 ? -3.322 9.328 7.715 1 91.62 117 VAL B N 1
ATOM 2392 C CA . VAL B 1 117 ? -3.637 8.117 6.961 1 91.62 117 VAL B CA 1
ATOM 2393 C C . VAL B 1 117 ? -2.641 7.949 5.816 1 91.62 117 VAL B C 1
ATOM 2395 O O . VAL B 1 117 ? -2.557 8.797 4.926 1 91.62 117 VAL B O 1
ATOM 2398 N N . PRO B 1 118 ? -1.875 6.906 5.883 1 87.88 118 PRO B N 1
ATOM 2399 C CA . PRO B 1 118 ? -1.024 6.621 4.723 1 87.88 118 PRO B CA 1
ATOM 2400 C C . PRO B 1 118 ? -1.804 6.027 3.551 1 87.88 118 PRO B C 1
ATOM 2402 O O . PRO B 1 118 ? -2.623 5.125 3.744 1 87.88 118 PRO B O 1
ATOM 2405 N N . LEU B 1 119 ? -1.63 6.566 2.365 1 90.12 119 LEU B N 1
ATOM 2406 C CA . LEU B 1 119 ? -2.234 6.062 1.136 1 90.12 119 LEU B CA 1
ATOM 2407 C C . LEU B 1 119 ? -1.169 5.516 0.192 1 90.12 119 LEU B C 1
ATOM 2409 O O . LEU B 1 119 ? -0.191 6.203 -0.115 1 90.12 119 LEU B O 1
ATOM 2413 N N . ALA B 1 120 ? -1.381 4.312 -0.204 1 88.25 120 ALA B N 1
ATOM 2414 C CA . ALA B 1 120 ? -0.415 3.686 -1.102 1 88.25 120 ALA B CA 1
ATOM 2415 C C . ALA B 1 120 ? -0.549 4.23 -2.52 1 88.25 120 ALA B C 1
ATOM 2417 O O . ALA B 1 120 ? -1.649 4.27 -3.076 1 88.25 120 ALA B O 1
ATOM 2418 N N . ILE B 1 121 ? 0.564 4.594 -3.113 1 88.31 121 ILE B N 1
ATOM 2419 C CA . ILE B 1 121 ? 0.596 5.012 -4.508 1 88.31 121 ILE B CA 1
ATOM 2420 C C . ILE B 1 121 ? 1.701 4.262 -5.25 1 88.31 121 ILE B C 1
ATOM 2422 O O . ILE B 1 121 ? 2.645 3.764 -4.629 1 88.31 121 ILE B O 1
ATOM 2426 N N . THR B 1 122 ? 1.56 4.129 -6.488 1 85.44 122 THR B N 1
ATOM 2427 C CA . THR B 1 122 ? 2.557 3.484 -7.34 1 85.44 122 THR B CA 1
ATOM 2428 C C . THR B 1 122 ? 2.859 4.344 -8.562 1 85.44 122 THR B C 1
ATOM 2430 O O . THR B 1 122 ? 1.968 5.004 -9.102 1 85.44 122 THR B O 1
ATOM 2433 N N . GLY B 1 123 ? 4.094 4.371 -8.891 1 84.69 123 GLY B N 1
ATOM 2434 C CA . GLY B 1 123 ? 4.578 5.098 -10.055 1 84.69 123 GLY B CA 1
ATOM 2435 C C . GLY B 1 123 ? 6.059 4.883 -10.32 1 84.69 123 GLY B C 1
ATOM 2436 O O . GLY B 1 123 ? 6.684 4.02 -9.703 1 84.69 123 GLY B 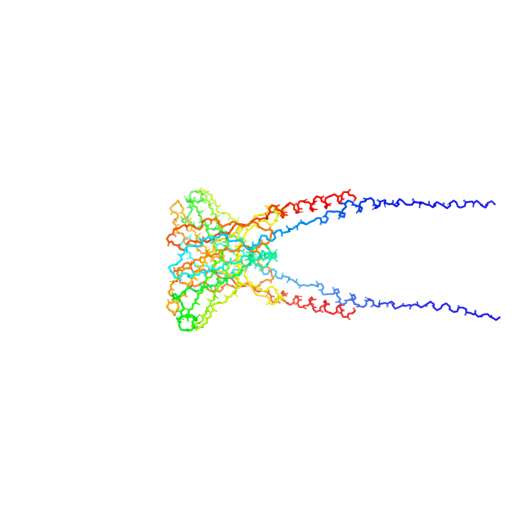O 1
ATOM 2437 N N . ASN B 1 124 ? 6.516 5.605 -11.375 1 86.69 124 ASN B N 1
ATOM 2438 C CA . ASN B 1 124 ? 7.918 5.504 -11.766 1 86.69 124 ASN B CA 1
ATOM 2439 C C . ASN B 1 124 ? 8.656 6.82 -11.547 1 86.69 124 ASN B C 1
ATOM 2441 O O . ASN B 1 124 ? 8.539 7.746 -12.352 1 86.69 124 ASN B O 1
ATOM 2445 N N . VAL B 1 125 ? 9.523 6.801 -10.539 1 85.94 125 VAL B N 1
ATOM 2446 C CA . VAL B 1 125 ? 10.25 8.008 -10.18 1 85.94 125 VAL B CA 1
ATOM 2447 C C . VAL B 1 125 ? 11.273 8.344 -11.266 1 85.94 125 VAL B C 1
ATOM 2449 O O . VAL B 1 125 ? 11.641 9.508 -11.445 1 85.94 125 VAL B O 1
ATOM 2452 N N . ALA B 1 126 ? 11.711 7.367 -12.023 1 86.81 126 ALA B N 1
ATOM 2453 C CA . ALA B 1 126 ? 12.703 7.559 -13.07 1 86.81 126 ALA B CA 1
ATOM 2454 C C . ALA B 1 126 ? 12.18 8.484 -14.164 1 86.81 126 ALA B C 1
ATOM 2456 O O . ALA B 1 126 ? 12.961 9.062 -14.922 1 86.81 126 ALA B O 1
ATOM 2457 N N . ASP B 1 127 ? 10.93 8.688 -14.227 1 92.31 127 ASP B N 1
ATOM 2458 C CA . ASP B 1 127 ? 10.32 9.531 -15.242 1 92.31 127 ASP B CA 1
ATOM 2459 C C . ASP B 1 127 ? 10.234 10.984 -14.773 1 92.31 127 ASP B C 1
ATOM 2461 O O . ASP B 1 127 ? 9.539 11.805 -15.383 1 92.31 127 ASP B O 1
ATOM 2465 N N . TRP B 1 128 ? 11.016 11.289 -13.75 1 91.75 128 TRP B N 1
ATOM 2466 C CA . TRP B 1 128 ? 11.016 12.656 -13.25 1 91.75 128 TRP B CA 1
ATOM 2467 C C . TRP B 1 128 ? 11.578 13.625 -14.289 1 91.75 128 TRP B C 1
ATOM 2469 O O . TRP B 1 128 ? 12.57 13.32 -14.945 1 91.75 128 TRP B O 1
ATOM 2479 N N . PRO B 1 129 ? 10.938 14.797 -14.508 1 93.62 129 PRO B N 1
ATOM 2480 C CA . PRO B 1 129 ? 9.867 15.469 -13.766 1 93.62 129 PRO B CA 1
ATOM 2481 C C . PRO B 1 129 ? 8.484 15.211 -14.359 1 93.62 129 PRO B C 1
ATOM 2483 O O . PRO B 1 129 ? 7.527 15.914 -14.031 1 93.62 129 PRO B O 1
ATOM 2486 N N . PHE B 1 130 ? 8.273 14.172 -15.328 1 95.69 130 PHE B N 1
ATOM 2487 C CA . PHE B 1 130 ? 6.988 13.844 -15.938 1 95.69 130 PHE B CA 1
ATOM 2488 C C . PHE B 1 130 ? 6.43 12.547 -15.359 1 95.69 130 PHE B C 1
ATOM 2490 O O . PHE B 1 130 ? 5.781 11.773 -16.062 1 95.69 130 PHE B O 1
ATOM 2497 N N . ASP B 1 131 ? 6.891 12.336 -14.117 1 93.75 131 ASP B N 1
ATOM 2498 C CA . ASP B 1 131 ? 6.453 11.125 -13.422 1 93.75 131 ASP B CA 1
ATOM 2499 C C . ASP B 1 131 ? 4.973 11.219 -13.047 1 93.75 131 ASP B C 1
ATOM 2501 O O . ASP B 1 131 ? 4.438 12.312 -12.867 1 93.75 131 ASP B O 1
ATOM 2505 N N . HIS B 1 132 ? 4.371 10.07 -13.047 1 93.94 132 HIS B N 1
ATOM 2506 C CA . HIS B 1 132 ? 2.963 9.906 -12.703 1 93.94 132 HIS B CA 1
ATOM 2507 C C . HIS B 1 132 ? 2.775 8.828 -11.641 1 93.94 132 HIS B C 1
ATOM 2509 O O . HIS B 1 132 ? 3.469 7.809 -11.656 1 93.94 132 HIS B O 1
ATOM 2515 N N . TYR B 1 133 ? 1.904 9.125 -10.766 1 91.25 133 TYR B N 1
ATOM 2516 C CA . TYR B 1 133 ? 1.595 8.172 -9.703 1 91.25 133 TYR B CA 1
ATOM 2517 C C . TYR B 1 133 ? 0.096 7.902 -9.633 1 91.25 133 TYR B C 1
ATOM 2519 O O . TYR B 1 133 ? -0.712 8.766 -9.977 1 91.25 133 TYR B O 1
ATOM 2527 N N . ARG B 1 134 ? -0.208 6.695 -9.219 1 90.31 134 ARG B N 1
ATOM 2528 C CA . ARG B 1 134 ? -1.599 6.289 -9.047 1 90.31 134 ARG B CA 1
ATOM 2529 C C . ARG B 1 134 ? -1.788 5.531 -7.734 1 90.31 134 ARG B C 1
ATOM 2531 O O . ARG B 1 134 ? -0.896 4.797 -7.301 1 90.31 134 ARG B O 1
ATOM 2538 N N . SER B 1 135 ? -2.91 5.797 -7.172 1 89.44 135 SER B N 1
ATOM 2539 C CA . SER B 1 135 ? -3.254 4.98 -6.012 1 89.44 135 SER B CA 1
ATOM 2540 C C . SER B 1 135 ? -4.066 3.752 -6.422 1 89.44 135 SER B C 1
ATOM 2542 O O . SER B 1 135 ? -4.664 3.729 -7.496 1 89.44 135 SER B O 1
ATOM 2544 N N . GLY B 1 136 ? -3.951 2.635 -5.688 1 84.06 136 GLY B N 1
ATOM 2545 C CA . GLY B 1 136 ? -5.012 1.646 -5.762 1 84.06 136 GLY B CA 1
ATOM 2546 C C . GLY B 1 136 ? -6.324 2.133 -5.168 1 84.06 136 GLY B C 1
ATOM 2547 O O . GLY B 1 136 ? -6.504 3.332 -4.953 1 84.06 136 GLY B O 1
ATOM 2548 N N . PRO B 1 137 ? -7.219 1.214 -4.992 1 86.5 137 PRO B N 1
ATOM 2549 C CA . PRO B 1 137 ? -8.508 1.612 -4.426 1 86.5 137 PRO B CA 1
ATOM 2550 C C . PRO B 1 137 ? -8.398 2.109 -2.988 1 86.5 137 PRO B C 1
ATOM 2552 O O . PRO B 1 137 ? -7.625 1.555 -2.199 1 86.5 137 PRO B O 1
ATOM 2555 N N . ILE B 1 138 ? -9.062 3.145 -2.695 1 88.88 138 ILE B N 1
ATOM 2556 C CA . ILE B 1 138 ? -9.203 3.707 -1.356 1 88.88 138 ILE B CA 1
ATOM 2557 C C . ILE B 1 138 ? -10.656 3.613 -0.905 1 88.88 138 ILE B C 1
ATOM 2559 O O . ILE B 1 138 ? -11.562 4.07 -1.606 1 88.88 138 ILE B O 1
ATOM 2563 N N . THR B 1 139 ? -10.914 2.99 0.184 1 88.12 139 THR B N 1
ATOM 2564 C CA . THR B 1 139 ? -12.258 2.893 0.736 1 88.12 139 THR B CA 1
ATOM 2565 C C . THR B 1 139 ? -12.312 3.48 2.143 1 88.12 139 THR B C 1
ATOM 2567 O O . THR B 1 139 ? -11.359 3.338 2.918 1 88.12 139 THR B O 1
ATOM 2570 N N . VAL B 1 140 ? -13.352 4.16 2.357 1 89.81 140 VAL B N 1
ATOM 2571 C CA . VAL B 1 140 ? -13.617 4.75 3.666 1 89.81 140 VAL B CA 1
ATOM 2572 C C . VAL B 1 140 ? -14.938 4.211 4.219 1 89.81 140 VAL B C 1
ATOM 2574 O O . VAL B 1 140 ? -15.984 4.363 3.594 1 89.81 140 VAL B O 1
ATOM 2577 N N . GLU B 1 141 ? -14.828 3.555 5.391 1 91 141 GLU B N 1
ATOM 2578 C CA . GLU B 1 141 ? -16.016 3.004 6.031 1 91 141 GLU B CA 1
ATOM 2579 C C . GLU B 1 141 ? -16.219 3.592 7.426 1 91 141 GLU B C 1
ATOM 2581 O O . GLU B 1 141 ? -15.273 3.67 8.211 1 91 141 GLU B O 1
ATOM 2586 N N . LEU B 1 142 ? -17.406 4.016 7.633 1 91.5 142 LEU B N 1
ATOM 2587 C CA . LEU B 1 142 ? -17.781 4.578 8.93 1 91.5 142 LEU B CA 1
ATOM 2588 C C . LEU B 1 142 ? -18.812 3.699 9.625 1 91.5 142 LEU B C 1
ATOM 2590 O O . LEU B 1 142 ? -19.766 3.221 8.992 1 91.5 142 LEU B O 1
ATOM 2594 N N . PHE B 1 143 ? -18.594 3.455 10.938 1 93.5 143 PHE B N 1
ATOM 2595 C CA . PHE B 1 143 ? -19.5 2.635 11.734 1 93.5 143 PHE B CA 1
ATOM 2596 C C . PHE B 1 143 ? -19.875 3.342 13.031 1 93.5 143 PHE B C 1
ATOM 2598 O O . PHE B 1 143 ? -19.047 4.043 13.617 1 93.5 143 PHE B O 1
ATOM 2605 N N . SER B 1 144 ? -21.094 3.088 13.375 1 92.31 144 SER B N 1
ATOM 2606 C CA . SER B 1 144 ? -21.547 3.662 14.641 1 92.31 144 SER B CA 1
ATOM 2607 C C . SER B 1 144 ? -21.984 2.576 15.617 1 92.31 144 SER B C 1
ATOM 2609 O O . SER B 1 144 ? -22.625 1.601 15.227 1 92.31 144 SER B O 1
ATOM 2611 N N . GLY B 1 145 ? -21.531 2.762 16.891 1 90.81 145 GLY B N 1
ATOM 2612 C CA . GLY B 1 145 ? -22.016 1.937 17.984 1 90.81 145 GLY B CA 1
ATOM 2613 C C . GLY B 1 145 ? -21.328 0.593 18.078 1 90.81 145 GLY B C 1
ATOM 2614 O O . GLY B 1 145 ? -20.453 0.286 17.25 1 90.81 145 GLY B O 1
ATOM 2615 N N . ALA B 1 146 ? -21.797 -0.158 19.078 1 86.94 146 ALA B N 1
ATOM 2616 C CA . ALA B 1 146 ? -21.203 -1.472 19.344 1 86.94 146 ALA B CA 1
ATOM 2617 C C . ALA B 1 146 ? -21.562 -2.461 18.234 1 86.94 146 ALA B C 1
ATOM 2619 O O . ALA B 1 146 ? -20.797 -3.377 17.938 1 86.94 146 ALA B O 1
ATOM 2620 N N . ALA B 1 147 ? -22.734 -2.223 17.625 1 89.56 147 ALA B N 1
ATOM 2621 C CA . ALA B 1 147 ? -23.219 -3.111 16.562 1 89.56 147 ALA B CA 1
ATOM 2622 C C . ALA B 1 147 ? -22.516 -2.814 15.242 1 89.56 147 ALA B C 1
ATOM 2624 O O . ALA B 1 147 ? -22.734 -3.512 14.25 1 89.56 147 ALA B O 1
ATOM 2625 N N . LYS B 1 148 ? -21.703 -1.864 15.266 1 89.31 148 LYS B N 1
ATOM 2626 C CA . LYS B 1 148 ? -20.969 -1.483 14.055 1 89.31 148 LYS B CA 1
ATOM 2627 C C . LYS B 1 148 ? -21.922 -1.245 12.891 1 89.31 148 LYS B C 1
ATOM 2629 O O . LYS B 1 148 ? -21.75 -1.812 11.812 1 89.31 148 LYS B O 1
ATOM 2634 N N . VAL B 1 149 ? -22.953 -0.412 13.07 1 90.81 149 VAL B N 1
ATOM 2635 C CA . VAL B 1 149 ? -23.906 -0.054 12.031 1 90.81 149 VAL B CA 1
ATOM 2636 C C . VAL B 1 149 ? -23.25 0.863 11.008 1 90.81 149 VAL B C 1
ATOM 2638 O O . VAL B 1 149 ? -22.75 1.933 11.352 1 90.81 149 VAL B O 1
ATOM 2641 N N . PRO B 1 150 ? -23.25 0.403 9.773 1 91.06 150 PRO B N 1
ATOM 2642 C CA . PRO B 1 150 ? -22.625 1.245 8.75 1 91.06 150 PRO B CA 1
ATOM 2643 C C . PRO B 1 150 ? -23.312 2.602 8.609 1 91.06 150 PRO B C 1
ATOM 2645 O O . PRO B 1 150 ? -24.547 2.684 8.648 1 91.06 150 PRO B O 1
ATOM 2648 N N . GLN B 1 151 ? -22.484 3.611 8.555 1 88.75 151 GLN B N 1
ATOM 2649 C CA . GLN B 1 151 ? -22.953 4.977 8.375 1 88.75 151 GLN B CA 1
ATOM 2650 C C . GLN B 1 151 ? -22.516 5.539 7.023 1 88.75 151 GLN B C 1
ATOM 2652 O O . GLN B 1 151 ? -21.375 5.34 6.602 1 88.75 151 GLN B O 1
ATOM 2657 N N . ARG B 1 152 ? -23.438 6.16 6.367 1 86.19 152 ARG B N 1
ATOM 2658 C CA . ARG B 1 152 ? -23.078 6.82 5.117 1 86.19 152 ARG B CA 1
ATOM 2659 C C . ARG B 1 152 ? -22.453 8.188 5.379 1 86.19 152 ARG B C 1
ATOM 2661 O O . ARG B 1 152 ? -22.891 8.914 6.27 1 86.19 152 ARG B O 1
ATOM 2668 N N . ALA B 1 153 ? -21.375 8.5 4.719 1 87.38 153 ALA B N 1
ATOM 2669 C CA . ALA B 1 153 ? -20.719 9.789 4.836 1 87.38 153 ALA B CA 1
ATOM 2670 C C . ALA B 1 153 ? -20.266 10.305 3.471 1 87.38 153 ALA B C 1
ATOM 2672 O O . ALA B 1 153 ? -19.953 9.516 2.576 1 87.38 153 ALA B O 1
ATOM 2673 N N . LYS B 1 154 ? -20.375 11.602 3.33 1 86.56 154 LYS B N 1
ATOM 2674 C CA . LYS B 1 154 ? -19.766 12.234 2.16 1 86.56 154 LYS B CA 1
ATOM 2675 C C . LYS B 1 154 ? -18.25 12.336 2.311 1 86.56 154 LYS B C 1
ATOM 2677 O O . LYS B 1 154 ? -17.75 12.875 3.299 1 86.56 154 LYS B O 1
ATOM 2682 N N . VAL B 1 155 ? -17.531 11.75 1.37 1 88.81 155 VAL B N 1
ATOM 2683 C CA . VAL B 1 155 ? -16.078 11.805 1.417 1 88.81 155 VAL B CA 1
ATOM 2684 C C . VAL B 1 155 ? -15.57 12.953 0.542 1 88.81 155 VAL B C 1
ATOM 2686 O O . VAL B 1 155 ? -15.93 13.047 -0.632 1 88.81 155 VAL B O 1
ATOM 2689 N N . ARG B 1 156 ? -14.836 13.836 1.16 1 89.81 156 ARG B N 1
ATOM 2690 C CA . ARG B 1 156 ? -14.25 14.984 0.478 1 89.81 156 ARG B CA 1
ATOM 2691 C C . ARG B 1 156 ? -12.727 14.906 0.469 1 89.81 156 ARG B C 1
ATOM 2693 O O . ARG B 1 156 ? -12.109 14.695 1.513 1 89.81 156 ARG B O 1
ATOM 2700 N N . PHE B 1 157 ? -12.242 15.062 -0.754 1 92 157 PHE B N 1
ATOM 2701 C CA . PHE B 1 157 ? -10.789 15.156 -0.882 1 92 157 PHE B CA 1
ATOM 2702 C C . PHE B 1 157 ? -10.352 16.609 -1.041 1 92 157 PHE B C 1
ATOM 2704 O O . PHE B 1 157 ? -10.938 17.359 -1.829 1 92 157 PHE B O 1
ATOM 2711 N N . VAL B 1 158 ? -9.367 16.953 -0.251 1 91.94 158 VAL B N 1
ATOM 2712 C CA . VAL B 1 158 ? -8.781 18.281 -0.323 1 91.94 158 VAL B CA 1
ATOM 2713 C C . VAL B 1 158 ? -7.312 18.188 -0.736 1 91.94 158 VAL B C 1
ATOM 2715 O O . VAL B 1 158 ? -6.535 17.453 -0.113 1 91.94 158 VAL B O 1
ATOM 2718 N N . ASP B 1 159 ? -7.004 18.844 -1.785 1 92.88 159 ASP B N 1
ATOM 2719 C CA . ASP B 1 159 ? -5.625 18.875 -2.268 1 92.88 159 ASP B CA 1
ATOM 2720 C C . ASP B 1 159 ? -4.801 19.922 -1.513 1 92.88 159 ASP B C 1
ATOM 2722 O O . ASP B 1 159 ? -4.965 21.125 -1.728 1 92.88 159 ASP B O 1
ATOM 2726 N N . SER B 1 160 ? -3.998 19.516 -0.644 1 91.56 160 SER B N 1
ATOM 2727 C CA . SER B 1 160 ? -3.043 20.359 0.057 1 91.56 160 SER B CA 1
ATOM 2728 C C . SER B 1 160 ? -1.609 20.047 -0.356 1 91.56 160 SER B C 1
ATOM 2730 O O . SER B 1 160 ? -0.664 20.359 0.369 1 91.56 160 SER B O 1
ATOM 2732 N N . LEU B 1 161 ? -1.437 19.359 -1.414 1 90.94 161 LEU B N 1
ATOM 2733 C CA . LEU B 1 161 ? -0.147 18.906 -1.912 1 90.94 161 LEU B CA 1
ATOM 2734 C C . LEU B 1 161 ? 0.45 19.906 -2.896 1 90.94 161 LEU B C 1
ATOM 2736 O O . LEU B 1 161 ? 0.038 19.953 -4.055 1 90.94 161 LEU B O 1
ATOM 2740 N N . ALA B 1 162 ? 1.482 20.609 -2.463 1 89.31 162 ALA B N 1
ATOM 2741 C CA . ALA B 1 162 ? 2.135 21.609 -3.314 1 89.31 162 ALA B CA 1
ATOM 2742 C C . ALA B 1 162 ? 2.908 20.938 -4.445 1 89.31 162 ALA B C 1
ATOM 2744 O O . ALA B 1 162 ? 3.549 19.891 -4.238 1 89.31 162 ALA B O 1
ATOM 2745 N N . GLY B 1 163 ? 2.828 21.531 -5.621 1 92.44 163 GLY B N 1
ATOM 2746 C CA . GLY B 1 163 ? 3.666 21.094 -6.734 1 92.44 163 GLY B CA 1
ATOM 2747 C C . GLY B 1 163 ? 3.109 19.891 -7.473 1 92.44 163 GLY B C 1
ATOM 2748 O O . GLY B 1 163 ? 3.756 19.359 -8.375 1 92.44 163 GLY B O 1
ATOM 2749 N N . TRP B 1 164 ? 2.018 19.469 -7.098 1 93.94 164 TRP B N 1
ATOM 2750 C CA . TRP B 1 164 ? 1.405 18.297 -7.723 1 93.94 164 TRP B CA 1
ATOM 2751 C C . TRP B 1 164 ? 0.035 18.641 -8.297 1 93.94 164 TRP B C 1
ATOM 2753 O O . TRP B 1 164 ? -0.633 19.562 -7.816 1 93.94 164 TRP B O 1
ATOM 2763 N N . GLN B 1 165 ? -0.262 18.047 -9.367 1 93.62 165 GLN B N 1
ATOM 2764 C CA . GLN B 1 165 ? -1.625 18 -9.891 1 93.62 165 GLN B CA 1
ATOM 2765 C C . GLN B 1 165 ? -2.297 16.672 -9.555 1 93.62 165 GLN B C 1
ATOM 2767 O O . GLN B 1 165 ? -1.739 15.609 -9.82 1 93.62 165 GLN B O 1
ATOM 2772 N N . ILE B 1 166 ? -3.406 16.766 -8.891 1 93.75 166 ILE B N 1
ATOM 2773 C CA . ILE B 1 166 ? -4.098 15.562 -8.445 1 93.75 166 ILE B CA 1
ATOM 2774 C C . ILE B 1 166 ? -5.453 15.453 -9.141 1 93.75 166 ILE B C 1
ATOM 2776 O O . ILE B 1 166 ? -6.188 16.438 -9.242 1 93.75 166 ILE B O 1
ATOM 2780 N N . ASP B 1 167 ? -5.758 14.297 -9.641 1 90.88 167 ASP B N 1
ATOM 2781 C CA . ASP B 1 167 ? -7.051 13.969 -10.242 1 90.88 167 ASP B CA 1
ATOM 2782 C C . ASP B 1 167 ? -7.684 12.758 -9.562 1 90.88 167 ASP B C 1
ATOM 2784 O O . ASP B 1 167 ? -6.992 11.789 -9.234 1 90.88 167 ASP B O 1
ATOM 2788 N N . ILE B 1 168 ? -8.898 12.805 -9.227 1 88.31 168 ILE B N 1
ATOM 2789 C CA . ILE B 1 168 ? -9.648 11.688 -8.664 1 88.31 168 ILE B CA 1
ATOM 2790 C C . ILE B 1 168 ? -10.664 11.188 -9.688 1 88.31 168 ILE B C 1
ATOM 2792 O O . ILE B 1 168 ? -11.75 11.758 -9.828 1 88.31 168 ILE B O 1
ATOM 2796 N N . PRO B 1 169 ? -10.266 10.336 -10.492 1 74.25 169 PRO B N 1
ATOM 2797 C CA . PRO B 1 169 ? -11.219 9.828 -11.484 1 74.25 169 PRO B CA 1
ATOM 2798 C C . PRO B 1 169 ? -12.523 9.344 -10.859 1 74.25 169 PRO B C 1
ATOM 2800 O O . PRO B 1 169 ? -12.531 8.891 -9.711 1 74.25 169 PRO B O 1
ATOM 2803 N N . THR B 1 170 ? -13.727 9.852 -11.391 1 60 170 THR B N 1
ATOM 2804 C CA . THR B 1 170 ? -15.117 9.805 -10.953 1 60 170 THR B CA 1
ATOM 2805 C C . THR B 1 170 ? -15.383 8.555 -10.125 1 60 170 THR B C 1
ATOM 2807 O O . THR B 1 170 ? -15.047 7.445 -10.539 1 60 170 THR B O 1
ATOM 2810 N N . ALA B 1 171 ? -15.469 8.758 -8.852 1 53.34 171 ALA B N 1
ATOM 2811 C CA . ALA B 1 171 ? -16.078 7.793 -7.941 1 53.34 171 ALA B CA 1
ATOM 2812 C C . ALA B 1 171 ? -17.344 7.184 -8.547 1 53.34 171 ALA B C 1
ATOM 2814 O O . ALA B 1 171 ? -18.109 7.871 -9.219 1 53.34 171 ALA B O 1
ATOM 2815 N N . GLY B 1 172 ? -17.391 6.02 -9.172 1 43.94 172 GLY B N 1
ATOM 2816 C CA . GLY B 1 172 ? -18.656 5.512 -9.664 1 43.94 172 GLY B CA 1
ATOM 2817 C C . GLY B 1 172 ? -19.844 5.992 -8.852 1 43.94 172 GLY B C 1
ATOM 2818 O O . GLY B 1 172 ? -19.719 6.285 -7.664 1 43.94 172 GLY B O 1
ATOM 2819 N N . ASP B 1 173 ? -20.688 6.914 -9.438 1 42.59 173 ASP B N 1
ATOM 2820 C CA . ASP B 1 173 ? -22.016 7.301 -9 1 42.59 173 ASP B CA 1
ATOM 2821 C C . ASP B 1 173 ? -22.703 6.156 -8.25 1 42.59 173 ASP B C 1
ATOM 2823 O O . ASP B 1 173 ? -23.844 6.289 -7.812 1 42.59 173 ASP B O 1
ATOM 2827 N N . GLY B 1 174 ? -22.359 4.902 -8.469 1 38.44 174 GLY B N 1
ATOM 2828 C CA . GLY B 1 174 ? -23.344 3.855 -8.211 1 38.44 174 GLY B CA 1
ATOM 2829 C C . GLY B 1 174 ? -23.531 3.576 -6.73 1 38.44 174 GLY B C 1
ATOM 2830 O O . GLY B 1 174 ? -22.844 4.152 -5.887 1 38.44 174 GLY B O 1
ATOM 2831 N N . THR B 1 175 ? -24.578 2.889 -6.363 1 44.12 175 THR B N 1
ATOM 2832 C CA . THR B 1 175 ? -25.312 2.461 -5.172 1 44.12 175 THR B CA 1
ATOM 2833 C C . THR B 1 175 ? -24.344 1.97 -4.094 1 44.12 175 THR B C 1
ATOM 2835 O O . THR B 1 175 ? -24.703 1.917 -2.916 1 44.12 175 THR B O 1
ATOM 2838 N N . GLY B 1 176 ? -23.047 1.394 -4.461 1 49.16 176 GLY B N 1
ATOM 2839 C CA . GLY B 1 176 ? -22.203 0.732 -3.467 1 49.16 176 GLY B CA 1
ATOM 2840 C C . GLY B 1 176 ? -20.938 1.501 -3.139 1 49.16 176 GLY B C 1
ATOM 2841 O O . GLY B 1 176 ? -20.781 2.652 -3.547 1 49.16 176 GLY B O 1
ATOM 2842 N N . VAL B 1 177 ? -20.188 1.203 -2.035 1 58.31 177 VAL B N 1
ATOM 2843 C CA . VAL B 1 177 ? -18.922 1.81 -1.604 1 58.31 177 VAL B CA 1
ATOM 2844 C C . VAL B 1 177 ? -17.922 1.787 -2.752 1 58.31 177 VAL B C 1
ATOM 2846 O O . VAL B 1 177 ? -17.344 0.744 -3.053 1 58.31 177 VAL B O 1
ATOM 2849 N N . THR B 1 178 ? -18.125 2.48 -3.793 1 70.06 178 THR B N 1
ATOM 2850 C CA . THR B 1 178 ? -17.141 2.572 -4.875 1 70.06 178 THR B CA 1
ATOM 2851 C C . THR B 1 178 ? -15.828 3.148 -4.371 1 70.06 178 THR B C 1
ATOM 2853 O O . THR B 1 178 ? -15.812 4.188 -3.709 1 70.06 178 THR B O 1
ATOM 2856 N N . PRO B 1 179 ? -14.773 2.453 -4.586 1 85.5 179 PRO B N 1
ATOM 2857 C CA . PRO B 1 179 ? -13.477 2.926 -4.094 1 85.5 179 PRO B CA 1
ATOM 2858 C C . PRO B 1 179 ? -12.984 4.176 -4.824 1 85.5 179 PRO B C 1
ATOM 2860 O O . PRO B 1 179 ? -13.375 4.418 -5.969 1 85.5 179 PRO B O 1
ATOM 2863 N N . TYR B 1 180 ? -12.391 5.035 -4.113 1 88.94 180 TYR B N 1
ATOM 2864 C CA . TYR B 1 180 ? -11.742 6.203 -4.699 1 88.94 180 TYR B CA 1
ATOM 2865 C C . TYR B 1 180 ? -10.367 5.848 -5.238 1 88.94 180 TYR B C 1
ATOM 2867 O O . TYR B 1 180 ? -9.734 4.898 -4.773 1 88.94 180 TYR B O 1
ATOM 2875 N N . ARG B 1 181 ? -10.008 6.59 -6.293 1 89.75 181 ARG B N 1
ATOM 2876 C CA . ARG B 1 181 ? -8.664 6.457 -6.848 1 89.75 181 ARG B CA 1
ATOM 2877 C C . ARG B 1 181 ? -8.047 7.82 -7.121 1 89.75 181 ARG B C 1
ATOM 2879 O O . ARG B 1 181 ? -8.734 8.734 -7.586 1 89.75 181 ARG B O 1
ATOM 2886 N N . LEU B 1 182 ? -6.75 7.871 -6.84 1 92.31 182 LEU B N 1
ATOM 2887 C CA . LEU B 1 182 ? -6.035 9.125 -7.062 1 92.31 182 LEU B CA 1
ATOM 2888 C C . LEU B 1 182 ? -5.039 8.984 -8.211 1 92.31 182 LEU B C 1
ATOM 2890 O O . LEU B 1 182 ? -4.395 7.945 -8.359 1 92.31 182 LEU B O 1
ATOM 2894 N N . ALA B 1 183 ? -4.988 9.992 -8.992 1 93.25 183 ALA B N 1
ATOM 2895 C CA . ALA B 1 183 ? -3.918 10.172 -9.969 1 93.25 183 ALA B CA 1
ATOM 2896 C C . ALA B 1 183 ? -3.131 11.445 -9.695 1 93.25 183 ALA B C 1
ATOM 2898 O O . ALA B 1 183 ? -3.715 12.523 -9.555 1 93.25 183 ALA B O 1
ATOM 2899 N N . LEU B 1 184 ? -1.814 11.242 -9.562 1 94.94 184 LEU B N 1
ATOM 2900 C CA . LEU B 1 184 ? -0.962 12.383 -9.234 1 94.94 184 LEU B CA 1
ATOM 2901 C C . LEU B 1 184 ? 0.086 12.609 -10.32 1 94.94 184 LEU B C 1
ATOM 2903 O O . LEU B 1 184 ? 0.651 11.648 -10.852 1 94.94 184 LEU B O 1
ATOM 2907 N N . GLN B 1 185 ? 0.326 13.758 -10.68 1 95.81 185 GLN B N 1
ATOM 2908 C CA . GLN B 1 185 ? 1.438 14.195 -11.523 1 95.81 185 GLN B CA 1
ATOM 2909 C C . GLN B 1 185 ? 1.975 15.547 -11.062 1 95.81 185 GLN B C 1
ATOM 2911 O O . GLN B 1 185 ? 1.286 16.281 -10.359 1 95.81 185 GLN B O 1
ATOM 2916 N N . ARG B 1 186 ? 3.24 15.781 -11.422 1 94.12 186 ARG B N 1
ATOM 2917 C CA . ARG B 1 186 ? 3.771 17.094 -11.094 1 94.12 186 ARG B CA 1
ATOM 2918 C C . ARG B 1 186 ? 2.977 18.203 -11.781 1 94.12 186 ARG B C 1
ATOM 2920 O O . ARG B 1 186 ? 2.57 18.047 -12.938 1 94.12 186 ARG B O 1
ATOM 2927 N N . SER B 1 187 ? 2.801 19.266 -11.031 1 94.81 187 SER B N 1
ATOM 2928 C CA . SER B 1 187 ? 2.164 20.406 -11.672 1 94.81 187 SER B CA 1
ATOM 2929 C C . SER B 1 187 ? 2.992 20.922 -12.844 1 94.81 187 SER B C 1
ATOM 2931 O O . SER B 1 187 ? 4.207 20.719 -12.891 1 94.81 187 SER B O 1
ATOM 2933 N N . PRO B 1 188 ? 2.342 21.562 -13.836 1 94.38 188 PRO B N 1
ATOM 2934 C CA . PRO B 1 188 ? 3.092 22.125 -14.961 1 94.38 188 PRO B CA 1
ATOM 2935 C C . PRO B 1 188 ? 4.18 23.109 -14.508 1 94.38 188 PRO B C 1
ATOM 2937 O O . PRO B 1 188 ? 5.273 23.125 -15.086 1 94.38 188 PRO B O 1
ATOM 2940 N N . SER B 1 189 ? 3.836 23.859 -13.516 1 94.12 189 SER B N 1
ATOM 2941 C CA . SER B 1 189 ? 4.816 24.812 -13 1 94.12 189 SER B CA 1
ATOM 2942 C C . SER B 1 189 ? 6.016 24.109 -12.391 1 94.12 189 SER B C 1
ATOM 2944 O O . SER B 1 189 ? 7.16 24.5 -12.602 1 94.12 189 SER B O 1
ATOM 2946 N N . THR B 1 190 ? 5.75 23.094 -11.664 1 94.19 190 THR B N 1
ATOM 2947 C CA . THR B 1 190 ? 6.824 22.328 -11.039 1 94.19 190 THR B CA 1
ATOM 2948 C C . THR B 1 190 ? 7.66 21.609 -12.086 1 94.19 190 THR B C 1
ATOM 2950 O O . THR B 1 190 ? 8.891 21.594 -12.008 1 94.19 190 THR B O 1
ATOM 2953 N N . ALA B 1 191 ? 7.008 20.969 -13.062 1 95.38 191 ALA B N 1
ATOM 2954 C CA . ALA B 1 191 ? 7.727 20.297 -14.141 1 95.38 191 ALA B CA 1
ATOM 2955 C C . ALA B 1 191 ? 8.594 21.281 -14.922 1 95.38 191 ALA B C 1
ATOM 2957 O O . ALA B 1 191 ? 9.742 20.984 -15.258 1 95.38 191 ALA B O 1
ATOM 2958 N N . ALA B 1 192 ? 8.117 22.406 -15.102 1 95.06 192 ALA B N 1
ATOM 2959 C CA . ALA B 1 192 ? 8.867 23.438 -15.812 1 95.06 192 ALA B CA 1
ATOM 2960 C C . ALA B 1 192 ? 10.102 23.859 -15.031 1 95.06 192 ALA B C 1
ATOM 2962 O O . ALA B 1 192 ? 11.18 24.031 -15.609 1 95.06 192 ALA B O 1
ATOM 2963 N N . PHE B 1 193 ? 9.922 24.125 -13.75 1 96.62 193 PHE B N 1
ATOM 2964 C CA . PHE B 1 193 ? 11.039 24.5 -12.898 1 96.62 193 PHE B CA 1
ATOM 2965 C C . PHE B 1 193 ? 12.125 23.422 -12.914 1 96.62 193 PHE B C 1
ATOM 2967 O O . PHE B 1 193 ? 13.312 23.734 -12.977 1 96.62 193 PHE B O 1
ATOM 2974 N N . ALA B 1 194 ? 11.664 22.156 -12.891 1 94.5 194 ALA B N 1
ATOM 2975 C CA . ALA B 1 194 ? 12.609 21.047 -12.938 1 94.5 194 ALA B CA 1
ATOM 2976 C C . ALA B 1 194 ? 13.398 21.062 -14.25 1 94.5 194 ALA B C 1
ATOM 2978 O O . ALA B 1 194 ? 14.617 20.875 -14.25 1 94.5 194 ALA B O 1
ATOM 2979 N N . LEU B 1 195 ? 12.781 21.344 -15.336 1 96.12 195 LEU B N 1
ATOM 2980 C CA . LEU B 1 195 ? 13.438 21.422 -16.641 1 96.12 195 LEU B CA 1
ATOM 2981 C C . LEU B 1 195 ? 14.461 22.547 -16.672 1 96.12 195 LEU B C 1
ATOM 2983 O O . LEU B 1 195 ? 15.531 22.406 -17.266 1 96.12 195 LEU B O 1
ATOM 2987 N N . LEU B 1 196 ? 14.062 23.625 -16.125 1 96.62 196 LEU B N 1
ATOM 2988 C CA . LEU B 1 196 ? 14.984 24.75 -16.062 1 96.62 196 LEU B CA 1
ATOM 2989 C C . LEU B 1 196 ? 16.25 24.375 -15.305 1 96.62 196 LEU B C 1
ATOM 2991 O O . LEU B 1 196 ? 17.359 24.656 -15.75 1 96.62 196 LEU B O 1
ATOM 2995 N N . ILE B 1 197 ? 16.031 23.766 -14.133 1 96.38 197 ILE B N 1
ATOM 2996 C CA . ILE B 1 197 ? 17.172 23.344 -13.32 1 96.38 197 ILE B CA 1
ATOM 2997 C C . ILE B 1 197 ? 18.047 22.375 -14.109 1 96.38 197 ILE B C 1
ATOM 2999 O O . ILE B 1 197 ? 19.281 22.5 -14.117 1 96.38 197 ILE B O 1
ATOM 3003 N N . ILE B 1 198 ? 17.453 21.375 -14.82 1 94.56 198 ILE B N 1
ATOM 3004 C CA . ILE B 1 198 ? 18.188 20.406 -15.617 1 94.56 198 ILE B CA 1
ATOM 3005 C C . ILE B 1 198 ? 18.984 21.109 -16.703 1 94.56 198 ILE B C 1
ATOM 3007 O O . ILE B 1 198 ? 20.141 20.766 -16.969 1 94.56 198 ILE B O 1
ATOM 3011 N N . GLY B 1 199 ? 18.359 22.062 -17.297 1 94.75 199 GLY B N 1
ATOM 3012 C CA . GLY B 1 199 ? 19.031 22.859 -18.328 1 94.75 199 GLY B CA 1
ATOM 3013 C C . GLY B 1 199 ? 20.234 23.609 -17.797 1 94.75 199 GLY B C 1
ATOM 3014 O O . GLY B 1 199 ? 21.297 23.578 -18.406 1 94.75 199 GLY B O 1
ATOM 3015 N N . VAL B 1 200 ? 20.094 24.234 -16.641 1 95.81 200 VAL B N 1
ATOM 3016 C CA . VAL B 1 200 ? 21.156 25.016 -16.031 1 95.81 200 VAL B CA 1
ATOM 3017 C C . VAL B 1 200 ? 22.312 24.078 -15.656 1 95.81 200 VAL B C 1
ATOM 3019 O O . VAL B 1 200 ? 23.484 24.375 -15.938 1 95.81 200 VAL B O 1
ATOM 3022 N N . LEU B 1 201 ? 21.984 22.938 -15.016 1 94.44 201 LEU B N 1
ATOM 3023 C CA . LEU B 1 201 ? 23 21.984 -14.594 1 94.44 201 LEU B CA 1
ATOM 3024 C C . LEU B 1 201 ? 23.734 21.406 -15.805 1 94.44 201 LEU B C 1
ATOM 3026 O O . LEU B 1 201 ? 24.953 21.203 -15.758 1 94.44 201 LEU B O 1
ATOM 3030 N N . ALA B 1 202 ? 23.047 21.094 -16.875 1 93.31 202 ALA B N 1
ATOM 3031 C CA . ALA B 1 202 ? 23.641 20.594 -18.109 1 93.31 202 ALA B CA 1
ATOM 3032 C C . ALA B 1 202 ? 24.594 21.625 -18.719 1 93.31 202 ALA B C 1
ATOM 3034 O O . ALA B 1 202 ? 25.641 21.266 -19.266 1 93.31 202 ALA B O 1
ATOM 3035 N N . GLY B 1 203 ? 24.234 22.844 -18.609 1 91.75 203 GLY B N 1
ATOM 3036 C CA . GLY B 1 203 ? 25.062 23.922 -19.109 1 91.75 203 GLY B CA 1
ATOM 3037 C C . GLY B 1 203 ? 26.344 24.109 -18.297 1 91.75 203 GLY B C 1
ATOM 3038 O O . GLY B 1 203 ? 27.406 24.359 -18.859 1 91.75 203 GLY B O 1
ATOM 3039 N N . LEU B 1 204 ? 26.25 23.953 -17 1 92.19 204 LEU B N 1
ATOM 3040 C CA . LEU B 1 204 ? 27.391 24.109 -16.109 1 92.19 204 LEU B CA 1
ATOM 3041 C C . LEU B 1 204 ? 28.391 22.969 -16.281 1 92.19 204 LEU B C 1
ATOM 3043 O O . LEU B 1 204 ? 29.609 23.188 -16.156 1 92.19 204 LEU B O 1
ATOM 3047 N N . ARG B 1 205 ? 27.938 21.859 -16.5 1 82.94 205 ARG B N 1
ATOM 3048 C CA . ARG B 1 205 ? 28.812 20.719 -16.703 1 82.94 205 ARG B CA 1
ATOM 3049 C C . ARG B 1 205 ? 29.609 20.875 -18 1 82.94 205 ARG B C 1
ATOM 3051 O O . ARG B 1 205 ? 30.719 20.344 -18.125 1 82.94 205 ARG B O 1
ATOM 3058 N N . ARG B 1 206 ? 29.109 21.5 -18.938 1 76.06 206 ARG B N 1
ATOM 3059 C CA . ARG B 1 206 ? 29.781 21.688 -20.234 1 76.06 206 ARG B CA 1
ATOM 3060 C C . ARG B 1 206 ? 30.781 22.828 -20.172 1 76.06 206 ARG B C 1
ATOM 3062 O O . ARG B 1 206 ? 31.609 22.984 -21.062 1 76.06 206 ARG B O 1
ATOM 3069 N N . CYS B 1 207 ? 30.906 23.422 -19.094 1 57.88 207 CYS B N 1
ATOM 3070 C CA . CYS B 1 207 ? 31.969 24.406 -18.922 1 57.88 207 CYS B CA 1
ATOM 3071 C C . CYS B 1 207 ? 33.125 23.844 -18.125 1 57.88 207 CYS B C 1
ATOM 3073 O O . CYS B 1 207 ? 32.938 23.031 -17.219 1 57.88 207 CYS B O 1
#

Organism: NCBI:txid1299332

Solvent-accessible surface area (backbone atoms only — not comparable to full-atom values): 22802 Å² total; per-residue (Å²): 140,81,80,78,80,77,77,79,75,74,80,74,80,74,77,80,68,64,73,69,57,67,70,62,58,68,68,66,62,79,74,65,71,67,62,62,58,70,40,74,72,43,83,38,60,83,32,97,49,58,20,33,34,38,39,35,36,50,40,70,40,93,59,58,39,37,36,38,24,38,38,35,52,43,76,16,65,82,48,32,29,89,86,76,71,13,24,62,39,32,38,34,40,40,38,38,22,16,40,60,60,49,74,50,74,39,51,56,59,40,73,69,60,75,45,79,42,78,32,34,31,47,60,48,73,86,45,61,60,75,26,49,34,34,34,14,52,32,42,79,46,36,26,38,41,93,80,51,43,78,48,77,56,14,52,28,36,28,41,48,39,76,57,46,38,75,44,59,63,76,50,62,88,58,99,62,94,51,46,38,36,44,35,38,29,50,19,71,68,46,32,47,53,47,50,51,50,51,51,52,54,55,54,56,68,75,99,138,83,78,74,80,75,76,75,74,75,80,71,81,76,76,81,64,65,71,68,57,63,71,60,58,69,67,66,63,82,75,65,73,69,63,65,56,70,40,76,71,43,84,39,61,83,31,96,50,57,21,33,34,39,39,34,35,52,41,70,40,93,58,58,40,37,34,38,24,37,38,36,54,44,77,16,68,82,48,32,28,89,87,77,71,15,24,62,40,30,37,35,40,39,38,38,23,17,40,60,60,48,74,50,74,39,52,57,58,41,73,68,61,75,46,79,41,79,32,34,30,47,59,48,73,85,43,62,61,74,25,47,34,32,34,15,52,32,42,79,45,38,26,38,40,94,82,51,44,79,47,78,56,14,52,28,36,27,41,49,38,75,57,46,38,75,44,58,62,77,50,63,87,58,98,60,94,53,48,38,38,44,35,37,30,49,19,71,67,45,30,48,52,47,50,49,50,51,51,53,53,56,53,53,68,73,98